Protein AF-A0A187NDY2-F1 (afdb_monomer_lite)

InterPro domains:
  IPR059829 EspK, C-terminal domain [PF27215] (173-317)

Structure (mmCIF, N/CA/C/O backbone):
data_AF-A0A187NDY2-F1
#
_entry.id   AF-A0A187NDY2-F1
#
loop_
_atom_site.group_PDB
_atom_site.id
_atom_site.type_symbol
_atom_site.label_atom_id
_atom_site.label_alt_id
_atom_site.label_comp_id
_atom_site.label_asym_id
_atom_site.label_entity_id
_atom_site.label_seq_id
_atom_site.pdbx_PDB_ins_code
_atom_site.Cartn_x
_atom_site.Cartn_y
_atom_site.Cartn_z
_atom_site.occupancy
_atom_site.B_iso_or_equiv
_atom_site.auth_seq_id
_atom_site.auth_comp_id
_atom_site.auth_asym_id
_atom_site.auth_atom_id
_atom_site.pdbx_PDB_model_num
ATOM 1 N N . MET A 1 1 ? 53.686 -7.780 20.873 1.00 34.78 1 MET A N 1
ATOM 2 C CA . MET A 1 1 ? 53.064 -7.429 22.173 1.00 34.78 1 MET A CA 1
ATOM 3 C C . MET A 1 1 ? 51.691 -6.838 21.898 1.00 34.78 1 MET A C 1
ATOM 5 O O . MET A 1 1 ? 51.495 -6.330 20.802 1.00 34.78 1 MET A O 1
ATOM 9 N N . ALA A 1 2 ? 50.741 -7.012 22.817 1.00 30.92 2 ALA A N 1
ATOM 10 C CA . ALA A 1 2 ? 49.312 -6.816 22.558 1.00 30.92 2 ALA A CA 1
ATOM 11 C C . ALA A 1 2 ? 48.884 -5.336 22.423 1.00 30.92 2 ALA A C 1
ATOM 13 O O . ALA A 1 2 ? 49.498 -4.478 23.060 1.00 30.92 2 ALA A O 1
ATOM 14 N N . PRO A 1 3 ? 47.809 -5.040 21.665 1.00 30.19 3 PRO A N 1
ATOM 15 C CA . PRO A 1 3 ? 47.027 -3.817 21.830 1.00 30.19 3 PRO A CA 1
ATOM 16 C C . PRO A 1 3 ? 46.102 -3.916 23.069 1.00 30.19 3 PRO A C 1
ATOM 18 O O . PRO A 1 3 ? 45.780 -5.026 23.502 1.00 30.19 3 PRO A O 1
ATOM 21 N N . PRO A 1 4 ? 45.688 -2.782 23.665 1.00 33.88 4 PRO A N 1
ATOM 22 C CA . PRO A 1 4 ? 44.970 -2.757 24.939 1.00 33.88 4 PRO A CA 1
ATOM 23 C C . PRO A 1 4 ? 43.460 -3.016 24.819 1.00 33.88 4 PRO A C 1
ATOM 25 O O . PRO A 1 4 ? 42.830 -2.788 23.790 1.00 33.88 4 PRO A O 1
ATOM 28 N N . THR A 1 5 ? 42.882 -3.455 25.934 1.00 35.12 5 THR A N 1
ATOM 29 C CA . THR A 1 5 ? 41.457 -3.741 26.133 1.00 35.12 5 THR A CA 1
ATOM 30 C C . THR A 1 5 ? 40.633 -2.516 26.531 1.00 35.12 5 THR A C 1
ATOM 32 O O . THR A 1 5 ? 41.027 -1.796 27.447 1.00 35.12 5 THR A O 1
ATOM 35 N N . GLY A 1 6 ? 39.402 -2.440 26.012 1.00 26.39 6 GLY A N 1
ATOM 36 C CA . GLY A 1 6 ? 38.238 -2.026 26.805 1.00 26.39 6 GLY A CA 1
ATOM 37 C C . GLY A 1 6 ? 37.587 -0.686 26.454 1.00 26.39 6 GLY A C 1
ATOM 38 O O . GLY A 1 6 ? 38.145 0.369 26.725 1.00 26.39 6 GLY A O 1
ATOM 39 N N . LEU A 1 7 ? 36.338 -0.755 25.981 1.00 28.39 7 LEU A N 1
ATOM 40 C CA . LEU A 1 7 ? 35.161 -0.283 26.730 1.00 28.39 7 LEU A CA 1
ATOM 41 C C . LEU A 1 7 ? 33.889 -0.802 26.036 1.00 28.39 7 LEU A C 1
ATOM 43 O O . LEU A 1 7 ? 33.470 -0.281 25.007 1.00 28.39 7 LEU A O 1
ATOM 47 N N . SER A 1 8 ? 33.291 -1.858 26.590 1.00 26.44 8 SER A N 1
ATOM 48 C CA . SER A 1 8 ? 32.037 -2.427 26.083 1.00 26.44 8 SER A CA 1
ATOM 49 C C . SER A 1 8 ? 30.843 -1.648 26.633 1.00 26.44 8 SER A C 1
ATOM 51 O O . SER A 1 8 ? 30.653 -1.604 27.849 1.00 26.44 8 SER A O 1
ATOM 53 N N . ALA A 1 9 ? 30.017 -1.078 25.756 1.00 27.61 9 ALA A N 1
ATOM 54 C CA . ALA A 1 9 ? 28.688 -0.591 26.123 1.00 27.61 9 ALA A CA 1
ATOM 55 C C . ALA A 1 9 ? 27.675 -1.759 26.107 1.00 27.61 9 ALA A C 1
ATOM 57 O O . ALA A 1 9 ? 27.802 -2.651 25.263 1.00 27.61 9 ALA A O 1
ATOM 58 N N . PRO A 1 10 ? 26.686 -1.797 27.020 1.00 29.98 10 PRO A N 1
ATOM 59 C CA . PRO A 1 10 ? 25.672 -2.849 27.036 1.00 29.98 10 PRO A CA 1
ATOM 60 C C . PRO A 1 10 ? 24.737 -2.723 25.826 1.00 29.98 10 PRO A C 1
ATOM 62 O O . PRO A 1 10 ? 24.210 -1.649 25.544 1.00 29.98 10 PRO A O 1
ATOM 65 N N . GLY A 1 11 ? 24.539 -3.829 25.107 1.00 25.75 11 GLY A N 1
ATOM 66 C CA . GLY A 1 11 ? 23.727 -3.855 23.894 1.00 25.75 11 GLY A CA 1
ATOM 67 C C . GLY A 1 11 ? 22.227 -3.775 24.179 1.00 25.75 11 GLY A C 1
ATOM 68 O O . GLY A 1 11 ? 21.703 -4.532 24.995 1.00 25.75 11 GLY A O 1
ATOM 69 N N . LEU A 1 12 ? 21.528 -2.911 23.440 1.00 28.19 12 LEU A N 1
ATOM 70 C CA . LEU A 1 12 ? 20.081 -3.010 23.265 1.00 28.19 12 LEU A CA 1
ATOM 71 C C . LEU A 1 12 ? 19.799 -4.183 22.326 1.00 28.19 12 LEU A C 1
ATOM 73 O O . LEU A 1 12 ? 19.982 -4.097 21.113 1.00 28.19 12 LEU A O 1
ATOM 77 N N . GLN A 1 13 ? 19.398 -5.304 22.914 1.00 28.09 13 GLN A N 1
ATOM 78 C CA . GLN A 1 13 ? 19.074 -6.523 22.190 1.00 28.09 13 GLN A CA 1
ATOM 79 C C . GLN A 1 13 ? 17.693 -6.352 21.541 1.00 28.09 13 GLN A C 1
ATOM 81 O O . GLN A 1 13 ? 16.662 -6.557 22.179 1.00 28.09 13 GLN A O 1
ATOM 86 N N . GLY A 1 14 ? 17.683 -5.900 20.283 1.00 26.14 14 GLY A N 1
ATOM 87 C CA . GLY A 1 14 ? 16.460 -5.747 19.497 1.00 26.14 14 GLY A CA 1
ATOM 88 C C . GLY A 1 14 ? 15.710 -7.075 19.400 1.00 26.14 14 GLY A C 1
ATOM 89 O O . GLY A 1 14 ? 16.303 -8.105 19.077 1.00 26.14 14 GLY A O 1
ATOM 90 N N . SER A 1 15 ? 14.410 -7.053 19.701 1.00 27.00 15 SER A N 1
ATOM 91 C CA . SER A 1 15 ? 13.557 -8.232 19.531 1.00 27.00 15 SER A CA 1
ATOM 92 C C . SER A 1 15 ? 13.459 -8.570 18.040 1.00 27.00 15 SER A C 1
ATOM 94 O O . SER A 1 15 ? 13.193 -7.664 17.248 1.00 27.00 15 SER A O 1
ATOM 96 N N . PRO A 1 16 ? 13.667 -9.832 17.626 1.00 27.25 16 PRO A N 1
ATOM 97 C CA . PRO A 1 16 ? 13.512 -10.205 16.230 1.00 27.25 16 PRO A CA 1
ATOM 98 C C . PRO A 1 16 ? 12.037 -10.117 15.829 1.00 27.25 16 PRO A C 1
ATOM 100 O O . PRO A 1 16 ? 11.168 -10.688 16.491 1.00 27.25 16 PRO A O 1
ATOM 103 N N . MET A 1 17 ? 11.771 -9.438 14.713 1.00 30.69 17 MET A N 1
ATOM 104 C CA . MET A 1 17 ? 10.504 -9.572 13.992 1.00 30.69 17 MET A CA 1
ATOM 105 C C . MET A 1 17 ? 10.284 -11.056 13.643 1.00 30.69 17 MET A C 1
ATOM 107 O O . MET A 1 17 ? 11.250 -11.730 13.267 1.00 30.69 17 MET A O 1
ATOM 111 N N . PRO A 1 18 ? 9.055 -11.592 13.740 1.00 30.22 18 PRO A N 1
ATOM 112 C CA . PRO A 1 18 ? 8.784 -12.969 13.350 1.00 30.22 18 PRO A CA 1
ATOM 113 C C . PRO A 1 18 ? 8.876 -13.109 11.825 1.00 30.22 18 PRO A C 1
ATOM 115 O O . PRO A 1 18 ? 7.928 -12.790 11.109 1.00 30.22 18 PRO A O 1
ATOM 118 N N . SER A 1 19 ? 10.010 -13.602 11.317 1.00 31.44 19 SER A N 1
ATOM 119 C CA . SER A 1 19 ? 10.099 -14.035 9.922 1.00 31.44 19 SER A CA 1
ATOM 120 C C . SER A 1 19 ? 9.243 -15.287 9.732 1.00 31.44 19 SER A C 1
ATOM 122 O O . SER A 1 19 ? 9.426 -16.298 10.411 1.00 31.44 19 SER A O 1
ATOM 124 N N . LEU A 1 20 ? 8.276 -15.217 8.819 1.00 36.06 20 LEU A N 1
ATOM 125 C CA . LEU A 1 20 ? 7.361 -16.317 8.526 1.00 36.06 20 LEU A CA 1
ATOM 126 C C . LEU A 1 20 ? 7.266 -16.526 7.017 1.00 36.06 20 LEU A C 1
ATOM 128 O O . LEU A 1 20 ? 6.361 -16.034 6.348 1.00 36.06 20 LEU A O 1
ATOM 132 N N . GLY A 1 21 ? 8.225 -17.286 6.492 1.00 28.84 21 GLY A N 1
ATOM 133 C CA . GLY A 1 21 ? 8.056 -17.970 5.217 1.00 28.84 21 GLY A CA 1
ATOM 134 C C . GLY A 1 21 ? 7.313 -19.297 5.401 1.00 28.84 21 GLY A C 1
ATOM 135 O O . GLY A 1 21 ? 7.428 -19.935 6.445 1.00 28.84 21 GLY A O 1
ATOM 136 N N . MET A 1 22 ? 6.653 -19.738 4.327 1.00 33.34 22 MET A N 1
ATOM 137 C CA . MET A 1 22 ? 6.098 -21.086 4.120 1.00 33.34 22 MET A CA 1
ATOM 138 C C . MET A 1 22 ? 4.848 -21.474 4.928 1.00 33.34 22 MET A C 1
ATOM 140 O O . MET A 1 22 ? 4.934 -22.208 5.904 1.00 33.34 22 MET A O 1
ATOM 144 N N . ASP A 1 23 ? 3.675 -21.148 4.373 1.00 31.70 23 ASP A N 1
ATOM 145 C CA . ASP A 1 23 ? 2.504 -22.044 4.426 1.00 31.70 23 ASP A CA 1
ATOM 146 C C . ASP A 1 23 ? 1.590 -21.864 3.188 1.00 31.70 23 ASP A C 1
ATOM 148 O O . ASP A 1 23 ? 0.400 -21.572 3.271 1.00 31.70 23 ASP A O 1
ATOM 152 N N . PHE A 1 24 ? 2.154 -22.041 1.984 1.00 34.00 24 PHE A N 1
ATOM 153 C CA . PHE A 1 24 ? 1.377 -22.080 0.734 1.00 34.00 24 PHE A CA 1
ATOM 154 C C . PHE A 1 24 ? 1.760 -23.297 -0.118 1.00 34.00 24 PHE A C 1
ATOM 156 O O . PHE A 1 24 ? 2.580 -23.230 -1.031 1.00 34.00 24 PHE A O 1
ATOM 163 N N . GLY A 1 25 ? 1.199 -24.461 0.232 1.00 33.88 25 GLY A N 1
ATOM 164 C CA . GLY A 1 25 ? 1.658 -25.736 -0.330 1.00 33.88 25 GLY A CA 1
ATOM 165 C C . GLY A 1 25 ? 0.737 -26.940 -0.137 1.00 33.88 25 GLY A C 1
ATOM 166 O O . GLY A 1 25 ? 1.229 -28.067 -0.089 1.00 33.88 25 GLY A O 1
ATOM 167 N N . ARG A 1 26 ? -0.588 -26.759 -0.013 1.00 30.30 26 ARG A N 1
ATOM 168 C CA . ARG A 1 26 ? -1.509 -27.907 0.096 1.00 30.30 26 ARG A CA 1
ATOM 169 C C . ARG A 1 26 ? -2.906 -27.633 -0.466 1.00 30.30 26 ARG A C 1
ATOM 171 O O . ARG A 1 26 ? -3.823 -27.295 0.271 1.00 30.30 26 ARG A O 1
ATOM 178 N N . GLY A 1 27 ? -3.071 -27.811 -1.780 1.00 27.58 27 GLY A N 1
ATOM 179 C CA . GLY A 1 27 ? -4.329 -27.439 -2.441 1.00 27.58 27 GLY A CA 1
ATOM 180 C C . GLY A 1 27 ? -4.663 -28.071 -3.794 1.00 27.58 27 GLY A C 1
ATOM 181 O O . GLY A 1 27 ? -5.565 -27.557 -4.439 1.00 27.58 27 GLY A O 1
ATOM 182 N N . LEU A 1 28 ? -4.005 -29.149 -4.259 1.00 32.56 28 LEU A N 1
ATOM 183 C CA . LEU A 1 28 ? -4.481 -29.860 -5.464 1.00 32.56 28 LEU A CA 1
ATOM 184 C C . LEU A 1 28 ? -4.009 -31.329 -5.577 1.00 32.56 28 LEU A C 1
ATOM 186 O O . LEU A 1 28 ? -3.061 -31.630 -6.295 1.00 32.56 28 LEU A O 1
ATOM 190 N N . ALA A 1 29 ? -4.684 -32.256 -4.884 1.00 28.81 29 ALA A N 1
ATOM 191 C CA . ALA A 1 29 ? -4.651 -33.701 -5.182 1.00 28.81 29 ALA A CA 1
ATOM 192 C C . ALA A 1 29 ? -5.760 -34.458 -4.420 1.00 28.81 29 ALA A C 1
ATOM 194 O O . ALA A 1 29 ? -5.514 -35.058 -3.375 1.00 28.81 29 ALA A O 1
ATOM 195 N N . ALA A 1 30 ? -6.990 -34.449 -4.941 1.00 29.44 30 ALA A N 1
ATOM 196 C CA . ALA A 1 30 ? -8.051 -35.345 -4.480 1.00 29.44 30 ALA A CA 1
ATOM 197 C C . ALA A 1 30 ? -8.207 -36.497 -5.485 1.00 29.44 30 ALA A C 1
ATOM 199 O O . ALA A 1 30 ? -8.746 -36.303 -6.573 1.00 29.44 30 ALA A O 1
ATOM 200 N N . GLY A 1 31 ? -7.716 -37.692 -5.143 1.00 25.91 31 GLY A N 1
ATOM 201 C CA . GLY A 1 31 ? -7.797 -38.850 -6.034 1.00 25.91 31 GLY A CA 1
ATOM 202 C C . GLY A 1 31 ? -7.247 -40.144 -5.433 1.00 25.91 31 GLY A C 1
ATOM 203 O O . GLY A 1 31 ? -6.050 -40.257 -5.205 1.00 25.91 31 GLY A O 1
ATOM 204 N N . ALA A 1 32 ? -8.139 -41.128 -5.285 1.00 28.17 32 ALA A N 1
ATOM 205 C CA . ALA A 1 32 ? -7.899 -42.536 -4.943 1.00 28.17 32 ALA A CA 1
ATOM 206 C C . ALA A 1 32 ? -7.434 -42.889 -3.508 1.00 28.17 32 ALA A C 1
ATOM 208 O O . ALA A 1 32 ? -6.454 -42.400 -2.957 1.00 28.17 32 ALA A O 1
ATOM 209 N N . SER A 1 33 ? -8.173 -43.836 -2.933 1.00 28.97 33 SER A N 1
ATOM 210 C CA . SER A 1 33 ? -8.015 -44.450 -1.614 1.00 28.97 33 SER A CA 1
ATOM 211 C C . SER A 1 33 ? -7.042 -45.637 -1.593 1.00 28.97 33 SER A C 1
ATOM 213 O O . SER A 1 33 ? -7.144 -46.509 -2.456 1.00 28.97 33 SER A O 1
ATOM 215 N N . ALA A 1 34 ? -6.249 -45.778 -0.525 1.00 28.77 34 ALA A N 1
ATOM 216 C CA . ALA A 1 34 ? -5.759 -47.071 -0.025 1.00 28.77 34 ALA A CA 1
ATOM 217 C C . ALA A 1 34 ? -5.408 -46.979 1.476 1.00 28.77 34 ALA A C 1
ATOM 219 O O . ALA A 1 34 ? -5.087 -45.904 1.976 1.00 28.77 34 ALA A O 1
ATOM 220 N N . ALA A 1 35 ? -5.512 -48.095 2.202 1.00 28.89 35 ALA A N 1
ATOM 221 C CA . ALA A 1 35 ? -5.409 -48.140 3.664 1.00 28.89 35 ALA A CA 1
ATOM 222 C C . ALA A 1 35 ? -3.970 -48.322 4.192 1.00 28.89 35 ALA A C 1
ATOM 224 O O . ALA A 1 35 ? -3.143 -48.966 3.552 1.00 28.89 35 ALA A O 1
ATOM 225 N N . GLY A 1 36 ? -3.712 -47.846 5.416 1.00 27.02 36 GLY A N 1
ATOM 226 C CA . GLY A 1 36 ? -2.487 -48.126 6.175 1.00 27.02 36 GLY A CA 1
ATOM 227 C C . GLY A 1 36 ? -2.467 -47.393 7.521 1.00 27.02 36 GLY A C 1
ATOM 228 O O . GLY A 1 36 ? -2.440 -46.168 7.549 1.00 27.02 36 GLY A O 1
ATOM 229 N N . ALA A 1 37 ? -2.514 -48.128 8.636 1.00 26.22 37 ALA A N 1
ATOM 230 C CA . ALA A 1 37 ? -2.588 -47.560 9.985 1.00 26.22 37 ALA A CA 1
ATOM 231 C C . ALA A 1 37 ? -1.208 -47.443 10.662 1.00 26.22 37 ALA A C 1
ATOM 233 O O . ALA A 1 37 ? -0.391 -48.355 10.562 1.00 26.22 37 ALA A O 1
ATOM 234 N N . VAL A 1 38 ? -0.997 -46.358 11.417 1.00 32.16 38 VAL A N 1
ATOM 235 C CA . VAL A 1 38 ? 0.126 -46.137 12.353 1.00 32.16 38 VAL A CA 1
ATOM 236 C C . VAL A 1 38 ? -0.437 -45.362 13.567 1.00 32.16 38 VAL A C 1
ATOM 238 O O . VAL A 1 38 ? -1.288 -44.496 13.356 1.00 32.16 38 VAL A O 1
ATOM 241 N N . PRO A 1 39 ? -0.075 -45.682 14.829 1.00 34.25 39 PRO A N 1
ATOM 242 C CA . PRO A 1 39 ? -0.765 -45.149 16.013 1.00 34.25 39 PRO A CA 1
ATOM 243 C C . PRO A 1 39 ? -0.382 -43.696 16.366 1.00 34.25 39 PRO A C 1
ATOM 245 O O . PRO A 1 39 ? 0.692 -43.232 15.979 1.00 34.25 39 PRO A O 1
ATOM 248 N N . PRO A 1 40 ? -1.222 -42.978 17.141 1.00 31.92 40 PRO A N 1
ATOM 249 C CA . PRO A 1 40 ? -0.936 -41.612 17.571 1.00 31.92 40 PRO A CA 1
ATOM 250 C C . PRO A 1 40 ? 0.141 -41.564 18.664 1.00 31.92 40 PRO A C 1
ATOM 252 O O . PRO A 1 40 ? 0.108 -42.331 19.627 1.00 31.92 40 PRO A O 1
ATOM 255 N N . VAL A 1 41 ? 1.056 -40.598 18.554 1.00 31.45 41 VAL A N 1
ATOM 256 C CA . VAL A 1 41 ? 1.985 -40.231 19.631 1.00 31.45 41 VAL A CA 1
ATOM 257 C C . VAL A 1 41 ? 1.331 -39.147 20.485 1.00 31.45 41 VAL A C 1
ATOM 259 O O . VAL A 1 41 ? 1.034 -38.058 20.001 1.00 31.45 41 VAL A O 1
ATOM 262 N N . THR A 1 42 ? 1.111 -39.433 21.766 1.00 29.55 42 THR A N 1
ATOM 263 C CA . THR A 1 42 ? 0.597 -38.460 22.737 1.00 29.55 42 THR A CA 1
ATOM 264 C C . THR A 1 42 ? 1.663 -37.416 23.076 1.00 29.55 42 THR A C 1
ATOM 266 O O . THR A 1 42 ? 2.680 -37.762 23.679 1.00 29.55 42 THR A O 1
ATOM 269 N N . GLN A 1 43 ? 1.425 -36.141 22.761 1.00 31.28 43 GLN A N 1
ATOM 270 C CA . GLN A 1 43 ? 2.197 -35.044 23.352 1.00 31.28 43 GLN A CA 1
ATOM 271 C C . GLN A 1 43 ? 1.700 -34.757 24.776 1.00 31.28 43 GLN A C 1
ATOM 273 O O . GLN A 1 43 ? 0.500 -34.637 25.019 1.00 31.28 43 GLN A O 1
ATOM 278 N N . ALA A 1 44 ? 2.638 -34.669 25.719 1.00 29.59 44 ALA A N 1
ATOM 279 C CA . ALA A 1 44 ? 2.359 -34.324 27.109 1.00 29.59 44 ALA A CA 1
ATOM 280 C C . ALA A 1 44 ? 2.183 -32.799 27.280 1.00 29.59 44 ALA A C 1
ATOM 282 O O . ALA A 1 44 ? 2.828 -32.031 26.562 1.00 29.59 44 ALA A O 1
ATOM 283 N N . PRO A 1 45 ? 1.354 -32.337 28.235 1.00 29.78 45 PRO A N 1
ATOM 284 C CA . PRO A 1 45 ? 1.151 -30.912 28.472 1.00 29.78 45 PRO A CA 1
ATOM 285 C C . PRO A 1 45 ? 2.394 -30.279 29.115 1.00 29.78 45 PRO A C 1
ATOM 287 O O . PRO A 1 45 ? 2.806 -30.678 30.205 1.00 29.78 45 PRO A O 1
ATOM 290 N N . MET A 1 46 ? 2.968 -29.256 28.476 1.00 30.53 46 MET A N 1
ATOM 291 C CA . MET A 1 46 ? 3.977 -28.411 29.120 1.00 30.53 46 MET A CA 1
ATOM 292 C C . MET A 1 46 ? 3.292 -27.329 29.958 1.00 30.53 46 MET A C 1
ATOM 294 O O . MET A 1 46 ? 2.570 -26.483 29.434 1.00 30.53 46 MET A O 1
ATOM 298 N N . ALA A 1 47 ? 3.526 -27.364 31.269 1.00 31.98 47 ALA A N 1
ATOM 299 C CA . ALA A 1 47 ? 3.102 -26.316 32.190 1.00 31.98 47 ALA A CA 1
ATOM 300 C C . ALA A 1 47 ? 3.966 -25.045 32.020 1.00 31.98 47 ALA A C 1
ATOM 302 O O . ALA A 1 47 ? 5.148 -25.157 31.682 1.00 31.98 47 ALA A O 1
ATOM 303 N N . PRO A 1 48 ? 3.422 -23.840 32.277 1.00 28.95 48 PRO A N 1
ATOM 304 C CA . PRO A 1 48 ? 4.191 -22.603 32.207 1.00 28.95 48 PRO A CA 1
ATOM 305 C C . PRO A 1 48 ? 5.222 -22.531 33.342 1.00 28.95 48 PRO A C 1
ATOM 307 O O . PRO A 1 48 ? 4.886 -22.678 34.518 1.00 28.95 48 PRO A O 1
ATOM 310 N N . LEU A 1 49 ? 6.482 -22.261 32.992 1.00 26.33 49 LEU A N 1
ATOM 311 C CA . LEU A 1 49 ? 7.560 -22.075 33.960 1.00 26.33 49 LEU A CA 1
ATOM 312 C C . LEU A 1 49 ? 7.515 -20.648 34.534 1.00 26.33 49 LEU A C 1
ATOM 314 O O . LEU A 1 49 ? 8.163 -19.737 34.023 1.00 26.33 49 LEU A O 1
ATOM 318 N N . ALA A 1 50 ? 6.741 -20.453 35.600 1.00 27.84 50 ALA A N 1
ATOM 319 C CA . ALA A 1 50 ? 6.785 -19.224 36.386 1.00 27.84 50 ALA A CA 1
ATOM 320 C C . ALA A 1 50 ? 8.066 -19.178 37.242 1.00 27.84 50 ALA A C 1
ATOM 322 O O . ALA A 1 50 ? 8.319 -20.089 38.032 1.00 27.84 50 ALA A O 1
ATOM 323 N N . ALA A 1 51 ? 8.855 -18.109 37.109 1.00 28.59 51 ALA A N 1
ATOM 324 C CA . ALA A 1 51 ? 9.951 -17.797 38.028 1.00 28.59 51 ALA A CA 1
ATOM 325 C C . ALA A 1 51 ? 9.419 -16.995 39.241 1.00 28.59 51 ALA A C 1
ATOM 327 O O . ALA A 1 51 ? 8.446 -16.250 39.091 1.00 28.59 51 ALA A O 1
ATOM 328 N N . PRO A 1 52 ? 9.992 -17.165 40.448 1.00 30.16 52 PRO A N 1
ATOM 329 C CA . PRO A 1 52 ? 9.339 -16.754 41.688 1.00 30.16 52 PRO A CA 1
ATOM 330 C C . PRO A 1 52 ? 9.473 -15.261 42.009 1.00 30.16 52 PRO A C 1
ATOM 332 O O . PRO A 1 52 ? 10.466 -14.610 41.693 1.00 30.16 52 PRO A O 1
ATOM 335 N N . ILE A 1 53 ? 8.470 -14.756 42.727 1.00 29.64 53 ILE A N 1
ATOM 336 C CA . ILE A 1 53 ? 8.484 -13.451 43.390 1.00 29.64 53 ILE A CA 1
ATOM 337 C C . ILE A 1 53 ? 9.235 -13.600 44.721 1.00 29.64 53 ILE A C 1
ATOM 339 O O . ILE A 1 53 ? 8.795 -14.366 45.577 1.00 29.64 53 ILE A O 1
ATOM 343 N N . GLU A 1 54 ? 10.300 -12.825 44.936 1.00 28.20 54 GLU A N 1
ATOM 344 C CA . GLU A 1 54 ? 10.826 -12.549 46.281 1.00 28.20 54 GLU A CA 1
ATOM 345 C C . GLU A 1 54 ? 10.432 -11.136 46.726 1.00 28.20 54 GLU A C 1
ATOM 347 O O . GLU A 1 54 ? 10.515 -10.170 45.967 1.00 28.20 54 GLU A O 1
ATOM 352 N N . THR A 1 55 ? 9.979 -11.018 47.974 1.00 28.86 55 THR A N 1
ATOM 353 C CA . THR A 1 55 ? 9.493 -9.767 48.570 1.00 28.86 55 THR A CA 1
ATOM 354 C C . THR A 1 55 ? 10.348 -9.304 49.746 1.00 28.86 55 THR A C 1
ATOM 356 O O . THR A 1 55 ? 10.658 -10.109 50.621 1.00 28.86 55 THR A O 1
ATOM 359 N N . ALA A 1 56 ? 10.487 -7.974 49.846 1.00 26.72 56 ALA A N 1
ATOM 360 C CA . ALA A 1 56 ? 10.831 -7.182 51.039 1.00 26.72 56 ALA A CA 1
ATOM 361 C C . ALA A 1 56 ? 12.335 -7.072 51.418 1.00 26.72 56 ALA A C 1
ATOM 363 O O . ALA A 1 56 ? 13.120 -7.942 51.051 1.00 26.72 56 ALA A O 1
ATOM 364 N N . PRO A 1 57 ? 12.752 -6.023 52.176 1.00 31.25 57 PRO A N 1
ATOM 365 C CA . PRO A 1 57 ? 11.933 -4.978 52.807 1.00 31.25 57 PRO A CA 1
ATOM 366 C C . PRO A 1 57 ? 12.293 -3.515 52.466 1.00 31.25 57 PRO A C 1
ATOM 368 O O . PRO A 1 57 ? 13.361 -3.180 51.963 1.00 31.25 57 PRO A O 1
ATOM 371 N N . THR A 1 58 ? 11.366 -2.629 52.829 1.00 31.56 58 THR A N 1
ATOM 372 C CA . THR A 1 58 ? 11.472 -1.163 52.814 1.00 31.56 58 THR A CA 1
ATOM 373 C C . THR A 1 58 ? 12.506 -0.633 53.818 1.00 31.56 58 THR A C 1
ATOM 375 O O . THR A 1 58 ? 12.585 -1.130 54.940 1.00 31.56 58 THR A O 1
ATOM 378 N N . SER A 1 59 ? 13.194 0.466 53.491 1.00 29.91 59 SER A N 1
ATOM 379 C CA . SER A 1 59 ? 13.766 1.388 54.490 1.00 29.91 59 SER A CA 1
ATOM 380 C C . SER A 1 59 ? 13.794 2.823 53.949 1.00 29.91 59 SER A C 1
ATOM 382 O O . SER A 1 59 ? 13.788 3.021 52.734 1.00 29.91 59 SER A O 1
ATOM 384 N N . ALA A 1 60 ? 13.751 3.825 54.831 1.00 27.59 60 ALA A N 1
ATOM 385 C CA . ALA A 1 60 ? 13.360 5.195 54.489 1.00 27.59 60 ALA A CA 1
ATOM 386 C C . ALA A 1 60 ? 14.372 6.273 54.919 1.00 27.59 60 ALA A C 1
ATOM 388 O O . ALA A 1 60 ? 14.851 6.231 56.047 1.00 27.59 60 ALA A O 1
ATOM 389 N N . ALA A 1 61 ? 14.515 7.300 54.061 1.00 29.16 61 ALA A N 1
ATOM 390 C CA . ALA A 1 61 ? 14.966 8.678 54.357 1.00 29.16 61 ALA A CA 1
ATOM 391 C C . ALA A 1 61 ? 16.428 8.836 54.890 1.00 29.16 61 ALA A C 1
ATOM 393 O O . ALA A 1 61 ? 17.011 7.855 55.341 1.00 29.16 61 ALA A O 1
ATOM 394 N N . PRO A 1 62 ? 17.087 10.022 54.797 1.00 30.03 62 PRO A N 1
ATOM 395 C CA . PRO A 1 62 ? 16.556 11.345 55.157 1.00 30.03 62 PRO A CA 1
ATOM 396 C C . PRO A 1 62 ? 16.790 12.474 54.124 1.00 30.03 62 PRO A C 1
ATOM 398 O O . PRO A 1 62 ? 17.446 12.295 53.103 1.00 30.03 62 PRO A O 1
ATOM 401 N N . ALA A 1 63 ? 16.270 13.669 54.434 1.00 33.59 63 ALA A N 1
ATOM 402 C CA . ALA A 1 63 ? 16.480 14.911 53.686 1.00 33.59 63 ALA A CA 1
ATOM 403 C C . ALA A 1 63 ? 17.187 15.987 54.541 1.00 33.59 63 ALA A C 1
ATOM 405 O O . ALA A 1 63 ? 16.833 16.154 55.706 1.00 33.59 63 ALA A O 1
ATOM 406 N N . ALA A 1 64 ? 18.145 16.714 53.943 1.00 31.58 64 ALA A N 1
ATOM 407 C CA . ALA A 1 64 ? 18.763 17.996 54.357 1.00 31.58 64 ALA A CA 1
ATOM 408 C C . ALA A 1 64 ? 19.918 18.335 53.368 1.00 31.58 64 ALA A C 1
ATOM 410 O O . ALA A 1 64 ? 20.413 17.419 52.721 1.00 31.58 64 ALA A O 1
ATOM 411 N N . ALA A 1 65 ? 20.487 19.544 53.222 1.00 26.98 65 ALA A N 1
ATOM 412 C CA . ALA A 1 65 ? 19.975 20.922 53.290 1.00 26.98 65 ALA A CA 1
ATOM 413 C C . ALA A 1 65 ? 21.047 21.920 52.735 1.00 26.98 65 ALA A C 1
ATOM 415 O O . ALA A 1 65 ? 22.160 21.954 53.239 1.00 26.98 65 ALA A O 1
ATOM 416 N N . ALA A 1 66 ? 20.682 22.746 51.740 1.00 27.30 66 ALA A N 1
ATOM 417 C CA . ALA A 1 66 ? 21.032 24.178 51.552 1.00 27.30 66 ALA A CA 1
ATOM 418 C C . ALA A 1 66 ? 22.503 24.756 51.558 1.00 27.30 66 ALA A C 1
ATOM 420 O O . ALA A 1 66 ? 23.068 24.978 52.622 1.00 27.30 66 ALA A O 1
ATOM 421 N N . VAL A 1 67 ? 22.944 25.260 50.370 1.00 28.91 67 VAL A N 1
ATOM 422 C CA . VAL A 1 67 ? 23.773 26.487 50.031 1.00 28.91 67 VAL A CA 1
ATOM 423 C C . VAL A 1 67 ? 25.218 26.707 50.590 1.00 28.91 67 VAL A C 1
ATOM 425 O O . VAL A 1 67 ? 25.595 26.029 51.538 1.00 28.91 67 VAL A O 1
ATOM 428 N N . PRO A 1 68 ? 26.041 27.697 50.105 1.00 49.09 68 PRO A N 1
ATOM 429 C CA . PRO A 1 68 ? 26.035 28.511 48.852 1.00 49.09 68 PRO A CA 1
ATOM 430 C C . PRO A 1 68 ? 27.415 28.735 48.143 1.00 49.09 68 PRO A C 1
ATOM 432 O O . PRO A 1 68 ? 28.473 28.577 48.744 1.00 49.09 68 PRO A O 1
ATOM 435 N N . THR A 1 69 ? 27.417 29.286 46.913 1.00 30.50 69 THR A N 1
ATOM 436 C CA . THR A 1 69 ? 28.272 30.440 46.481 1.00 30.50 69 THR A CA 1
ATOM 437 C C . THR A 1 69 ? 27.841 30.988 45.102 1.00 30.50 69 THR A C 1
ATOM 439 O O . THR A 1 69 ? 27.432 30.223 44.236 1.00 30.50 69 THR A O 1
ATOM 442 N N . GLY A 1 70 ? 27.894 32.316 44.908 1.00 28.72 70 GLY A N 1
ATOM 443 C CA . GLY A 1 70 ? 27.675 33.012 43.616 1.00 28.72 70 GLY A CA 1
ATOM 444 C C . GLY A 1 70 ? 28.999 33.473 42.958 1.00 28.72 70 GLY A C 1
ATOM 445 O O . GLY A 1 70 ? 30.031 32.960 43.391 1.00 28.72 70 GLY A O 1
ATOM 446 N N . PRO A 1 71 ? 29.033 34.447 42.002 1.00 46.25 71 PRO A N 1
ATOM 447 C CA . PRO A 1 71 ? 28.077 35.566 41.865 1.00 46.25 71 PRO A CA 1
ATOM 448 C C . PRO A 1 71 ? 27.641 36.034 40.438 1.00 46.25 71 PRO A C 1
ATOM 450 O O . PRO A 1 71 ? 28.339 35.872 39.448 1.00 46.25 71 PRO A O 1
ATOM 453 N N . GLN A 1 72 ? 26.500 36.744 40.425 1.00 32.78 72 GLN A N 1
ATOM 454 C CA . GLN A 1 72 ? 26.130 37.963 39.658 1.00 32.78 72 GLN A CA 1
ATOM 455 C C . GLN A 1 72 ? 26.232 38.082 38.115 1.00 32.78 72 GLN A C 1
ATOM 457 O O . GLN A 1 72 ? 27.307 38.239 37.548 1.00 32.78 72 GLN A O 1
ATOM 462 N N . ALA A 1 73 ? 25.070 38.388 37.514 1.00 31.47 73 ALA A N 1
ATOM 463 C CA . ALA A 1 73 ? 24.849 39.634 36.756 1.00 31.47 73 ALA A CA 1
ATOM 464 C C . ALA A 1 73 ? 23.405 40.165 36.995 1.00 31.47 73 ALA A C 1
ATOM 466 O O . ALA A 1 73 ? 22.498 39.375 37.250 1.00 31.47 73 ALA A O 1
ATOM 467 N N . ALA A 1 74 ? 23.201 41.490 36.981 1.00 30.06 74 ALA A N 1
ATOM 468 C CA . ALA A 1 74 ? 21.929 42.192 37.274 1.00 30.06 74 ALA A CA 1
ATOM 469 C C . ALA A 1 74 ? 21.050 42.352 36.000 1.00 30.06 74 ALA A C 1
ATOM 471 O O . ALA A 1 74 ? 21.605 42.424 34.910 1.00 30.06 74 ALA A O 1
ATOM 472 N N . ALA A 1 75 ? 19.707 42.240 36.017 1.00 31.94 75 ALA A N 1
ATOM 473 C CA . ALA A 1 75 ? 18.663 43.174 36.516 1.00 31.94 75 ALA A CA 1
ATOM 474 C C . ALA A 1 75 ? 18.649 44.545 35.778 1.00 31.94 75 ALA A C 1
ATOM 476 O O . ALA A 1 75 ? 19.716 45.111 35.578 1.00 31.94 75 ALA A O 1
ATOM 477 N N . ALA A 1 76 ? 17.530 45.173 35.366 1.00 32.72 76 ALA A N 1
ATOM 478 C CA . ALA A 1 76 ? 16.070 44.917 35.471 1.00 32.72 76 ALA A CA 1
ATOM 479 C C . ALA A 1 76 ? 15.334 45.629 34.266 1.00 32.72 76 ALA A C 1
ATOM 481 O O . ALA A 1 76 ? 16.024 45.959 33.309 1.00 32.72 76 ALA A O 1
ATOM 482 N N . ALA A 1 77 ? 14.017 45.919 34.152 1.00 30.53 77 ALA A N 1
ATOM 483 C CA . ALA A 1 77 ? 12.871 45.896 35.080 1.00 30.53 77 ALA A CA 1
ATOM 484 C C . ALA A 1 77 ? 11.466 45.889 34.387 1.00 30.53 77 ALA A C 1
ATOM 486 O O . ALA A 1 77 ? 11.238 46.618 33.432 1.00 30.53 77 ALA A O 1
ATOM 487 N N . SER A 1 78 ? 10.516 45.147 34.977 1.00 31.91 78 SER A N 1
ATOM 488 C CA . SER A 1 78 ? 9.152 45.567 35.402 1.00 31.91 78 SER A CA 1
ATOM 489 C C . SER A 1 78 ? 8.057 46.171 34.467 1.00 31.91 78 SER A C 1
ATOM 491 O O . SER A 1 78 ? 8.045 47.377 34.259 1.00 31.91 78 SER A O 1
ATOM 493 N N . GLN A 1 79 ? 6.985 45.364 34.248 1.00 30.73 79 GLN A N 1
ATOM 494 C CA . GLN A 1 79 ? 5.528 45.653 34.510 1.00 30.73 79 GLN A CA 1
ATOM 495 C C . GLN A 1 79 ? 4.738 46.624 33.571 1.00 30.73 79 GLN A C 1
ATOM 497 O O . GLN A 1 79 ? 5.364 47.486 32.964 1.00 30.73 79 GLN A O 1
ATOM 502 N N . PRO A 1 80 ? 3.369 46.654 33.540 1.00 39.06 80 PRO A N 1
ATOM 503 C CA . PRO A 1 80 ? 2.291 45.634 33.705 1.00 39.06 80 PRO A CA 1
ATOM 504 C C . PRO A 1 80 ? 1.190 45.709 32.560 1.00 39.06 80 PRO A C 1
ATOM 506 O O . PRO A 1 80 ? 1.434 46.392 31.567 1.00 39.06 80 PRO A O 1
ATOM 509 N N . PRO A 1 81 ? 0.005 45.026 32.604 1.00 53.62 81 PRO A N 1
ATOM 510 C CA . PRO A 1 81 ? -0.893 44.830 31.432 1.00 53.62 81 PRO A CA 1
ATOM 511 C C . PRO A 1 81 ? -2.196 45.680 31.388 1.00 53.62 81 PRO A C 1
ATOM 513 O O . PRO A 1 81 ? -2.644 46.167 32.423 1.00 53.62 81 PRO A O 1
ATOM 516 N N . VAL A 1 82 ? -2.869 45.772 30.217 1.00 33.25 82 VAL A N 1
ATOM 517 C CA . VAL A 1 82 ? -4.234 46.356 30.035 1.00 33.25 82 VAL A CA 1
ATOM 518 C C . VAL A 1 82 ? -5.058 45.621 28.938 1.00 33.25 82 VAL A C 1
ATOM 520 O O . VAL A 1 82 ? -4.499 44.914 28.105 1.00 33.25 82 VAL A O 1
ATOM 523 N N . GLN A 1 83 ? -6.393 45.757 28.988 1.00 31.86 83 GLN A N 1
ATOM 524 C CA . GLN A 1 83 ? -7.451 45.017 28.264 1.00 31.86 83 GLN A CA 1
ATOM 525 C C . GLN A 1 83 ? -7.749 45.456 26.804 1.00 31.86 83 GLN A C 1
ATOM 527 O O . GLN A 1 83 ? -7.279 46.484 26.326 1.00 31.86 83 GLN A O 1
ATOM 532 N N . ALA A 1 84 ? -8.604 44.670 26.130 1.00 34.53 84 ALA A N 1
ATOM 533 C CA . ALA A 1 84 ? -9.147 44.880 24.778 1.00 34.53 84 ALA A CA 1
ATOM 534 C C . ALA A 1 84 ? -10.228 45.984 24.665 1.00 34.53 84 ALA A C 1
ATOM 536 O O . ALA A 1 84 ? -10.808 46.401 25.669 1.00 34.53 84 ALA A O 1
ATOM 537 N N . PRO A 1 85 ? -10.592 46.362 23.424 1.00 39.12 85 PRO A N 1
ATOM 538 C CA . PRO A 1 85 ? -12.009 46.453 23.047 1.00 39.12 85 PRO A CA 1
ATOM 539 C C . PRO A 1 85 ? -12.334 45.776 21.693 1.00 39.12 85 PRO A C 1
ATOM 541 O O . PRO A 1 85 ? -11.452 45.302 20.982 1.00 39.12 85 PRO A O 1
ATOM 544 N N . ALA A 1 86 ? -13.626 45.710 21.350 1.00 32.00 86 ALA A N 1
ATOM 545 C CA . ALA A 1 86 ? -14.169 44.943 20.222 1.00 32.00 86 ALA A CA 1
ATOM 546 C C . ALA A 1 86 ? -14.606 45.796 19.009 1.00 32.00 86 ALA A C 1
ATOM 548 O O . ALA A 1 86 ? -14.961 46.962 19.168 1.00 32.00 86 ALA A O 1
ATOM 549 N N . GLY A 1 87 ? -14.731 45.148 17.838 1.00 26.61 87 GLY A N 1
ATOM 550 C CA . GLY A 1 87 ? -15.702 45.515 16.790 1.00 26.61 87 GLY A CA 1
ATOM 551 C C . GLY A 1 87 ? -15.155 45.841 15.388 1.00 26.61 87 GLY A C 1
ATOM 552 O O . GLY A 1 87 ? -14.269 46.675 15.247 1.00 26.61 87 GLY A O 1
ATOM 553 N N . GLY A 1 88 ? -15.783 45.265 14.348 1.00 26.03 88 GLY A N 1
ATOM 554 C CA . GLY A 1 88 ? -15.794 45.819 12.979 1.00 26.03 88 GLY A CA 1
ATOM 555 C C . GLY A 1 88 ? -15.201 44.955 11.849 1.00 26.03 88 GLY A C 1
ATOM 556 O O . GLY A 1 88 ? -13.993 44.909 11.665 1.00 26.03 88 GLY A O 1
ATOM 557 N N . MET A 1 89 ? -16.069 44.368 11.016 1.00 32.22 89 MET A N 1
ATOM 558 C CA . MET A 1 89 ? -15.785 44.012 9.605 1.00 32.22 89 MET A CA 1
ATOM 559 C C . MET A 1 89 ? -15.996 45.284 8.738 1.00 32.22 89 MET A C 1
ATOM 561 O O . MET A 1 89 ? -16.822 46.106 9.151 1.00 32.22 89 MET A O 1
ATOM 565 N N . PRO A 1 90 ? -15.327 45.494 7.573 1.00 39.50 90 PRO A N 1
ATOM 566 C CA . PRO A 1 90 ? -15.587 44.696 6.362 1.00 39.50 90 PRO A CA 1
ATOM 567 C C . PRO A 1 90 ? -14.411 44.490 5.365 1.00 39.50 90 PRO A C 1
ATOM 569 O O . PRO A 1 90 ? -13.271 44.872 5.589 1.00 39.50 90 PRO A O 1
ATOM 572 N N . ALA A 1 91 ? -14.775 43.840 4.253 1.00 35.22 91 ALA A N 1
ATOM 573 C CA . ALA A 1 91 ? -14.032 43.323 3.098 1.00 35.22 91 ALA A CA 1
ATOM 574 C C . ALA A 1 91 ? -12.938 44.170 2.393 1.00 35.22 91 ALA A C 1
ATOM 576 O O . ALA A 1 91 ? -12.979 45.397 2.358 1.00 35.22 91 ALA A O 1
ATOM 577 N N . GLY A 1 92 ? -12.079 43.438 1.660 1.00 29.73 92 GLY A N 1
ATOM 578 C CA . GLY A 1 92 ? -11.071 43.911 0.691 1.00 29.73 92 GLY A CA 1
ATOM 579 C C . GLY A 1 92 ? -9.644 43.549 1.134 1.00 29.73 92 GLY A C 1
ATOM 580 O O . GLY A 1 92 ? -9.322 43.717 2.300 1.00 29.73 92 GLY A O 1
ATOM 581 N N . GLY A 1 93 ? -8.726 43.042 0.305 1.00 27.72 93 GLY A N 1
ATOM 582 C CA . GLY A 1 93 ? -8.725 42.730 -1.132 1.00 27.72 93 GLY A CA 1
ATOM 583 C C . GLY A 1 93 ? -7.267 42.696 -1.648 1.00 27.72 93 GLY A C 1
ATOM 584 O O . GLY A 1 93 ? -6.397 43.238 -0.979 1.00 27.72 93 GLY A O 1
ATOM 585 N N . MET A 1 94 ? -7.023 42.138 -2.847 1.00 30.59 94 MET A N 1
ATOM 586 C CA . MET A 1 94 ? -5.707 42.010 -3.535 1.00 30.59 94 MET A CA 1
ATOM 587 C C . MET A 1 94 ? -4.743 40.925 -3.000 1.00 30.59 94 MET A C 1
ATOM 589 O O . MET A 1 94 ? -4.595 40.766 -1.798 1.00 30.59 94 MET A O 1
ATOM 593 N N . THR A 1 95 ? -4.005 40.159 -3.818 1.00 34.69 95 THR A N 1
ATOM 594 C CA . THR A 1 95 ? -4.102 39.829 -5.266 1.00 34.69 95 THR A CA 1
ATOM 595 C C . THR A 1 95 ? -3.317 38.532 -5.510 1.00 34.69 95 THR A C 1
ATOM 597 O O . THR A 1 95 ? -2.174 38.440 -5.070 1.00 34.69 95 THR A O 1
ATOM 600 N N . SER A 1 96 ? -3.867 37.579 -6.271 1.00 33.12 96 SER A N 1
ATOM 601 C CA . SER A 1 96 ? -3.087 36.453 -6.814 1.00 33.12 96 SER A CA 1
ATOM 602 C C . SER A 1 96 ? -2.395 36.866 -8.119 1.00 33.12 96 SER A C 1
ATOM 604 O O . SER A 1 96 ? -3.011 37.521 -8.961 1.00 33.12 96 SER A O 1
ATOM 606 N N . TYR A 1 97 ? -1.125 36.495 -8.292 1.00 30.95 97 TYR A N 1
ATOM 607 C CA . TYR A 1 97 ? -0.347 36.771 -9.503 1.00 30.95 97 TYR A CA 1
ATOM 608 C C . TYR A 1 97 ? -0.441 35.594 -10.488 1.00 30.95 97 TYR A C 1
ATOM 610 O O . TYR A 1 97 ? -0.172 34.457 -10.112 1.00 30.95 97 TYR A O 1
ATOM 618 N N . GLY A 1 98 ? -0.725 35.874 -11.767 1.00 30.78 98 GLY A N 1
ATOM 619 C CA . GLY A 1 98 ? -0.375 34.955 -12.864 1.00 30.78 98 GLY A CA 1
ATOM 620 C C . GLY A 1 98 ? -1.484 34.104 -13.496 1.00 30.78 98 GLY A C 1
ATOM 621 O O . GLY A 1 98 ? -1.225 32.959 -13.847 1.00 30.78 98 GLY A O 1
ATOM 622 N N . SER A 1 99 ? -2.690 34.639 -13.722 1.00 30.70 99 SER A N 1
ATOM 623 C CA . SER A 1 99 ? -3.621 34.050 -14.708 1.00 30.70 99 SER A CA 1
ATOM 624 C C . SER A 1 99 ? -3.450 34.703 -16.082 1.00 30.70 99 SER A C 1
ATOM 626 O O . SER A 1 99 ? -3.578 35.921 -16.200 1.00 30.70 99 SER A O 1
ATOM 628 N N . VAL A 1 100 ? -3.218 33.899 -17.124 1.00 37.28 100 VAL A N 1
ATOM 629 C CA . VAL A 1 100 ? -3.273 34.328 -18.533 1.00 37.28 100 VAL A CA 1
ATOM 630 C C . VAL A 1 100 ? -4.465 33.637 -19.195 1.00 37.28 100 VAL A C 1
ATOM 632 O O . VAL A 1 100 ? -4.546 32.412 -19.202 1.00 37.28 100 VAL A O 1
ATOM 635 N N . LEU A 1 101 ? -5.406 34.427 -19.716 1.00 34.78 101 LEU A N 1
ATOM 636 C CA . LEU A 1 101 ? -6.608 33.935 -20.401 1.00 34.78 101 LEU A CA 1
ATOM 637 C C . LEU A 1 101 ? -6.333 33.605 -21.885 1.00 34.78 101 LEU A C 1
ATOM 639 O O . LEU A 1 101 ? -5.424 34.188 -22.480 1.00 34.78 101 LEU A O 1
ATOM 643 N N . PRO A 1 102 ? -7.113 32.693 -22.500 1.00 36.62 102 PRO A N 1
ATOM 644 C CA . PRO A 1 102 ? -6.902 32.242 -23.875 1.00 36.62 102 PRO A CA 1
ATOM 645 C C . PRO A 1 102 ? -7.577 33.155 -24.919 1.00 36.62 102 PRO A C 1
ATOM 647 O O . PRO A 1 102 ? -8.579 33.807 -24.614 1.00 36.62 102 PRO A O 1
ATOM 650 N N . PRO A 1 103 ? -7.115 33.151 -26.184 1.00 35.50 103 PRO A N 1
ATOM 651 C CA . PRO A 1 103 ? -7.860 33.731 -27.298 1.00 35.50 103 PRO A CA 1
ATOM 652 C C . PRO A 1 103 ? -8.976 32.786 -27.788 1.00 35.50 103 PRO A C 1
ATOM 654 O O . PRO A 1 103 ? -8.762 31.589 -27.970 1.00 35.50 103 PRO A O 1
ATOM 657 N N . GLN A 1 104 ? -10.165 33.337 -28.052 1.00 33.34 104 GLN A N 1
ATOM 658 C CA . GLN A 1 104 ? -11.268 32.650 -28.741 1.00 33.34 104 GLN A CA 1
ATOM 659 C C . GLN A 1 104 ? -11.243 32.932 -30.254 1.00 33.34 104 GLN A C 1
ATOM 661 O O . GLN A 1 104 ? -10.916 34.042 -30.668 1.00 33.34 104 GLN A O 1
ATOM 666 N N . GLY A 1 105 ? -11.686 31.968 -31.071 1.00 31.22 105 GLY A N 1
ATOM 667 C CA . GLY A 1 105 ? -11.988 32.184 -32.495 1.00 31.22 105 GLY A CA 1
ATOM 668 C C . GLY A 1 105 ? -12.018 30.893 -33.321 1.00 31.22 105 GLY A C 1
ATOM 669 O O . GLY A 1 105 ? -10.970 30.357 -33.658 1.00 31.22 105 GLY A O 1
ATOM 670 N N . ALA A 1 106 ? -13.215 30.395 -33.652 1.00 35.44 106 ALA A N 1
ATOM 671 C CA . ALA A 1 106 ? -13.413 29.216 -34.510 1.00 35.44 106 ALA A CA 1
ATOM 672 C C . ALA A 1 106 ? -13.359 29.570 -36.017 1.00 35.44 106 ALA A C 1
ATOM 674 O O . ALA A 1 106 ? -13.418 30.749 -36.377 1.00 35.44 106 ALA A O 1
ATOM 675 N N . PRO A 1 107 ? -13.305 28.564 -36.912 1.00 34.53 107 PRO A N 1
ATOM 676 C CA . PRO A 1 107 ? -14.574 28.113 -37.503 1.00 34.53 107 PRO A CA 1
ATOM 677 C C . PRO A 1 107 ? -14.731 26.580 -37.601 1.00 34.53 107 PRO A C 1
ATOM 679 O O . PRO A 1 107 ? -13.772 25.823 -37.493 1.00 34.53 107 PRO A O 1
ATOM 682 N N . ALA A 1 108 ? -15.971 26.129 -37.814 1.00 35.94 108 ALA A N 1
ATOM 683 C CA . ALA A 1 108 ? -16.358 24.716 -37.909 1.00 35.94 108 ALA A CA 1
ATOM 684 C C . ALA A 1 108 ? -16.482 24.218 -39.363 1.00 35.94 108 ALA A C 1
ATOM 686 O O 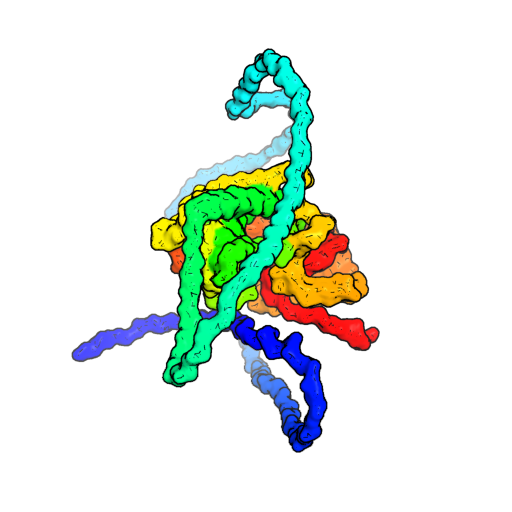. ALA A 1 108 ? -16.726 25.035 -40.247 1.00 35.94 108 ALA A O 1
ATOM 687 N N . LEU A 1 109 ? -16.376 22.891 -39.569 1.00 33.84 109 LEU A N 1
ATOM 688 C CA . LEU A 1 109 ? -16.938 22.028 -40.645 1.00 33.84 109 LEU A CA 1
ATOM 689 C C . LEU A 1 109 ? -16.194 20.663 -40.647 1.00 33.84 109 LEU A C 1
ATOM 691 O O . LEU A 1 109 ? -15.036 20.625 -40.239 1.00 33.84 109 LEU A O 1
ATOM 695 N N . PRO A 1 110 ? -16.745 19.575 -41.225 1.00 36.44 110 PRO A N 1
ATOM 696 C CA . PRO A 1 110 ? -18.090 19.014 -41.083 1.00 36.44 110 PRO A CA 1
ATOM 697 C C . PRO A 1 110 ? -18.060 17.606 -40.432 1.00 36.44 110 PRO A C 1
ATOM 699 O O . PRO A 1 110 ? -17.010 16.984 -40.288 1.00 36.44 110 PRO A O 1
ATOM 702 N N . ALA A 1 111 ? -19.228 17.058 -40.082 1.00 41.72 111 ALA A N 1
ATOM 703 C CA . ALA A 1 111 ? -19.334 15.685 -39.579 1.00 41.72 111 ALA A CA 1
ATOM 704 C C . ALA A 1 111 ? -19.130 14.639 -40.695 1.00 41.72 111 ALA A C 1
ATOM 706 O O . ALA A 1 111 ? -19.808 14.685 -41.721 1.00 41.72 111 ALA A O 1
ATOM 707 N N . GLY A 1 112 ? -18.251 13.661 -40.459 1.00 28.06 112 GLY A N 1
ATOM 708 C CA . GLY A 1 112 ? -18.070 12.478 -41.303 1.00 28.06 112 GLY A CA 1
ATOM 709 C C . GLY A 1 112 ? -18.097 11.209 -40.455 1.00 28.06 112 GLY A C 1
ATOM 710 O O . GLY A 1 112 ? -17.200 10.990 -39.646 1.00 28.06 112 GLY A O 1
ATOM 711 N N . GLY A 1 113 ? -19.132 10.383 -40.621 1.00 34.66 113 GLY A N 1
ATOM 712 C CA . GLY A 1 113 ? -19.216 9.073 -39.973 1.00 34.66 113 GLY A CA 1
ATOM 713 C C . GLY A 1 113 ? -18.421 8.016 -40.743 1.00 34.66 113 GLY A C 1
ATOM 714 O O . GLY A 1 113 ? -18.538 7.927 -41.963 1.00 34.66 113 GLY A O 1
ATOM 715 N N . ALA A 1 114 ? -17.647 7.198 -40.029 1.00 34.47 114 ALA A N 1
ATOM 716 C CA . ALA A 1 114 ? -16.934 6.035 -40.558 1.00 34.47 114 ALA A CA 1
ATOM 717 C C . ALA A 1 114 ? -16.934 4.899 -39.503 1.00 34.47 114 ALA A C 1
ATOM 719 O O . ALA A 1 114 ? -17.138 5.182 -38.321 1.00 34.47 114 ALA A O 1
ATOM 720 N N . PRO A 1 115 ? -16.820 3.620 -39.912 1.00 35.25 115 PRO A N 1
ATOM 721 C CA . PRO A 1 115 ? -17.434 2.511 -39.177 1.00 35.25 115 PRO A CA 1
ATOM 722 C C . PRO A 1 115 ? -16.558 1.872 -38.089 1.00 35.25 115 PRO A C 1
ATOM 724 O O . PRO A 1 115 ? -15.343 2.045 -38.041 1.00 35.25 115 PRO A O 1
ATOM 727 N N . ALA A 1 116 ? -17.208 1.065 -37.244 1.00 38.75 116 ALA A N 1
ATOM 728 C CA . ALA A 1 116 ? -16.567 0.245 -36.221 1.00 38.75 116 ALA A CA 1
ATOM 729 C C . ALA A 1 116 ? -15.595 -0.802 -36.819 1.00 38.75 116 ALA A C 1
ATOM 731 O O . ALA A 1 116 ? -15.892 -1.374 -37.873 1.00 38.75 116 ALA A O 1
ATOM 732 N N . PRO A 1 117 ? -14.470 -1.109 -36.144 1.00 38.12 117 PRO A N 1
ATOM 733 C CA . PRO A 1 117 ? -13.563 -2.170 -36.567 1.00 38.12 117 PRO A CA 1
ATOM 734 C C . PRO A 1 117 ? -14.179 -3.557 -36.331 1.00 38.12 117 PRO A C 1
ATOM 736 O O . PRO A 1 117 ? -14.700 -3.855 -35.256 1.00 38.12 117 PRO A O 1
ATOM 739 N N . ALA A 1 118 ? -14.095 -4.419 -37.345 1.00 35.72 118 ALA A N 1
ATOM 740 C CA . ALA A 1 118 ? -14.528 -5.811 -37.267 1.00 35.72 118 ALA A CA 1
ATOM 741 C C . ALA A 1 118 ? -13.506 -6.691 -36.523 1.00 35.72 118 ALA A C 1
ATOM 743 O O . ALA A 1 118 ? -12.304 -6.419 -36.532 1.00 35.72 118 ALA A O 1
ATOM 744 N N . ALA A 1 119 ? -13.984 -7.782 -35.918 1.00 37.28 119 ALA A N 1
ATOM 745 C CA . ALA A 1 119 ? -13.133 -8.770 -35.259 1.00 37.28 119 ALA A CA 1
ATOM 746 C C . ALA A 1 119 ? -12.215 -9.507 -36.263 1.00 37.28 119 ALA A C 1
ATOM 748 O O . ALA A 1 119 ? -12.662 -9.842 -37.366 1.00 37.28 119 ALA A O 1
ATOM 749 N N . PRO A 1 120 ? -10.954 -9.817 -35.901 1.00 35.53 120 PRO A N 1
ATOM 750 C CA . PRO A 1 120 ? -10.062 -10.587 -36.760 1.00 35.53 120 PRO A CA 1
ATOM 751 C C . PRO A 1 120 ? -10.502 -12.057 -36.833 1.00 35.53 120 PRO A C 1
ATOM 753 O O . PRO A 1 120 ? -10.641 -12.739 -35.820 1.00 35.53 120 PRO A O 1
ATOM 756 N N . SER A 1 121 ? -10.705 -12.547 -38.056 1.00 31.42 121 SER A N 1
ATOM 757 C CA . SER A 1 121 ? -11.023 -13.953 -38.331 1.00 31.42 121 SER A CA 1
ATOM 758 C C . SER A 1 121 ? -9.769 -14.831 -38.291 1.00 31.42 121 SER A C 1
ATOM 760 O O . SER A 1 121 ? -8.711 -14.433 -38.778 1.00 31.42 121 SER A O 1
ATOM 762 N N . VAL A 1 122 ? -9.902 -16.045 -37.754 1.00 35.09 122 VAL A N 1
ATOM 763 C CA . VAL A 1 122 ? -8.833 -17.057 -37.702 1.00 35.09 122 VAL A CA 1
ATOM 764 C C . VAL A 1 122 ? -8.589 -17.647 -39.104 1.00 35.09 122 VAL A C 1
ATOM 766 O O . VAL A 1 122 ? -9.548 -18.123 -39.716 1.00 35.09 122 VAL A O 1
ATOM 769 N N . PRO A 1 123 ? -7.347 -17.671 -39.629 1.00 30.67 123 PRO A N 1
ATOM 770 C CA . PRO A 1 123 ? -7.019 -18.419 -40.843 1.00 30.67 123 PRO A CA 1
ATOM 771 C C . PRO A 1 123 ? -6.967 -19.928 -40.567 1.00 30.67 123 PRO A C 1
ATOM 773 O O . PRO A 1 123 ? -6.399 -20.361 -39.566 1.00 30.67 123 PRO A O 1
ATOM 776 N N . ALA A 1 124 ? -7.541 -20.725 -41.468 1.00 30.02 124 ALA A N 1
ATOM 777 C CA . ALA A 1 124 ? -7.569 -22.182 -41.359 1.00 30.02 124 ALA A CA 1
ATOM 778 C C . ALA A 1 124 ? -6.194 -22.835 -41.603 1.00 30.02 124 ALA A C 1
ATOM 780 O O . ALA A 1 124 ? -5.360 -22.314 -42.345 1.00 30.02 124 ALA A O 1
ATOM 781 N N . GLU A 1 125 ? -5.997 -24.016 -41.014 1.00 33.41 125 GLU A N 1
ATOM 782 C CA . GLU A 1 125 ? -4.801 -24.840 -41.196 1.00 33.41 125 GLU A CA 1
ATOM 783 C C . GLU A 1 125 ? -4.662 -25.360 -42.637 1.00 33.41 125 GLU A C 1
ATOM 785 O O . GLU A 1 125 ? -5.606 -25.902 -43.218 1.00 33.41 125 GLU A O 1
ATOM 790 N N . THR A 1 126 ? -3.446 -25.304 -43.180 1.00 32.28 126 THR A N 1
ATOM 791 C CA . THR A 1 126 ? -3.023 -26.121 -44.323 1.00 32.28 126 THR A CA 1
ATOM 792 C C . THR A 1 126 ? -1.995 -27.145 -43.849 1.00 32.28 126 THR A C 1
ATOM 794 O O . THR A 1 126 ? -0.866 -26.812 -43.497 1.00 32.28 126 THR A O 1
ATOM 797 N N . GLY A 1 127 ? -2.398 -28.416 -43.805 1.00 29.62 127 GLY A N 1
ATOM 798 C CA . GLY A 1 127 ? -1.525 -29.504 -43.364 1.00 29.62 127 GLY A CA 1
ATOM 799 C C . GLY A 1 127 ? -0.446 -29.875 -44.388 1.00 29.62 127 GLY A C 1
ATOM 800 O O . GLY A 1 127 ? -0.620 -29.694 -45.593 1.00 29.62 127 GLY A O 1
ATOM 801 N N . GLY A 1 128 ? 0.647 -30.476 -43.911 1.00 28.17 128 GLY A N 1
ATOM 802 C CA . GLY A 1 128 ? 1.656 -31.080 -44.781 1.00 28.17 128 GLY A CA 1
ATOM 803 C C . GLY A 1 128 ? 2.861 -31.667 -44.043 1.00 28.17 128 GLY A C 1
ATOM 804 O O . GLY A 1 128 ? 3.613 -30.938 -43.409 1.00 28.17 128 GLY A O 1
ATOM 805 N N . GLY A 1 129 ? 3.093 -32.974 -44.219 1.00 28.22 129 GLY A N 1
ATOM 806 C CA . GLY A 1 129 ? 4.422 -33.583 -44.064 1.00 28.22 129 GLY A CA 1
ATOM 807 C C . GLY A 1 129 ? 4.700 -34.339 -42.760 1.00 28.22 129 GLY A C 1
ATOM 808 O O . GLY A 1 129 ? 5.358 -33.822 -41.865 1.00 28.22 129 GLY A O 1
ATOM 809 N N . ALA A 1 130 ? 4.322 -35.619 -42.712 1.00 33.97 130 ALA A N 1
ATOM 810 C CA . ALA A 1 130 ? 4.883 -36.581 -41.763 1.00 33.97 130 ALA A CA 1
ATOM 811 C C . ALA A 1 130 ? 5.870 -37.521 -42.477 1.00 33.97 130 ALA A C 1
ATOM 813 O O . ALA A 1 130 ? 5.462 -38.253 -43.376 1.00 33.97 130 ALA A O 1
ATOM 814 N N . SER A 1 131 ? 7.138 -37.547 -42.050 1.00 32.69 131 SER A N 1
ATOM 815 C CA . SER A 1 131 ? 8.075 -38.663 -42.282 1.00 32.69 131 SER A CA 1
ATOM 816 C C . SER A 1 131 ? 9.398 -38.447 -41.537 1.00 32.69 131 SER A C 1
ATOM 818 O O . SER A 1 131 ? 10.006 -37.393 -41.703 1.00 32.69 131 SER A O 1
ATOM 820 N N . GLY A 1 132 ? 9.891 -39.456 -40.808 1.00 29.17 132 GLY A N 1
ATOM 821 C CA . GLY A 1 132 ? 11.275 -39.467 -40.303 1.00 29.17 132 GLY A CA 1
ATOM 822 C C . GLY A 1 132 ? 11.443 -40.031 -38.893 1.00 29.17 132 GLY A C 1
ATOM 823 O O . GLY A 1 132 ? 11.625 -39.278 -37.944 1.00 29.17 132 GLY A O 1
ATOM 824 N N . ALA A 1 133 ? 11.417 -41.358 -38.749 1.00 33.81 133 ALA A N 1
ATOM 825 C CA . ALA A 1 133 ? 11.824 -42.006 -37.503 1.00 33.81 133 ALA A CA 1
ATOM 826 C C . ALA A 1 133 ? 13.359 -42.039 -37.387 1.00 33.81 133 ALA A C 1
ATOM 828 O O . ALA A 1 133 ? 14.045 -42.415 -38.336 1.00 33.81 133 ALA A O 1
ATOM 829 N N . GLY A 1 134 ? 13.888 -41.707 -36.208 1.00 29.38 134 GLY A N 1
ATOM 830 C CA . GLY A 1 134 ? 15.314 -41.791 -35.896 1.00 29.38 134 GLY A CA 1
ATOM 831 C C . GLY A 1 134 ? 15.522 -41.957 -34.396 1.00 29.38 134 GLY A C 1
ATOM 832 O O . GLY A 1 134 ? 15.514 -40.980 -33.654 1.00 29.38 134 GLY A O 1
ATOM 833 N N . ALA A 1 135 ? 15.675 -43.200 -33.938 1.00 40.16 135 ALA A N 1
ATOM 834 C CA . ALA A 1 135 ? 15.952 -43.486 -32.536 1.00 40.16 135 ALA A CA 1
ATOM 835 C C . ALA A 1 135 ? 17.418 -43.161 -32.214 1.00 40.16 135 ALA A C 1
ATOM 837 O O . ALA A 1 135 ? 18.329 -43.827 -32.702 1.00 40.16 135 ALA A O 1
ATOM 838 N N . GLY A 1 136 ? 17.638 -42.154 -31.371 1.00 32.56 136 GLY A N 1
ATOM 839 C CA . GLY A 1 136 ? 18.946 -41.813 -30.823 1.00 32.56 136 GLY A CA 1
ATOM 840 C C . GLY A 1 136 ? 18.797 -41.421 -29.360 1.00 32.56 136 GLY A C 1
ATOM 841 O O . GLY A 1 136 ? 18.082 -40.472 -29.047 1.00 32.56 136 GLY A O 1
ATOM 842 N N . ALA A 1 137 ? 19.456 -42.155 -28.463 1.00 45.91 137 ALA A N 1
ATOM 843 C CA . ALA A 1 137 ? 19.519 -41.796 -27.052 1.00 45.91 137 ALA A CA 1
ATOM 844 C C . ALA A 1 137 ? 20.380 -40.531 -26.897 1.00 45.91 137 ALA A C 1
ATOM 846 O O . ALA A 1 137 ? 21.607 -40.600 -26.869 1.00 45.91 137 ALA A O 1
ATOM 847 N N . GLY A 1 138 ? 19.721 -39.375 -26.847 1.00 33.81 138 GLY A N 1
ATOM 848 C CA . GLY A 1 138 ? 20.329 -38.070 -26.621 1.00 33.81 138 GLY A CA 1
ATOM 849 C C . GLY A 1 138 ? 19.812 -37.474 -25.320 1.00 33.81 138 GLY A C 1
ATOM 850 O O . GLY A 1 138 ? 18.618 -37.542 -25.035 1.00 33.81 138 GLY A O 1
ATOM 851 N N . LEU A 1 139 ? 20.723 -36.902 -24.531 1.00 41.81 139 LEU A N 1
ATOM 852 C CA . LEU A 1 139 ? 20.401 -36.150 -23.320 1.00 41.81 139 LEU A CA 1
ATOM 853 C C . LEU A 1 139 ? 19.322 -35.107 -23.639 1.00 41.81 139 LEU A C 1
ATOM 855 O O . LEU A 1 139 ? 19.489 -34.328 -24.579 1.00 41.81 139 LEU A O 1
ATOM 859 N N . MET A 1 140 ? 18.235 -35.091 -22.860 1.00 35.16 140 MET A N 1
ATOM 860 C CA . MET A 1 140 ? 17.209 -34.054 -22.978 1.00 35.16 140 MET A CA 1
ATOM 861 C C . MET A 1 140 ? 17.889 -32.683 -22.872 1.00 35.16 140 MET A C 1
ATOM 863 O O . MET A 1 140 ? 18.543 -32.432 -21.853 1.00 35.16 140 MET A O 1
ATOM 867 N N . PRO A 1 141 ? 17.753 -31.784 -23.863 1.00 40.78 141 PRO A N 1
ATOM 868 C CA . PRO A 1 141 ? 18.158 -30.409 -23.653 1.00 40.78 141 PRO A CA 1
ATOM 869 C C . PRO A 1 141 ? 17.271 -29.855 -22.540 1.00 40.78 141 PRO A C 1
ATOM 871 O O . PRO A 1 141 ? 16.050 -29.775 -22.694 1.00 40.78 141 PRO A O 1
ATOM 874 N N . VAL A 1 142 ? 17.882 -29.477 -21.414 1.00 46.81 142 VAL A N 1
ATOM 875 C CA . VAL A 1 142 ? 17.226 -28.590 -20.449 1.00 46.81 142 VAL A CA 1
ATOM 876 C C . VAL A 1 142 ? 16.742 -27.398 -21.260 1.00 46.81 142 VAL A C 1
ATOM 878 O O . VAL A 1 142 ? 17.541 -26.782 -21.968 1.00 46.81 142 VAL A O 1
ATOM 881 N N . ALA A 1 143 ? 15.436 -27.131 -21.229 1.00 47.53 143 ALA A N 1
ATOM 882 C CA . ALA A 1 143 ? 14.848 -26.063 -22.018 1.00 47.53 143 ALA A CA 1
ATOM 883 C C . ALA A 1 143 ? 15.494 -24.741 -21.594 1.00 47.53 143 ALA A C 1
ATOM 885 O O . ALA A 1 143 ? 15.185 -24.204 -20.531 1.00 47.53 143 ALA A O 1
ATOM 886 N N . GLY A 1 144 ? 16.431 -24.250 -22.410 1.00 43.00 144 GLY A N 1
ATOM 887 C CA . GLY A 1 144 ? 17.075 -22.970 -22.173 1.00 43.00 144 GLY A CA 1
ATOM 888 C C . GLY A 1 144 ? 15.995 -21.904 -22.059 1.00 43.00 144 GLY A C 1
ATOM 889 O O . GLY A 1 144 ? 15.087 -21.861 -22.898 1.00 43.00 144 GLY A O 1
ATOM 890 N N . ARG A 1 145 ? 16.080 -21.076 -21.011 1.00 50.78 145 ARG A N 1
ATOM 891 C CA . ARG A 1 145 ? 15.226 -19.898 -20.844 1.00 50.78 145 ARG A CA 1
ATOM 892 C C . ARG A 1 145 ? 15.284 -19.127 -22.161 1.00 50.78 145 ARG A C 1
ATOM 894 O O . ARG A 1 145 ? 16.351 -18.677 -22.562 1.00 50.78 145 ARG A O 1
ATOM 901 N N . ARG A 1 146 ? 14.164 -19.064 -22.885 1.00 56.81 146 ARG A N 1
ATOM 902 C CA . ARG A 1 146 ? 14.086 -18.244 -24.094 1.00 56.81 146 ARG A CA 1
ATOM 903 C C . ARG A 1 146 ? 14.105 -16.802 -23.625 1.00 56.81 146 ARG A C 1
ATOM 905 O O . ARG A 1 146 ? 13.138 -16.367 -23.004 1.00 56.81 146 ARG A O 1
ATOM 912 N N . ASP A 1 147 ? 15.196 -16.098 -23.893 1.00 65.38 147 ASP A N 1
ATOM 913 C CA . ASP A 1 147 ? 15.291 -14.680 -23.572 1.00 65.38 147 ASP A CA 1
ATOM 914 C C . ASP A 1 147 ? 14.193 -13.923 -24.325 1.00 65.38 147 ASP A C 1
ATOM 916 O O . ASP A 1 147 ? 14.083 -13.985 -25.556 1.00 65.38 147 ASP A O 1
ATOM 920 N N . VAL A 1 148 ? 13.329 -13.250 -23.567 1.00 77.56 148 VAL A N 1
ATOM 921 C CA . VAL A 1 148 ? 12.179 -12.529 -24.110 1.00 77.56 148 VAL A CA 1
ATOM 922 C C . VAL A 1 148 ? 12.675 -11.194 -24.649 1.00 77.56 148 VAL A C 1
ATOM 924 O O . VAL A 1 148 ? 12.871 -10.232 -23.911 1.00 77.56 148 VAL A O 1
ATOM 927 N N . VAL A 1 149 ? 12.903 -11.130 -25.960 1.00 82.12 149 VAL A N 1
ATOM 928 C CA . VAL A 1 149 ? 13.361 -9.901 -26.617 1.00 82.12 149 VAL A CA 1
ATOM 929 C C . VAL A 1 149 ? 12.198 -8.917 -26.750 1.00 82.12 149 VAL A C 1
ATOM 931 O O . VAL A 1 149 ? 11.346 -9.055 -27.629 1.00 82.12 149 VAL A O 1
ATOM 934 N N . VAL A 1 150 ? 12.190 -7.894 -25.895 1.00 85.25 150 VAL A N 1
ATOM 935 C CA . VAL A 1 150 ? 11.274 -6.750 -25.990 1.00 85.25 150 VAL A CA 1
ATOM 936 C C . VAL A 1 150 ? 11.605 -5.935 -27.243 1.00 85.25 150 VAL A C 1
ATOM 938 O O . VAL A 1 150 ? 12.738 -5.480 -27.418 1.00 85.25 150 VAL A O 1
ATOM 941 N N . ARG A 1 151 ? 10.625 -5.713 -28.127 1.00 88.69 151 ARG A N 1
ATOM 942 C CA . ARG A 1 151 ? 10.802 -4.827 -29.288 1.00 88.69 151 ARG A CA 1
ATOM 943 C C . ARG A 1 151 ? 10.530 -3.383 -28.882 1.00 88.69 151 ARG A C 1
ATOM 945 O O . ARG A 1 151 ? 9.646 -3.113 -28.079 1.00 88.69 151 ARG A O 1
ATOM 952 N N . LYS A 1 152 ? 11.219 -2.437 -29.523 1.00 89.38 152 LYS A N 1
ATOM 953 C CA . LYS A 1 152 ? 11.080 -0.998 -29.244 1.00 89.38 152 LYS A CA 1
ATOM 954 C C . LYS A 1 152 ? 9.634 -0.477 -29.342 1.00 89.38 152 LYS A C 1
ATOM 956 O O . LYS A 1 152 ? 9.211 0.305 -28.502 1.00 89.38 152 LYS A O 1
ATOM 961 N N . ASN A 1 153 ? 8.857 -0.941 -30.324 1.00 90.50 153 ASN A N 1
ATOM 962 C CA . ASN A 1 153 ? 7.447 -0.548 -30.454 1.00 90.50 153 ASN A CA 1
ATOM 963 C C . ASN A 1 153 ? 6.577 -1.106 -29.315 1.00 90.50 153 ASN A C 1
ATOM 965 O O . ASN A 1 153 ? 5.665 -0.420 -28.859 1.00 90.50 153 ASN A O 1
ATOM 969 N N . ASP A 1 154 ? 6.879 -2.320 -28.847 1.00 91.12 154 ASP A N 1
ATOM 970 C CA . ASP A 1 154 ? 6.173 -2.945 -27.728 1.00 91.12 154 ASP A CA 1
ATOM 971 C C . ASP A 1 154 ? 6.483 -2.174 -26.434 1.00 91.12 154 ASP A C 1
ATOM 973 O O . ASP A 1 154 ? 5.564 -1.828 -25.702 1.00 91.12 154 ASP A O 1
ATOM 977 N N . ALA A 1 155 ? 7.750 -1.793 -26.214 1.00 93.19 155 ALA A N 1
ATOM 978 C CA . ALA A 1 155 ? 8.171 -0.966 -25.079 1.00 93.19 155 ALA A CA 1
ATOM 979 C C . ALA A 1 155 ? 7.483 0.415 -25.044 1.00 93.19 155 ALA A C 1
ATOM 981 O O . ALA A 1 155 ? 7.024 0.833 -23.984 1.00 93.19 155 ALA A O 1
ATOM 982 N N . TYR A 1 156 ? 7.329 1.102 -26.185 1.00 95.19 156 TYR A N 1
ATOM 983 C CA . TYR A 1 156 ? 6.564 2.359 -26.233 1.00 95.19 156 TYR A CA 1
ATOM 984 C C . TYR A 1 156 ? 5.079 2.165 -25.906 1.00 95.19 156 TYR A C 1
ATOM 986 O O . TYR A 1 156 ? 4.504 2.955 -25.159 1.00 95.19 156 TYR A O 1
ATOM 994 N N . SER A 1 157 ? 4.449 1.114 -26.440 1.00 96.69 157 SER A N 1
ATOM 995 C CA . SER A 1 157 ? 3.047 0.801 -26.132 1.00 96.69 157 SER A CA 1
ATOM 996 C C . SER A 1 157 ? 2.857 0.429 -24.657 1.00 96.69 157 SER A C 1
ATOM 998 O O . SER A 1 157 ? 1.856 0.799 -24.037 1.00 96.69 157 SER A O 1
ATOM 1000 N N . ASP A 1 158 ? 3.828 -0.282 -24.087 1.00 97.50 158 ASP A N 1
ATOM 1001 C CA . ASP A 1 158 ? 3.869 -0.646 -22.676 1.00 97.50 158 ASP A CA 1
ATOM 1002 C C . ASP A 1 158 ? 4.058 0.606 -21.796 1.00 97.50 158 ASP A C 1
ATOM 1004 O O . ASP A 1 158 ? 3.368 0.740 -20.786 1.00 97.50 158 ASP A O 1
ATOM 1008 N N . LEU A 1 159 ? 4.895 1.571 -22.206 1.00 98.25 159 LEU A N 1
ATOM 1009 C CA . LEU A 1 159 ? 5.087 2.842 -21.496 1.00 98.25 159 LEU A CA 1
ATOM 1010 C C . LEU A 1 159 ? 3.806 3.684 -21.450 1.00 98.25 159 LEU A C 1
ATOM 1012 O O . LEU A 1 159 ? 3.433 4.168 -20.382 1.00 98.25 159 LEU A O 1
ATOM 1016 N N . GLU A 1 160 ? 3.106 3.852 -22.575 1.00 98.44 160 GLU A N 1
ATOM 1017 C CA . GLU A 1 160 ? 1.834 4.591 -22.594 1.00 98.44 160 GLU A CA 1
ATOM 1018 C C . GLU A 1 160 ? 0.757 3.894 -21.748 1.00 98.44 160 GLU A C 1
ATOM 1020 O O . GLU A 1 160 ? 0.003 4.556 -21.031 1.00 98.44 160 GLU A O 1
ATOM 1025 N N . THR A 1 161 ? 0.749 2.557 -21.734 1.00 97.69 161 THR A N 1
ATOM 1026 C CA . THR A 1 161 ? -0.118 1.770 -20.842 1.00 97.69 161 THR A CA 1
ATOM 1027 C C . THR A 1 161 ? 0.232 2.007 -19.369 1.00 97.69 161 THR A C 1
ATOM 1029 O O . THR A 1 161 ? -0.660 2.266 -18.561 1.00 97.69 161 THR A O 1
ATOM 1032 N N . ALA A 1 162 ? 1.519 1.980 -19.012 1.00 98.44 162 ALA A N 1
ATOM 1033 C CA . ALA A 1 162 ? 1.996 2.228 -17.653 1.00 98.44 162 ALA A CA 1
ATOM 1034 C C . ALA A 1 162 ? 1.682 3.656 -17.179 1.00 98.44 162 ALA A C 1
ATOM 1036 O O . ALA A 1 162 ? 1.190 3.834 -16.067 1.00 98.44 162 ALA A O 1
ATOM 1037 N N . LYS A 1 163 ? 1.883 4.670 -18.032 1.00 98.56 163 LYS A N 1
ATOM 1038 C CA . LYS A 1 163 ? 1.505 6.067 -17.751 1.00 98.56 163 LYS A CA 1
ATOM 1039 C C . LYS A 1 163 ? 0.007 6.195 -17.479 1.00 98.56 163 LYS A C 1
ATOM 1041 O O . LYS A 1 163 ? -0.371 6.851 -16.514 1.00 98.56 163 LYS A O 1
ATOM 1046 N N . GLY A 1 164 ? -0.832 5.546 -18.291 1.00 97.81 164 GLY A N 1
ATOM 1047 C CA . GLY A 1 164 ? -2.279 5.507 -18.078 1.00 97.81 164 GLY A CA 1
ATOM 1048 C C . GLY A 1 164 ? -2.653 4.892 -16.727 1.00 97.81 164 GLY A C 1
ATOM 1049 O O . GLY A 1 164 ? -3.432 5.484 -15.987 1.00 97.81 164 GLY A O 1
ATOM 1050 N N . LEU A 1 165 ? -2.051 3.752 -16.374 1.00 97.69 165 LEU A N 1
ATOM 1051 C CA . LEU A 1 165 ? -2.274 3.073 -15.092 1.00 97.69 165 LEU A CA 1
ATOM 1052 C C . LEU A 1 165 ? -1.820 3.911 -13.886 1.00 97.69 165 LEU A C 1
ATOM 1054 O O . LEU A 1 165 ? -2.564 4.030 -12.918 1.00 97.69 165 LEU A O 1
ATOM 1058 N N . VAL A 1 166 ? -0.635 4.523 -13.943 1.00 98.19 166 VAL A N 1
ATOM 1059 C CA . VAL A 1 166 ? -0.128 5.391 -12.865 1.00 98.19 166 VAL A CA 1
ATOM 1060 C C . VAL A 1 166 ? -1.001 6.633 -12.699 1.00 98.19 166 VAL A C 1
ATOM 1062 O O . VAL A 1 166 ? -1.340 6.982 -11.573 1.00 98.19 166 VAL A O 1
ATOM 1065 N N . ALA A 1 167 ? -1.410 7.277 -13.797 1.00 97.62 167 ALA A N 1
ATOM 1066 C CA . ALA A 1 167 ? -2.313 8.424 -13.742 1.00 97.62 167 ALA A CA 1
ATOM 1067 C C . ALA A 1 167 ? -3.666 8.049 -13.113 1.00 97.62 167 ALA A C 1
ATOM 1069 O O . ALA A 1 167 ? -4.179 8.785 -12.274 1.00 97.62 167 ALA A O 1
ATOM 1070 N N . GLU A 1 168 ? -4.222 6.893 -13.479 1.00 96.00 168 GLU A N 1
ATOM 1071 C CA . GLU A 1 168 ? -5.464 6.344 -12.927 1.00 96.00 168 GLU A CA 1
ATOM 1072 C C . GLU A 1 168 ? -5.353 6.119 -11.402 1.00 96.00 168 GLU A C 1
ATOM 1074 O O . GLU A 1 168 ? -6.156 6.661 -10.640 1.00 96.00 168 GLU A O 1
ATOM 1079 N N . LEU A 1 169 ? -4.309 5.414 -10.945 1.00 96.69 169 LEU A N 1
ATOM 1080 C CA . LEU A 1 169 ? -4.079 5.091 -9.529 1.00 96.69 169 LEU A CA 1
ATOM 1081 C C . LEU A 1 169 ? -3.760 6.326 -8.673 1.00 96.69 169 LEU A C 1
ATOM 1083 O O . LEU A 1 169 ? -4.411 6.549 -7.654 1.00 96.69 169 LEU A O 1
ATOM 1087 N N . ALA A 1 170 ? -2.825 7.174 -9.114 1.00 96.62 170 ALA A N 1
ATOM 1088 C CA . ALA A 1 170 ? -2.498 8.429 -8.433 1.00 96.62 170 ALA A CA 1
ATOM 1089 C C . ALA A 1 170 ? -3.683 9.411 -8.433 1.00 96.62 170 ALA A C 1
ATOM 1091 O O . ALA A 1 170 ? -3.811 10.236 -7.531 1.00 96.62 170 ALA A O 1
ATOM 1092 N N . GLY A 1 171 ? -4.561 9.317 -9.436 1.00 95.69 171 GLY A N 1
ATOM 1093 C CA . GLY A 1 171 ? -5.830 10.032 -9.505 1.00 95.69 171 GLY A CA 1
ATOM 1094 C C . GLY A 1 171 ? -6.800 9.633 -8.399 1.00 95.69 171 GLY A C 1
ATOM 1095 O O . GLY A 1 171 ? -7.277 10.498 -7.669 1.00 95.69 171 GLY A O 1
ATOM 1096 N N . ALA A 1 172 ? -7.041 8.330 -8.238 1.00 94.31 172 ALA A N 1
ATOM 1097 C CA . ALA A 1 172 ? -7.925 7.805 -7.199 1.00 94.31 172 ALA A CA 1
ATOM 1098 C C . ALA A 1 172 ? -7.359 8.056 -5.790 1.00 94.31 172 ALA A C 1
ATOM 1100 O O . ALA A 1 172 ? -8.077 8.522 -4.909 1.00 94.31 172 ALA A O 1
ATOM 1101 N N . ALA A 1 173 ? -6.049 7.859 -5.600 1.00 93.94 173 ALA A N 1
ATOM 1102 C CA . ALA A 1 173 ? -5.379 8.119 -4.327 1.00 93.94 173 ALA A CA 1
ATOM 1103 C C . ALA A 1 173 ? -5.397 9.602 -3.913 1.00 93.94 173 ALA A C 1
ATOM 1105 O O . ALA A 1 173 ? -5.261 9.899 -2.729 1.00 93.94 173 ALA A O 1
ATOM 1106 N N . LYS A 1 174 ? -5.579 10.552 -4.847 1.00 89.31 174 LYS A N 1
ATOM 1107 C CA . LYS A 1 174 ? -5.375 11.985 -4.573 1.00 89.31 174 LYS A CA 1
ATOM 1108 C C . LYS A 1 174 ? -6.291 12.559 -3.488 1.00 89.31 174 LYS A C 1
ATOM 1110 O O . LYS A 1 174 ? -5.923 13.554 -2.866 1.00 89.31 174 LYS A O 1
ATOM 1115 N N . VAL A 1 175 ? -7.464 11.957 -3.288 1.00 78.88 175 VAL A N 1
ATOM 1116 C CA . VAL A 1 175 ? -8.454 12.375 -2.282 1.00 78.88 175 VAL A CA 1
ATOM 1117 C C . VAL A 1 175 ? -8.069 11.900 -0.878 1.00 78.88 175 VAL A C 1
ATOM 1119 O O . VAL A 1 175 ? -8.255 12.639 0.083 1.00 78.88 175 VAL A O 1
ATOM 1122 N N . THR A 1 176 ? -7.531 10.685 -0.761 1.00 83.25 176 THR A N 1
ATOM 1123 C CA . THR A 1 176 ? -7.268 10.007 0.519 1.00 83.25 176 THR A CA 1
ATOM 1124 C C . THR A 1 176 ? -5.823 10.133 0.988 1.00 83.25 176 THR A C 1
ATOM 1126 O O . THR A 1 176 ? -5.577 10.215 2.186 1.00 83.25 176 THR A O 1
ATOM 1129 N N . ASP A 1 177 ? -4.869 10.135 0.056 1.00 87.81 177 ASP A N 1
ATOM 1130 C CA . ASP A 1 177 ? -3.437 10.242 0.327 1.00 87.81 177 ASP A CA 1
ATOM 1131 C C . ASP A 1 177 ? -2.727 11.004 -0.814 1.00 87.81 177 ASP A C 1
ATOM 1133 O O . ASP A 1 177 ? -2.229 10.417 -1.782 1.00 87.81 177 ASP A O 1
ATOM 1137 N N . PRO A 1 178 ? -2.700 12.348 -0.755 1.00 84.50 178 PRO A N 1
ATOM 1138 C CA . PRO A 1 178 ? -2.124 13.174 -1.808 1.00 84.50 178 PRO A CA 1
ATOM 1139 C C . PRO A 1 178 ? -0.588 13.160 -1.862 1.00 84.50 178 PRO A C 1
ATOM 1141 O O . PRO A 1 178 ? -0.061 13.832 -2.758 1.00 84.50 178 PRO A O 1
ATOM 1144 N N . GLY A 1 179 ? 0.085 12.479 -0.920 1.00 86.69 179 GLY A N 1
ATOM 1145 C CA . GLY A 1 179 ? 1.543 12.341 -0.796 1.00 86.69 179 GLY A CA 1
ATOM 1146 C C . GLY A 1 179 ? 2.070 10.926 -1.085 1.00 86.69 179 GLY A C 1
ATOM 1147 O O . GLY A 1 179 ? 3.262 10.667 -0.890 1.00 86.69 179 GLY A O 1
ATOM 1148 N N . LEU A 1 180 ? 1.195 10.024 -1.534 1.00 94.81 180 LEU A N 1
ATOM 1149 C CA . LEU A 1 180 ? 1.525 8.679 -1.991 1.00 94.81 180 LEU A CA 1
ATOM 1150 C C . LEU A 1 180 ? 1.877 8.686 -3.483 1.00 94.81 180 LEU A C 1
ATOM 1152 O O . LEU A 1 180 ? 1.046 9.029 -4.328 1.00 94.81 180 LEU A O 1
ATOM 1156 N N . ASP A 1 181 ? 3.094 8.258 -3.813 1.00 96.88 181 ASP A N 1
ATOM 1157 C CA . ASP A 1 181 ? 3.511 8.057 -5.198 1.00 96.88 181 ASP A CA 1
ATOM 1158 C C . ASP A 1 181 ? 3.313 6.613 -5.644 1.00 96.88 181 ASP A C 1
ATOM 1160 O O . ASP A 1 181 ? 3.484 5.666 -4.877 1.00 96.88 181 ASP A O 1
ATOM 1164 N N . TRP A 1 182 ? 3.000 6.466 -6.929 1.00 98.12 182 TRP A N 1
ATOM 1165 C CA . TRP A 1 182 ? 2.678 5.207 -7.585 1.00 98.12 182 TRP A CA 1
ATOM 1166 C C . TRP A 1 182 ? 3.639 4.940 -8.730 1.00 98.12 182 TRP A C 1
ATOM 1168 O O . TRP A 1 182 ? 3.959 5.846 -9.501 1.00 98.12 182 TRP A O 1
ATOM 1178 N N . ALA A 1 183 ? 4.014 3.677 -8.912 1.00 98.56 183 ALA A N 1
ATOM 1179 C CA . ALA A 1 183 ? 4.670 3.206 -10.121 1.00 98.56 183 ALA A CA 1
ATOM 1180 C C . ALA A 1 183 ? 4.008 1.950 -10.679 1.00 98.56 183 ALA A C 1
ATOM 1182 O O . ALA A 1 183 ? 3.458 1.131 -9.941 1.00 98.56 183 ALA A O 1
ATOM 1183 N N . VAL A 1 184 ? 4.117 1.790 -11.998 1.00 98.69 184 VAL A N 1
ATOM 1184 C CA . VAL A 1 184 ? 3.781 0.552 -12.700 1.00 98.69 184 VAL A CA 1
ATOM 1185 C C . VAL A 1 184 ? 4.931 0.176 -13.622 1.00 98.69 184 VAL A C 1
ATOM 1187 O O . VAL A 1 184 ? 5.261 0.925 -14.545 1.00 98.69 184 VAL A O 1
ATOM 1190 N N . ALA A 1 185 ? 5.524 -0.993 -13.388 1.00 98.44 185 ALA A N 1
ATOM 1191 C CA . ALA A 1 185 ? 6.473 -1.622 -14.298 1.00 98.44 185 ALA A CA 1
ATOM 1192 C C . ALA A 1 185 ? 5.751 -2.666 -15.158 1.00 98.44 185 ALA A C 1
ATOM 1194 O O . ALA A 1 185 ? 5.005 -3.504 -14.649 1.00 98.44 185 ALA A O 1
ATOM 1195 N N . VAL A 1 186 ? 5.982 -2.629 -16.469 1.00 98.19 186 VAL A N 1
ATOM 1196 C CA . VAL A 1 186 ? 5.495 -3.652 -17.395 1.00 98.19 186 VAL A CA 1
ATOM 1197 C C . VAL A 1 186 ? 6.579 -4.710 -17.540 1.00 98.19 186 VAL A C 1
ATOM 1199 O O . VAL A 1 186 ? 7.611 -4.492 -18.174 1.00 98.19 186 VAL A O 1
ATOM 1202 N N . GLY A 1 187 ? 6.352 -5.854 -16.906 1.00 96.62 187 GLY A N 1
ATOM 1203 C CA . GLY A 1 187 ? 7.130 -7.066 -17.108 1.00 96.62 187 GLY A CA 1
ATOM 1204 C C . GLY A 1 187 ? 6.623 -7.835 -18.326 1.00 96.62 187 GLY A C 1
ATOM 1205 O O . GLY A 1 187 ? 5.436 -7.804 -18.635 1.00 96.62 187 GLY A O 1
ATOM 1206 N N . ARG A 1 188 ? 7.505 -8.547 -19.026 1.00 94.75 188 ARG A N 1
ATOM 1207 C CA . ARG A 1 188 ? 7.140 -9.593 -19.986 1.00 94.75 188 ARG A CA 1
ATOM 1208 C C . ARG A 1 188 ? 7.557 -10.941 -19.412 1.00 94.75 188 ARG A C 1
ATOM 1210 O O . ARG A 1 188 ? 8.753 -11.207 -19.281 1.00 94.75 188 ARG A O 1
ATOM 1217 N N . ASN A 1 189 ? 6.578 -11.771 -19.067 1.00 92.62 189 ASN A N 1
ATOM 1218 C CA . ASN A 1 189 ? 6.831 -13.084 -18.476 1.00 92.62 189 ASN A CA 1
ATOM 1219 C C . ASN A 1 189 ? 7.405 -14.079 -19.498 1.00 92.62 189 ASN A C 1
ATOM 1221 O O . ASN A 1 189 ? 7.552 -13.769 -20.680 1.00 92.62 189 ASN A O 1
ATOM 1225 N N . THR A 1 190 ? 7.703 -15.308 -19.070 1.00 89.31 190 THR A N 1
ATOM 1226 C CA . THR A 1 190 ? 8.306 -16.358 -19.920 1.00 89.31 190 THR A CA 1
ATOM 1227 C C . THR A 1 190 ? 7.484 -16.740 -21.162 1.00 89.31 190 THR A C 1
ATOM 1229 O O . THR A 1 190 ? 8.033 -17.337 -22.088 1.00 89.31 190 THR A O 1
ATOM 1232 N N . SER A 1 191 ? 6.197 -16.379 -21.220 1.00 88.44 191 SER A N 1
ATOM 1233 C CA . SER A 1 191 ? 5.332 -16.540 -22.401 1.00 88.44 191 SER A CA 1
ATOM 1234 C C . SER A 1 191 ? 5.271 -15.300 -23.312 1.00 88.44 191 SER A C 1
ATOM 1236 O O . SER A 1 191 ? 4.635 -15.342 -24.362 1.00 88.44 191 SER A O 1
ATOM 1238 N N . GLY A 1 192 ? 5.930 -14.197 -22.936 1.00 87.56 192 GLY A N 1
ATOM 1239 C CA . GLY A 1 192 ? 5.898 -12.902 -23.630 1.00 87.56 192 GLY A CA 1
ATOM 1240 C C . GLY A 1 192 ? 4.679 -12.028 -23.301 1.00 87.56 192 GLY A C 1
ATOM 1241 O O . GLY A 1 192 ? 4.565 -10.909 -23.815 1.00 87.56 192 GLY A O 1
ATOM 1242 N N . MET A 1 193 ? 3.779 -12.514 -22.443 1.00 90.94 193 MET A N 1
ATOM 1243 C CA . MET A 1 193 ? 2.595 -11.778 -21.995 1.00 90.94 193 MET A CA 1
ATOM 1244 C C . MET A 1 193 ? 2.976 -10.665 -21.004 1.00 90.94 193 MET A C 1
ATOM 1246 O O . MET A 1 193 ? 3.902 -10.861 -20.211 1.00 90.94 193 MET A O 1
ATOM 1250 N N . PRO A 1 194 ? 2.290 -9.506 -21.040 1.00 94.81 194 PRO A N 1
ATOM 1251 C CA . PRO A 1 194 ? 2.553 -8.409 -20.121 1.00 94.81 194 PRO A CA 1
ATOM 1252 C C . PRO A 1 194 ? 2.022 -8.694 -18.710 1.00 94.81 194 PRO A C 1
ATOM 1254 O O . PRO A 1 194 ? 0.871 -9.098 -18.536 1.00 94.81 194 PRO A O 1
ATOM 1257 N N . THR A 1 195 ? 2.854 -8.403 -17.715 1.00 96.62 195 THR A N 1
ATOM 1258 C CA . THR A 1 195 ? 2.529 -8.345 -16.287 1.00 96.62 195 THR A CA 1
ATOM 1259 C C . THR A 1 195 ? 2.660 -6.892 -15.830 1.00 96.62 195 THR A C 1
ATOM 1261 O O . THR A 1 195 ? 3.623 -6.218 -16.189 1.00 96.62 195 THR A O 1
ATOM 1264 N N . TYR A 1 196 ? 1.718 -6.394 -15.031 1.00 97.31 196 TYR A N 1
ATOM 1265 C CA 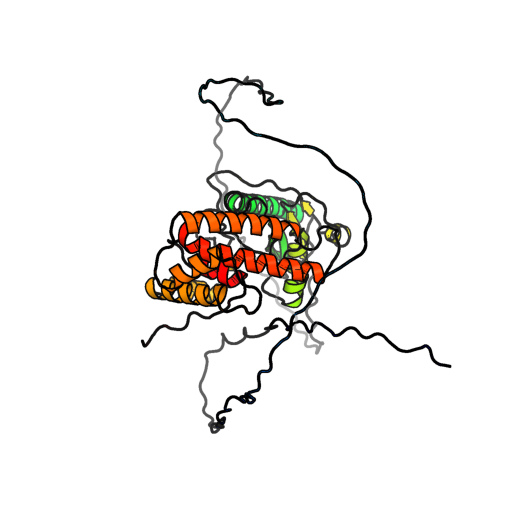. TYR A 1 196 ? 1.674 -4.989 -14.610 1.00 97.31 196 TYR A CA 1
ATOM 1266 C C . TYR A 1 196 ? 1.968 -4.874 -13.109 1.00 97.31 196 TYR A C 1
ATOM 1268 O O . TYR A 1 196 ? 1.046 -4.886 -12.296 1.00 97.31 196 TYR A O 1
ATOM 1276 N N . TRP A 1 197 ? 3.251 -4.794 -12.760 1.00 97.94 197 TRP A N 1
ATOM 1277 C CA . TRP A 1 197 ? 3.742 -4.753 -11.381 1.00 97.94 197 TRP A CA 1
ATOM 1278 C C . TRP A 1 197 ? 3.543 -3.370 -10.768 1.00 97.94 197 TRP A C 1
ATOM 1280 O O . TRP A 1 197 ? 4.088 -2.391 -11.277 1.00 97.94 197 TRP A O 1
ATOM 1290 N N . VAL A 1 198 ? 2.776 -3.290 -9.682 1.00 98.06 198 VAL A N 1
ATOM 1291 C CA . VAL A 1 198 ? 2.415 -2.037 -8.999 1.00 98.06 198 VAL A CA 1
ATOM 1292 C C . VAL A 1 198 ? 3.283 -1.832 -7.774 1.00 98.06 198 VAL A C 1
ATOM 1294 O O . VAL A 1 198 ? 3.433 -2.752 -6.980 1.00 98.06 198 VAL A O 1
ATOM 1297 N N . ALA A 1 199 ? 3.782 -0.621 -7.563 1.00 98.00 199 ALA A N 1
ATOM 1298 C CA . ALA A 1 199 ? 4.404 -0.233 -6.303 1.00 98.00 199 ALA A CA 1
ATOM 1299 C C . ALA A 1 199 ? 3.881 1.122 -5.830 1.00 98.00 199 ALA A C 1
ATOM 1301 O O . ALA A 1 199 ? 3.524 1.977 -6.644 1.00 98.00 199 ALA A O 1
ATOM 1302 N N . THR A 1 200 ? 3.919 1.329 -4.518 1.00 97.44 200 THR A N 1
ATOM 1303 C CA . THR A 1 200 ? 3.819 2.651 -3.897 1.00 97.44 200 THR A CA 1
ATOM 1304 C C . THR A 1 200 ? 5.045 2.915 -3.038 1.00 97.44 200 THR A C 1
ATOM 1306 O O . THR A 1 200 ? 5.762 1.980 -2.674 1.00 97.44 200 THR A O 1
ATOM 1309 N N . ASN A 1 201 ? 5.315 4.186 -2.735 1.00 95.25 201 ASN A N 1
ATOM 1310 C CA . ASN A 1 201 ? 6.417 4.567 -1.848 1.00 95.25 201 ASN A CA 1
ATOM 1311 C C . ASN A 1 201 ? 6.090 4.426 -0.355 1.00 95.25 201 ASN A C 1
ATOM 1313 O O . ASN A 1 201 ? 6.837 4.944 0.470 1.00 95.25 201 ASN A O 1
ATOM 1317 N N . ASP A 1 202 ? 5.021 3.697 -0.008 1.00 95.25 202 ASP A N 1
ATOM 1318 C CA . ASP A 1 202 ? 4.697 3.359 1.373 1.00 95.25 202 ASP A CA 1
ATOM 1319 C C . ASP A 1 202 ? 4.600 1.853 1.635 1.00 95.25 202 ASP A C 1
ATOM 1321 O O . ASP A 1 202 ? 3.971 1.084 0.899 1.00 95.25 202 ASP A O 1
ATOM 1325 N N . GLY A 1 203 ? 5.223 1.442 2.741 1.00 94.25 203 GLY A N 1
ATOM 1326 C CA . GLY A 1 203 ? 5.256 0.073 3.244 1.00 94.25 203 GLY A CA 1
ATOM 1327 C C . GLY A 1 203 ? 5.590 -0.990 2.190 1.00 94.25 203 GLY A C 1
ATOM 1328 O O . GLY A 1 203 ? 6.470 -0.830 1.338 1.00 94.25 203 GLY A O 1
ATOM 1329 N N . ALA A 1 204 ? 4.856 -2.102 2.227 1.00 92.38 204 ALA A N 1
ATOM 1330 C CA . ALA A 1 204 ? 5.024 -3.222 1.303 1.00 92.38 204 ALA A CA 1
ATOM 1331 C C . ALA A 1 204 ? 4.392 -2.993 -0.094 1.00 92.38 204 ALA A C 1
ATOM 1333 O O . ALA A 1 204 ? 4.300 -3.938 -0.866 1.00 92.38 204 ALA A O 1
ATOM 1334 N N . THR A 1 205 ? 4.052 -1.752 -0.474 1.00 95.12 205 THR A N 1
ATOM 1335 C CA . THR A 1 205 ? 3.008 -1.384 -1.463 1.00 95.12 205 THR A CA 1
ATOM 1336 C C . THR A 1 205 ? 1.643 -1.246 -0.784 1.00 95.12 205 THR A C 1
ATOM 1338 O O . THR A 1 205 ? 0.722 -2.038 -0.976 1.00 95.12 205 THR A O 1
ATOM 1341 N N . TYR A 1 206 ? 1.534 -0.227 0.068 1.00 96.50 206 TYR A N 1
ATOM 1342 C CA . TYR A 1 206 ? 0.280 0.209 0.676 1.00 96.50 206 TYR A CA 1
ATOM 1343 C C . TYR A 1 206 ? -0.703 0.741 -0.379 1.00 96.50 206 TYR A C 1
ATOM 1345 O O . TYR A 1 206 ? -0.314 1.456 -1.305 1.00 96.50 206 TYR A O 1
ATOM 1353 N N . ILE A 1 207 ? -1.983 0.404 -0.202 1.00 96.88 207 ILE A N 1
ATOM 1354 C CA . ILE A 1 207 ? -3.116 0.830 -1.024 1.00 96.88 207 ILE A CA 1
ATOM 1355 C C . ILE A 1 207 ? -4.072 1.614 -0.107 1.00 96.88 207 ILE A C 1
ATOM 1357 O O . ILE A 1 207 ? -4.624 1.037 0.840 1.00 96.88 207 ILE A O 1
ATOM 1361 N N . PRO A 1 208 ? -4.286 2.917 -0.349 1.00 94.75 208 PRO A N 1
ATOM 1362 C CA . PRO A 1 208 ? -5.157 3.725 0.487 1.00 94.75 208 PRO A CA 1
ATOM 1363 C C . PRO A 1 208 ? -6.631 3.342 0.285 1.00 94.75 208 PRO A C 1
ATOM 1365 O O . PRO A 1 208 ? -6.968 2.640 -0.678 1.00 94.75 208 PRO A O 1
ATOM 1368 N N . PRO A 1 209 ? -7.532 3.770 1.187 1.00 92.00 209 PRO A N 1
ATOM 1369 C CA . PRO A 1 209 ? -8.964 3.575 1.001 1.00 92.00 209 PRO A CA 1
ATOM 1370 C C . PRO A 1 209 ? -9.435 4.119 -0.353 1.00 92.00 209 PRO A C 1
ATOM 1372 O O . PRO A 1 209 ? -8.815 5.011 -0.925 1.00 92.00 209 PRO A O 1
ATOM 1375 N N . GLN A 1 210 ? -10.548 3.592 -0.864 1.00 89.81 210 GLN A N 1
ATOM 1376 C CA . GLN A 1 210 ? -11.163 4.013 -2.136 1.00 89.81 210 GLN A CA 1
ATOM 1377 C C . GLN A 1 210 ? -10.313 3.783 -3.406 1.00 89.81 210 GLN A C 1
ATOM 1379 O O . GLN A 1 210 ? -10.804 4.053 -4.499 1.00 89.81 210 GLN A O 1
ATOM 1384 N N . VAL A 1 211 ? -9.094 3.234 -3.309 1.00 94.75 211 VAL A N 1
ATOM 1385 C CA . VAL A 1 211 ? -8.298 2.813 -4.473 1.00 94.75 211 VAL A CA 1
ATOM 1386 C C . VAL A 1 211 ? -8.455 1.316 -4.718 1.00 94.75 211 VAL A C 1
ATOM 1388 O O . VAL A 1 211 ? -8.151 0.485 -3.863 1.00 94.75 211 VAL A O 1
ATOM 1391 N N . PHE A 1 212 ? -8.882 0.971 -5.930 1.00 95.06 212 PHE A N 1
ATOM 1392 C CA . PHE A 1 212 ? -9.120 -0.399 -6.363 1.00 95.06 212 PHE A CA 1
ATOM 1393 C C . PHE A 1 212 ? -8.168 -0.777 -7.511 1.00 95.06 212 PHE A C 1
ATOM 1395 O O . PHE A 1 212 ? -8.226 -0.231 -8.622 1.00 95.06 212 PHE A O 1
ATOM 1402 N N . LEU A 1 213 ? -7.279 -1.744 -7.267 1.00 95.19 213 LEU A N 1
ATOM 1403 C CA . LEU A 1 213 ? -6.370 -2.258 -8.299 1.00 95.19 213 LEU A CA 1
ATOM 1404 C C . LEU A 1 213 ? -7.116 -3.181 -9.268 1.00 95.19 213 LEU A C 1
ATOM 1406 O O . LEU A 1 213 ? -8.160 -3.746 -8.939 1.00 95.19 213 LEU A O 1
ATOM 1410 N N . ARG A 1 214 ? -6.581 -3.379 -10.478 1.00 94.56 214 ARG A N 1
ATOM 1411 C CA . ARG A 1 214 ? -7.092 -4.425 -11.379 1.00 94.56 214 ARG A CA 1
ATOM 1412 C C . ARG A 1 214 ? -6.694 -5.790 -10.817 1.00 94.56 214 ARG A C 1
ATOM 1414 O O . ARG A 1 214 ? -5.544 -5.979 -10.439 1.00 94.56 214 ARG A O 1
ATOM 1421 N N . LYS A 1 215 ? -7.602 -6.769 -10.854 1.00 91.12 215 LYS A N 1
ATOM 1422 C CA . LYS A 1 215 ? -7.381 -8.148 -10.361 1.00 91.12 215 LYS A CA 1
ATOM 1423 C C . LYS A 1 215 ? -6.175 -8.876 -10.985 1.00 91.12 215 LYS A C 1
ATOM 1425 O O . LYS A 1 215 ? -5.752 -9.903 -10.474 1.00 91.12 215 LYS A O 1
ATOM 1430 N N . THR A 1 216 ? -5.641 -8.370 -12.097 1.00 88.50 216 THR A N 1
ATOM 1431 C CA . THR A 1 216 ? -4.493 -8.920 -12.838 1.00 88.50 216 THR A CA 1
ATOM 1432 C C . THR A 1 216 ? -3.173 -8.181 -12.577 1.00 88.50 216 THR A C 1
ATOM 1434 O O . THR A 1 216 ? -2.196 -8.434 -13.278 1.00 88.50 216 THR A O 1
ATOM 1437 N N . MET A 1 217 ? -3.147 -7.213 -11.657 1.00 93.75 217 MET A N 1
ATOM 1438 C CA . MET A 1 217 ? -1.965 -6.412 -11.325 1.00 93.75 217 MET A CA 1
ATOM 1439 C C . MET A 1 217 ? -1.343 -6.936 -10.022 1.00 93.75 217 MET A C 1
ATOM 1441 O O . MET A 1 217 ? -1.929 -6.698 -8.965 1.00 93.75 217 MET A O 1
ATOM 1445 N N . PRO A 1 218 ? -0.204 -7.655 -10.060 1.00 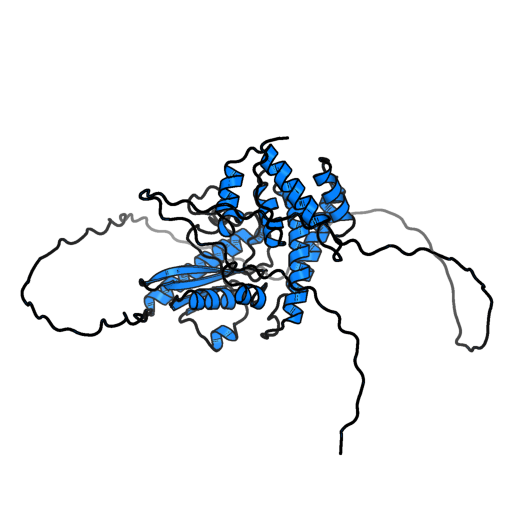94.56 218 PRO A N 1
ATOM 1446 C CA . PRO A 1 218 ? 0.517 -8.000 -8.841 1.00 94.56 218 PRO A CA 1
ATOM 1447 C C . PRO A 1 218 ? 1.113 -6.744 -8.196 1.00 94.56 218 PRO A C 1
ATOM 1449 O O . PRO A 1 218 ? 1.546 -5.812 -8.882 1.00 94.56 218 PRO A O 1
ATOM 1452 N N . ILE A 1 219 ? 1.152 -6.734 -6.867 1.00 95.62 219 ILE A N 1
ATOM 1453 C CA . ILE A 1 219 ? 1.850 -5.711 -6.090 1.00 95.62 219 ILE A CA 1
ATOM 1454 C C . ILE A 1 219 ? 3.325 -6.089 -5.913 1.00 95.62 219 ILE A C 1
ATOM 1456 O O . ILE A 1 219 ? 3.692 -7.259 -5.878 1.00 95.62 219 ILE A O 1
ATOM 1460 N N . ALA A 1 220 ? 4.189 -5.088 -5.788 1.00 94.44 220 ALA A N 1
ATOM 1461 C CA . ALA A 1 220 ? 5.608 -5.241 -5.507 1.00 94.44 220 ALA A CA 1
ATOM 1462 C C . ALA A 1 220 ? 5.827 -5.409 -3.993 1.00 94.44 220 ALA A C 1
ATOM 1464 O O . ALA A 1 220 ? 6.429 -4.551 -3.334 1.00 94.44 220 ALA A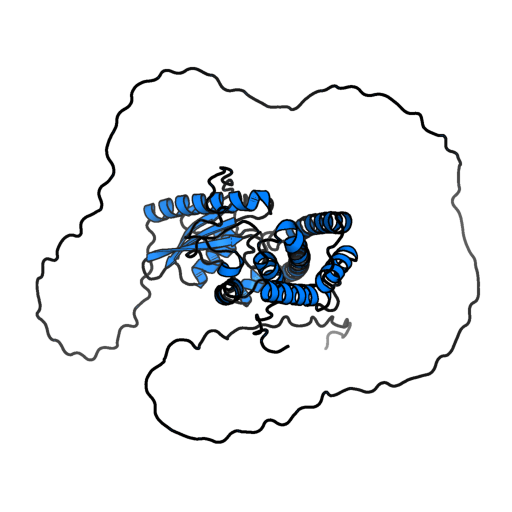 O 1
ATOM 1465 N N . GLY A 1 221 ? 5.273 -6.489 -3.442 1.00 88.69 221 GLY A N 1
ATOM 1466 C CA . GLY A 1 221 ? 5.502 -6.922 -2.069 1.00 88.69 221 GLY A CA 1
ATOM 1467 C C . GLY A 1 221 ? 4.499 -7.956 -1.558 1.00 88.69 221 GLY A C 1
ATOM 1468 O O . GLY A 1 221 ? 3.505 -8.257 -2.214 1.00 88.69 221 GLY A O 1
ATOM 1469 N N . GLY A 1 222 ? 4.772 -8.513 -0.382 1.00 83.44 222 GLY A N 1
ATOM 1470 C CA . GLY A 1 222 ? 4.034 -9.634 0.205 1.00 83.44 222 GLY A CA 1
ATOM 1471 C C . GLY A 1 222 ? 4.405 -10.993 -0.398 1.00 83.44 222 GLY A C 1
ATOM 1472 O O . GLY A 1 222 ? 3.575 -11.906 -0.399 1.00 83.44 222 GLY A O 1
ATOM 1473 N N . HIS A 1 223 ? 5.606 -11.125 -0.970 1.00 82.12 223 HIS A N 1
ATOM 1474 C CA . HIS A 1 223 ? 6.027 -12.329 -1.706 1.00 82.12 223 HIS A CA 1
ATOM 1475 C C . HIS A 1 223 ? 7.428 -12.843 -1.341 1.00 82.12 223 HIS A C 1
ATOM 1477 O O . HIS A 1 223 ? 7.662 -14.046 -1.449 1.00 82.12 223 HIS A O 1
ATOM 1483 N N . ASP A 1 224 ? 8.333 -11.970 -0.895 1.00 89.19 224 ASP A N 1
ATOM 1484 C CA . ASP A 1 224 ? 9.641 -12.341 -0.351 1.00 89.19 224 ASP A CA 1
ATOM 1485 C C . ASP A 1 224 ? 9.969 -11.433 0.840 1.00 89.19 224 ASP A C 1
ATOM 1487 O O . ASP A 1 224 ? 9.881 -10.209 0.743 1.00 89.19 224 ASP A O 1
ATOM 1491 N N . ALA A 1 225 ? 10.314 -12.036 1.978 1.00 88.00 225 ALA A N 1
ATOM 1492 C CA . ALA A 1 225 ? 10.448 -11.315 3.241 1.00 88.00 225 ALA A CA 1
ATOM 1493 C C . ALA A 1 225 ? 11.694 -10.416 3.297 1.00 88.00 225 ALA A C 1
ATOM 1495 O O . ALA A 1 225 ? 11.644 -9.358 3.928 1.00 88.00 225 ALA A O 1
ATOM 1496 N N . ASP A 1 226 ? 12.786 -10.804 2.632 1.00 90.06 226 ASP A N 1
ATOM 1497 C CA . ASP A 1 226 ? 14.026 -10.026 2.608 1.00 90.06 226 ASP A CA 1
ATOM 1498 C C . ASP A 1 226 ? 13.882 -8.840 1.640 1.00 90.06 226 ASP A C 1
ATOM 1500 O O . ASP A 1 226 ? 14.287 -7.718 1.961 1.00 90.06 226 ASP A O 1
ATOM 1504 N N . PHE A 1 227 ? 13.226 -9.048 0.493 1.00 90.94 227 PHE A N 1
ATOM 1505 C CA . PHE A 1 227 ? 12.814 -7.988 -0.427 1.00 90.94 227 PHE A CA 1
ATOM 1506 C C . PHE A 1 227 ? 11.869 -6.987 0.245 1.00 90.94 227 PHE A C 1
ATOM 1508 O O . PHE A 1 227 ? 12.093 -5.774 0.176 1.00 90.94 227 PHE A O 1
ATOM 1515 N N . ASP A 1 228 ? 10.818 -7.485 0.901 1.00 90.62 228 ASP A N 1
ATOM 1516 C CA . ASP A 1 228 ? 9.813 -6.656 1.561 1.00 90.62 228 ASP A CA 1
ATOM 1517 C C . ASP A 1 228 ? 10.423 -5.819 2.681 1.00 90.62 228 ASP A C 1
ATOM 1519 O O . ASP A 1 228 ? 10.146 -4.622 2.748 1.00 90.62 228 ASP A O 1
ATOM 1523 N N . ALA A 1 229 ? 11.289 -6.411 3.510 1.00 89.19 229 ALA A N 1
ATOM 1524 C CA . ALA A 1 229 ? 11.995 -5.700 4.571 1.00 89.19 229 ALA A CA 1
ATOM 1525 C C . ALA A 1 229 ? 12.978 -4.655 4.023 1.00 89.19 229 ALA A C 1
ATOM 1527 O O . ALA A 1 229 ? 13.073 -3.559 4.571 1.00 89.19 229 ALA A O 1
ATOM 1528 N N . ARG A 1 230 ? 13.697 -4.957 2.933 1.00 89.50 230 ARG A N 1
ATOM 1529 C CA . ARG A 1 230 ? 14.694 -4.050 2.340 1.00 89.50 230 ARG A CA 1
ATOM 1530 C C . ARG A 1 230 ? 14.072 -2.846 1.633 1.00 89.50 230 ARG A C 1
ATOM 1532 O O . ARG A 1 230 ? 14.635 -1.756 1.684 1.00 89.50 230 ARG A O 1
ATOM 1539 N N . TRP A 1 231 ? 12.924 -3.033 0.982 1.00 92.06 231 TRP A N 1
ATOM 1540 C CA . TRP A 1 231 ? 12.264 -2.002 0.169 1.00 92.06 231 TRP A CA 1
ATOM 1541 C C . TRP A 1 231 ? 10.970 -1.457 0.789 1.00 92.06 231 TRP A C 1
ATOM 1543 O O . TRP A 1 231 ? 10.149 -0.860 0.085 1.00 92.06 231 TRP A O 1
ATOM 1553 N N . PHE A 1 232 ? 10.773 -1.655 2.094 1.00 94.19 232 PHE A N 1
ATOM 1554 C CA . PHE A 1 232 ? 9.623 -1.140 2.833 1.00 94.19 232 PHE A CA 1
ATOM 1555 C C . PHE A 1 232 ? 9.625 0.397 2.837 1.00 94.19 232 PHE A C 1
ATOM 1557 O O . PHE A 1 232 ? 10.526 1.014 3.397 1.00 94.19 232 PHE A O 1
ATOM 1564 N N . GLY A 1 233 ? 8.637 1.023 2.190 1.00 94.88 233 GLY A N 1
ATOM 1565 C CA . GLY A 1 233 ? 8.556 2.487 2.079 1.00 94.88 233 GLY A CA 1
ATOM 1566 C C . GLY A 1 233 ? 9.642 3.151 1.227 1.00 94.88 233 GLY A C 1
ATOM 1567 O O . GLY A 1 233 ? 9.895 4.342 1.393 1.00 94.88 233 GLY A O 1
ATOM 1568 N N . TRP A 1 234 ? 10.317 2.402 0.343 1.00 95.31 234 TRP A N 1
ATOM 1569 C CA . TRP A 1 234 ? 11.365 2.961 -0.517 1.00 95.31 234 TRP A CA 1
ATOM 1570 C C . TRP A 1 234 ? 10.824 4.126 -1.359 1.00 95.31 234 TRP A C 1
ATOM 1572 O O . TRP A 1 234 ? 9.856 3.964 -2.106 1.00 95.31 234 TRP A O 1
ATOM 1582 N N . VAL A 1 235 ? 11.463 5.296 -1.249 1.00 94.25 235 VAL A N 1
ATOM 1583 C CA . VAL A 1 235 ? 10.887 6.578 -1.688 1.00 94.25 235 VAL A CA 1
ATOM 1584 C C . VAL A 1 235 ? 10.528 6.630 -3.179 1.00 94.25 235 VAL A C 1
ATOM 1586 O O . VAL A 1 235 ? 9.564 7.302 -3.552 1.00 94.25 235 VAL A O 1
ATOM 1589 N N . ASN A 1 236 ? 11.268 5.910 -4.030 1.00 95.31 236 ASN A N 1
ATOM 1590 C CA . ASN A 1 236 ? 11.008 5.832 -5.464 1.00 95.31 236 ASN A CA 1
ATOM 1591 C C . ASN A 1 236 ? 10.320 4.501 -5.828 1.00 95.31 236 ASN A C 1
ATOM 1593 O O . ASN A 1 236 ? 10.990 3.469 -5.952 1.00 95.31 236 ASN A O 1
ATOM 1597 N N . PRO A 1 237 ? 8.997 4.490 -6.073 1.00 97.12 237 PRO A N 1
ATOM 1598 C CA . PRO A 1 237 ? 8.267 3.246 -6.292 1.00 97.12 237 PRO A CA 1
ATOM 1599 C C . PRO A 1 237 ? 8.651 2.561 -7.614 1.00 97.12 237 PRO A C 1
ATOM 1601 O O . PRO A 1 237 ? 8.463 1.352 -7.752 1.00 97.12 237 PRO A O 1
ATOM 1604 N N . ALA A 1 238 ? 9.238 3.289 -8.575 1.00 97.50 238 ALA A N 1
ATOM 1605 C CA . ALA A 1 238 ? 9.691 2.710 -9.841 1.00 97.50 238 ALA A CA 1
ATOM 1606 C C . ALA A 1 238 ? 10.755 1.629 -9.621 1.00 97.50 238 ALA A C 1
ATOM 1608 O O . ALA A 1 238 ? 10.706 0.576 -10.256 1.00 97.50 238 ALA A O 1
ATOM 1609 N N . ASP A 1 239 ? 11.675 1.862 -8.683 1.00 95.31 239 ASP A N 1
ATOM 1610 C CA . ASP A 1 239 ? 12.745 0.920 -8.367 1.00 95.31 239 ASP A CA 1
ATOM 1611 C C . ASP A 1 239 ? 12.160 -0.379 -7.819 1.00 95.31 239 ASP A C 1
ATOM 1613 O O . ASP A 1 239 ? 12.534 -1.468 -8.253 1.00 95.31 239 ASP A O 1
ATOM 1617 N N . LYS A 1 240 ? 11.194 -0.260 -6.900 1.00 95.31 240 LYS A N 1
ATOM 1618 C CA . LYS A 1 240 ? 10.527 -1.398 -6.268 1.00 95.31 240 LYS A CA 1
ATOM 1619 C C . LYS A 1 240 ? 9.748 -2.227 -7.291 1.00 95.31 240 LYS A C 1
ATOM 1621 O O . LYS A 1 240 ? 9.939 -3.439 -7.356 1.00 95.31 240 LYS A O 1
ATOM 1626 N N . ALA A 1 241 ? 8.947 -1.578 -8.142 1.00 97.50 241 ALA A N 1
ATOM 1627 C CA . ALA A 1 241 ? 8.186 -2.248 -9.199 1.00 97.50 241 ALA A CA 1
ATOM 1628 C C . ALA A 1 241 ? 9.096 -2.984 -10.202 1.00 97.50 241 ALA A C 1
ATOM 1630 O O . ALA A 1 241 ? 8.816 -4.122 -10.579 1.00 97.50 241 ALA A O 1
ATOM 1631 N N . VAL A 1 242 ? 10.207 -2.362 -10.614 1.00 97.44 242 VAL A N 1
ATOM 1632 C CA . VAL A 1 242 ? 11.157 -2.954 -11.571 1.00 97.44 242 VAL A CA 1
ATOM 1633 C C . VAL A 1 242 ? 11.967 -4.093 -10.950 1.00 97.44 242 VAL A C 1
ATOM 1635 O O . VAL A 1 242 ? 12.193 -5.100 -11.624 1.00 97.44 242 VAL A O 1
ATOM 1638 N N . ARG A 1 243 ? 12.401 -3.968 -9.688 1.00 95.38 243 ARG A N 1
ATOM 1639 C CA . ARG A 1 243 ? 13.109 -5.047 -8.980 1.00 95.38 243 ARG A CA 1
ATOM 1640 C C . ARG A 1 243 ? 12.199 -6.261 -8.789 1.00 95.38 243 ARG A C 1
ATOM 1642 O O . ARG A 1 243 ? 12.596 -7.344 -9.206 1.00 95.38 243 ARG A O 1
ATOM 1649 N N . ALA A 1 244 ? 10.971 -6.064 -8.297 1.00 95.38 244 ALA A N 1
ATOM 1650 C CA . ALA A 1 244 ? 9.988 -7.139 -8.145 1.00 95.38 244 ALA A CA 1
ATOM 1651 C C . ALA A 1 244 ? 9.738 -7.865 -9.479 1.00 95.38 244 ALA A C 1
ATOM 1653 O O . ALA A 1 244 ? 9.920 -9.075 -9.564 1.00 95.38 244 ALA A O 1
ATOM 1654 N N . ALA A 1 245 ? 9.440 -7.132 -10.559 1.00 96.06 245 ALA A N 1
ATOM 1655 C CA . ALA A 1 245 ? 9.239 -7.733 -11.879 1.00 96.06 245 ALA A CA 1
ATOM 1656 C C . ALA A 1 245 ? 10.423 -8.622 -12.319 1.00 96.06 245 ALA A C 1
ATOM 1658 O O . ALA A 1 245 ? 10.227 -9.751 -12.771 1.00 96.06 245 ALA A O 1
ATOM 1659 N N . ARG A 1 246 ? 11.661 -8.136 -12.149 1.00 95.06 246 ARG A N 1
ATOM 1660 C CA . ARG A 1 246 ? 12.888 -8.873 -12.504 1.00 95.06 246 ARG A CA 1
ATOM 1661 C C . ARG A 1 246 ? 13.105 -10.114 -11.635 1.00 95.06 246 ARG A C 1
ATOM 1663 O O . ARG A 1 246 ? 13.540 -11.142 -12.154 1.00 95.06 246 ARG A O 1
ATOM 1670 N N . GLU A 1 247 ? 12.797 -10.026 -10.346 1.00 92.94 247 GLU A N 1
ATOM 1671 C CA . GLU A 1 247 ? 12.927 -11.115 -9.372 1.00 92.94 247 GLU A CA 1
ATOM 1672 C C . GLU A 1 247 ? 11.934 -12.252 -9.639 1.00 92.94 247 GLU A C 1
ATOM 1674 O O . GLU A 1 247 ? 12.332 -13.416 -9.701 1.00 92.94 247 GLU A O 1
ATOM 1679 N N . PHE A 1 248 ? 10.688 -11.916 -9.986 1.00 90.38 248 PHE A N 1
ATOM 1680 C CA . PHE A 1 248 ? 9.693 -12.873 -10.490 1.00 90.38 248 PHE A CA 1
ATOM 1681 C C . PHE A 1 248 ? 9.966 -13.365 -11.923 1.00 90.38 248 PHE A C 1
ATOM 1683 O O . PHE A 1 248 ? 9.215 -14.169 -12.477 1.00 90.38 248 PHE A O 1
ATOM 1690 N N . GLY A 1 249 ? 11.094 -12.956 -12.509 1.00 92.62 249 GLY A N 1
ATOM 1691 C CA . GLY A 1 249 ? 11.626 -13.493 -13.754 1.00 92.62 249 GLY A CA 1
ATOM 1692 C C . GLY A 1 249 ? 11.108 -12.823 -15.027 1.00 92.62 249 GLY A C 1
ATOM 1693 O O . GLY A 1 249 ? 11.447 -13.299 -16.120 1.00 92.62 249 GLY A O 1
ATOM 1694 N N . ASP A 1 250 ? 10.355 -11.730 -14.912 1.00 95.62 250 ASP A N 1
ATOM 1695 C CA . ASP A 1 250 ? 9.889 -10.953 -16.055 1.00 95.62 250 ASP A CA 1
ATOM 1696 C C . ASP A 1 250 ? 11.023 -10.117 -16.666 1.00 95.62 250 ASP A C 1
ATOM 1698 O O . ASP A 1 250 ? 11.877 -9.544 -15.985 1.00 95.62 250 ASP A O 1
ATOM 1702 N N . THR A 1 251 ? 10.995 -9.980 -17.991 1.00 95.81 251 THR A N 1
ATOM 1703 C CA . THR A 1 251 ? 11.831 -9.008 -18.703 1.00 95.81 251 THR A CA 1
ATOM 1704 C C . THR A 1 251 ? 11.090 -7.678 -18.767 1.00 95.81 251 THR A C 1
ATOM 1706 O O . THR A 1 251 ? 10.101 -7.559 -19.486 1.00 95.81 251 THR A O 1
ATOM 1709 N N . VAL A 1 252 ? 11.534 -6.681 -18.001 1.00 97.19 252 VAL A N 1
ATOM 1710 C CA . VAL A 1 252 ? 10.880 -5.361 -17.952 1.00 97.19 252 VAL A CA 1
ATOM 1711 C C . VAL A 1 252 ? 11.027 -4.632 -19.288 1.00 97.19 252 VAL A C 1
ATOM 1713 O O . VAL A 1 252 ? 12.144 -4.416 -19.758 1.00 97.19 252 VAL A O 1
ATOM 1716 N N . SER A 1 253 ? 9.901 -4.236 -19.881 1.00 97.06 253 SER A N 1
ATOM 1717 C CA . SER A 1 253 ? 9.828 -3.476 -21.132 1.00 97.06 253 SER A CA 1
ATOM 1718 C C . SER A 1 253 ? 9.698 -1.971 -20.909 1.00 97.06 253 SER A C 1
ATOM 1720 O O . SER A 1 253 ? 10.304 -1.196 -21.646 1.00 97.06 253 SER A O 1
ATOM 1722 N N . ALA A 1 254 ? 8.950 -1.555 -19.886 1.00 98.00 254 ALA A N 1
ATOM 1723 C CA . ALA A 1 254 ? 8.743 -0.151 -19.545 1.00 98.00 254 ALA A CA 1
ATOM 1724 C C . ALA A 1 254 ? 8.448 0.043 -18.050 1.00 98.00 254 ALA A C 1
ATOM 1726 O O . ALA A 1 254 ? 7.984 -0.879 -17.380 1.00 98.00 254 ALA A O 1
ATOM 1727 N N . VAL A 1 255 ? 8.653 1.255 -17.531 1.00 98.44 255 VAL A N 1
ATOM 1728 C CA . VAL A 1 255 ? 8.157 1.670 -16.209 1.00 98.44 255 VAL A CA 1
ATOM 1729 C C . VAL A 1 255 ? 7.688 3.124 -16.222 1.00 98.44 255 VAL A C 1
ATOM 1731 O O . VAL A 1 255 ? 8.320 3.993 -16.821 1.00 98.44 255 VAL A O 1
ATOM 1734 N N . ALA A 1 256 ? 6.581 3.396 -15.538 1.00 98.50 256 ALA A N 1
ATOM 1735 C CA . ALA A 1 256 ? 6.085 4.743 -15.285 1.00 98.50 256 ALA A CA 1
ATOM 1736 C C . ALA A 1 256 ? 5.963 4.991 -13.775 1.00 98.50 256 ALA A C 1
ATOM 1738 O O . ALA A 1 256 ? 5.672 4.058 -13.027 1.00 98.50 256 ALA A O 1
ATOM 1739 N N . THR A 1 257 ? 6.149 6.236 -13.329 1.00 98.50 257 THR A N 1
ATOM 1740 C CA . THR A 1 257 ? 5.976 6.649 -11.927 1.00 98.50 257 THR A CA 1
ATOM 1741 C C . THR A 1 257 ? 5.464 8.085 -11.798 1.00 98.50 257 THR A C 1
ATOM 1743 O O . THR A 1 257 ? 5.787 8.943 -12.625 1.00 98.50 257 THR A O 1
ATOM 1746 N N . SER A 1 258 ? 4.659 8.362 -10.768 1.00 97.62 258 SER A N 1
ATOM 1747 C CA . SER A 1 258 ? 4.268 9.729 -10.396 1.00 97.62 258 SER A CA 1
ATOM 1748 C C . SER A 1 258 ? 5.412 10.491 -9.721 1.00 97.62 258 SER A C 1
ATOM 1750 O O . SER A 1 258 ? 5.463 11.720 -9.826 1.00 97.62 258 SER A O 1
ATOM 1752 N N . TRP A 1 259 ? 6.369 9.765 -9.127 1.00 95.69 259 TRP A N 1
ATOM 1753 C CA . TRP A 1 259 ? 7.558 10.335 -8.500 1.00 95.69 259 TRP A CA 1
ATOM 1754 C C . TRP A 1 259 ? 8.334 11.184 -9.509 1.00 95.69 259 TRP A C 1
ATOM 1756 O O . TRP A 1 259 ? 8.598 10.763 -10.639 1.00 95.69 259 TRP A O 1
ATOM 1766 N N . ALA A 1 260 ? 8.663 12.414 -9.120 1.00 92.88 260 ALA A N 1
ATOM 1767 C CA . ALA A 1 260 ? 9.185 13.415 -10.045 1.00 92.88 260 ALA A CA 1
ATOM 1768 C C . ALA A 1 260 ? 10.699 13.312 -10.290 1.00 92.88 260 ALA A C 1
ATOM 1770 O O . ALA A 1 260 ? 11.178 13.810 -11.311 1.00 92.88 260 ALA A O 1
ATOM 1771 N N . LEU A 1 261 ? 11.456 12.707 -9.368 1.00 90.31 261 LEU A N 1
ATOM 1772 C CA . LEU A 1 261 ? 12.916 12.658 -9.454 1.00 90.31 261 LEU A CA 1
ATOM 1773 C C . LEU A 1 261 ? 13.398 11.417 -10.231 1.00 90.31 261 LEU A C 1
ATOM 1775 O O . LEU A 1 261 ? 12.712 10.390 -10.244 1.00 90.31 261 LEU A O 1
ATOM 1779 N N . PRO A 1 262 ? 14.577 11.486 -10.881 1.00 85.25 262 PRO A N 1
ATOM 1780 C CA . PRO A 1 262 ? 15.221 10.319 -11.475 1.00 85.25 262 PRO A CA 1
ATOM 1781 C C . PRO A 1 262 ? 15.498 9.206 -10.456 1.00 85.25 262 PRO A C 1
ATOM 1783 O O . PRO A 1 262 ? 15.506 9.426 -9.246 1.00 85.25 262 PRO A O 1
ATOM 1786 N N . SER A 1 263 ? 15.766 8.008 -10.969 1.00 89.88 263 SER A N 1
ATOM 1787 C CA . SER A 1 263 ? 16.239 6.866 -10.188 1.00 89.88 263 SER A CA 1
ATOM 1788 C C . SER A 1 263 ? 17.705 6.591 -10.504 1.00 89.88 263 SER A C 1
ATOM 1790 O O . SER A 1 263 ? 18.061 6.440 -11.674 1.00 89.88 263 SER A O 1
ATOM 1792 N N . GLU A 1 264 ? 18.536 6.476 -9.469 1.00 88.62 264 GLU A N 1
ATOM 1793 C CA . GLU A 1 264 ? 19.919 6.005 -9.599 1.00 88.62 264 GLU A CA 1
ATOM 1794 C C . GLU A 1 264 ? 19.943 4.520 -9.994 1.00 88.62 264 GLU A C 1
ATOM 1796 O O . GLU A 1 264 ? 20.636 4.131 -10.934 1.00 88.62 264 GLU A O 1
ATOM 1801 N N . TYR A 1 265 ? 19.069 3.704 -9.393 1.00 90.75 265 TYR A N 1
ATOM 1802 C CA . TYR A 1 265 ? 18.922 2.289 -9.738 1.00 90.75 265 TYR A CA 1
ATOM 1803 C C . TYR A 1 265 ? 18.550 2.065 -11.212 1.00 90.75 265 TYR A C 1
ATOM 1805 O O . TYR A 1 265 ? 19.072 1.147 -11.840 1.00 90.75 265 TYR A O 1
ATOM 1813 N N . LEU A 1 266 ? 17.679 2.894 -11.799 1.00 93.12 266 LEU A N 1
ATOM 1814 C CA . LEU A 1 266 ? 17.336 2.806 -13.225 1.00 93.12 266 LEU A CA 1
ATOM 1815 C C . LEU A 1 266 ? 18.377 3.471 -14.140 1.00 93.12 266 LEU A C 1
ATOM 1817 O O . LEU A 1 266 ? 18.335 3.237 -15.345 1.00 93.12 266 LEU A O 1
ATOM 1821 N N . ALA A 1 267 ? 19.316 4.257 -13.608 1.00 91.81 267 ALA A N 1
ATOM 1822 C CA . ALA A 1 267 ? 20.483 4.702 -14.368 1.00 91.81 267 ALA A CA 1
ATOM 1823 C C . ALA A 1 267 ? 21.516 3.567 -14.510 1.00 91.81 267 ALA A C 1
ATOM 1825 O O . ALA A 1 267 ? 22.061 3.367 -15.595 1.00 91.81 267 ALA A O 1
ATOM 1826 N N . GLU A 1 268 ? 21.738 2.787 -13.447 1.00 92.00 268 GLU A N 1
ATOM 1827 C CA . GLU A 1 268 ? 22.653 1.633 -13.448 1.00 92.00 268 GLU A CA 1
ATOM 1828 C C . GLU A 1 268 ? 22.036 0.373 -14.081 1.00 92.00 268 GLU A C 1
ATOM 1830 O O . GLU A 1 268 ? 22.707 -0.376 -14.796 1.00 92.00 268 GLU A O 1
ATOM 1835 N N . HIS A 1 269 ? 20.739 0.148 -13.859 1.00 92.50 269 HIS A N 1
ATOM 1836 C CA . HIS A 1 269 ? 19.992 -1.025 -14.315 1.00 92.50 269 HIS A CA 1
ATOM 1837 C C . HIS A 1 269 ? 18.765 -0.623 -15.157 1.00 92.50 269 HIS A C 1
ATOM 1839 O O . HIS A 1 269 ? 17.621 -0.886 -14.752 1.00 92.50 269 HIS A O 1
ATOM 1845 N N . PRO A 1 270 ? 18.962 -0.005 -16.336 1.00 91.56 270 PRO A N 1
ATOM 1846 C CA . PRO A 1 270 ? 17.893 0.621 -17.110 1.00 91.56 270 PRO A CA 1
ATOM 1847 C C . PRO A 1 270 ? 16.770 -0.335 -17.516 1.00 91.56 270 PRO A C 1
ATOM 1849 O O . PRO A 1 270 ? 16.994 -1.491 -17.882 1.00 91.56 270 PRO A O 1
ATOM 1852 N N . ALA A 1 271 ? 15.540 0.174 -17.467 1.00 93.19 271 ALA A N 1
ATOM 1853 C CA . ALA A 1 271 ? 14.432 -0.352 -18.257 1.00 93.19 271 ALA A CA 1
ATOM 1854 C C . ALA A 1 271 ? 14.477 0.285 -19.665 1.00 93.19 271 ALA A C 1
ATOM 1856 O O . ALA A 1 271 ? 14.970 1.409 -19.785 1.00 93.19 271 ALA A O 1
ATOM 1857 N N . PRO A 1 272 ? 13.983 -0.384 -20.726 1.00 94.31 272 PRO A N 1
ATOM 1858 C CA . PRO A 1 272 ? 14.053 0.148 -22.090 1.00 94.31 272 PRO A CA 1
ATOM 1859 C C . PRO A 1 272 ? 13.357 1.502 -22.272 1.00 94.31 272 PRO A C 1
ATOM 1861 O O . PRO A 1 272 ? 13.859 2.343 -23.010 1.00 94.31 272 PRO A O 1
ATOM 1864 N N . GLU A 1 273 ? 12.227 1.713 -21.594 1.00 96.69 273 GLU A N 1
ATOM 1865 C CA . GLU A 1 273 ? 11.461 2.961 -21.614 1.00 96.69 273 GLU A CA 1
ATOM 1866 C C . GLU A 1 273 ? 11.056 3.355 -20.179 1.00 96.69 273 GLU A C 1
ATOM 1868 O O . GLU A 1 273 ? 10.610 2.513 -19.392 1.00 96.69 273 GLU A O 1
ATOM 1873 N N . VAL A 1 274 ? 11.225 4.632 -19.817 1.00 96.94 274 VAL A N 1
ATOM 1874 C CA . VAL A 1 274 ? 11.012 5.153 -18.452 1.00 96.94 274 VAL A CA 1
ATOM 1875 C C . VAL A 1 274 ? 10.262 6.486 -18.502 1.00 96.94 274 VAL A C 1
ATOM 1877 O O . VAL A 1 274 ? 10.652 7.386 -19.244 1.00 96.94 274 VAL A O 1
ATOM 1880 N N . ALA A 1 275 ? 9.225 6.645 -17.677 1.00 97.31 275 ALA A N 1
ATOM 1881 C CA . ALA A 1 275 ? 8.518 7.913 -17.478 1.00 97.31 275 ALA A CA 1
ATOM 1882 C C . ALA A 1 275 ? 8.431 8.279 -15.988 1.00 97.31 275 ALA A C 1
ATOM 1884 O O . ALA A 1 275 ? 7.948 7.489 -15.180 1.00 97.31 275 ALA A O 1
ATOM 1885 N N . THR A 1 276 ? 8.847 9.495 -15.636 1.00 97.19 276 THR A N 1
ATOM 1886 C CA . THR A 1 276 ? 8.742 10.067 -14.283 1.00 97.19 276 THR A CA 1
ATOM 1887 C C . THR A 1 276 ? 7.748 11.230 -14.251 1.00 97.19 276 THR A C 1
ATOM 1889 O O . THR A 1 276 ? 7.377 11.779 -15.292 1.00 97.19 276 THR A O 1
ATOM 1892 N N . GLY A 1 277 ? 7.298 11.621 -13.056 1.00 96.81 277 GLY A N 1
ATOM 1893 C CA . GLY A 1 277 ? 6.429 12.785 -12.865 1.00 96.81 277 GLY A CA 1
ATOM 1894 C C . GLY A 1 277 ? 5.034 12.665 -13.491 1.00 96.81 277 GLY A C 1
ATOM 1895 O O . GLY A 1 277 ? 4.419 13.699 -13.790 1.00 96.81 277 GLY A O 1
ATOM 1896 N N . VAL A 1 278 ? 4.542 11.439 -13.721 1.00 97.81 278 VAL A N 1
ATOM 1897 C CA . VAL A 1 278 ? 3.219 11.178 -14.313 1.00 97.81 278 VAL A CA 1
ATOM 1898 C C . VAL A 1 278 ? 2.132 11.862 -13.485 1.00 97.81 278 VAL A C 1
ATOM 1900 O O . VAL A 1 278 ? 2.057 11.708 -12.267 1.00 97.81 278 VAL A O 1
ATOM 1903 N N . LYS A 1 279 ? 1.290 12.655 -14.153 1.00 96.50 279 LYS A N 1
ATOM 1904 C CA . LYS A 1 279 ? 0.244 13.442 -13.493 1.00 96.50 279 LYS A CA 1
ATOM 1905 C C . LYS A 1 279 ? -0.989 12.582 -13.183 1.00 96.50 279 LYS A C 1
ATOM 1907 O O . LYS A 1 279 ? -1.337 11.734 -14.003 1.00 96.50 279 LYS A O 1
ATOM 1912 N N . PRO A 1 280 ? -1.658 12.811 -12.038 1.00 96.06 280 PRO A N 1
ATOM 1913 C CA . PRO A 1 280 ? -2.880 12.098 -11.682 1.00 96.06 280 PRO A CA 1
ATOM 1914 C C . PRO A 1 280 ? -4.024 12.423 -12.652 1.00 96.06 280 PRO A C 1
ATOM 1916 O O . PRO A 1 280 ? -4.165 13.564 -13.098 1.00 96.06 280 PRO A O 1
ATOM 1919 N N . ARG A 1 281 ? -4.862 11.420 -12.928 1.00 94.31 281 ARG A N 1
ATOM 1920 C CA . ARG A 1 281 ? -6.122 11.530 -13.668 1.00 94.31 281 ARG A CA 1
ATOM 1921 C C . ARG A 1 281 ? -7.226 11.966 -12.701 1.00 94.31 281 ARG A C 1
ATOM 1923 O O . ARG A 1 281 ? -7.599 11.203 -11.813 1.00 94.31 281 ARG A O 1
ATOM 1930 N N . LEU A 1 282 ? -7.717 13.194 -12.844 1.00 89.38 282 LEU A N 1
ATOM 1931 C CA . LEU A 1 282 ? -8.649 13.819 -11.890 1.00 89.38 282 LEU A CA 1
ATOM 1932 C C . LEU A 1 282 ? -10.110 13.794 -12.369 1.00 89.38 282 LEU A C 1
ATOM 1934 O O . LEU A 1 282 ? -10.984 14.374 -11.727 1.00 89.38 282 LEU A O 1
ATOM 1938 N N . GLU A 1 283 ? -10.380 13.164 -13.511 1.00 88.44 283 GLU A N 1
ATOM 1939 C CA . GLU A 1 283 ? -11.728 13.056 -14.062 1.00 88.44 283 GLU A CA 1
ATOM 1940 C C . GLU A 1 283 ? -12.644 12.154 -13.203 1.00 88.44 283 GLU A C 1
ATOM 1942 O O . GLU A 1 283 ? -12.180 11.140 -12.676 1.00 88.44 283 GLU A O 1
ATOM 1947 N N . PRO A 1 284 ? -13.952 12.470 -13.075 1.00 81.69 284 PRO A N 1
ATOM 1948 C CA . PRO A 1 284 ? -14.872 11.710 -12.217 1.00 81.69 284 PRO A CA 1
ATOM 1949 C C . PRO A 1 284 ? -15.107 10.248 -12.631 1.00 81.69 284 PRO A C 1
ATOM 1951 O O . PRO A 1 284 ? -15.561 9.456 -11.814 1.00 81.69 284 PRO A O 1
ATOM 1954 N N . ASP A 1 285 ? -14.814 9.876 -13.880 1.00 86.44 285 ASP A N 1
ATOM 1955 C CA . ASP A 1 285 ? -14.924 8.514 -14.423 1.00 86.44 285 ASP A CA 1
ATOM 1956 C C . ASP A 1 285 ? -13.658 7.668 -14.167 1.00 86.44 285 ASP A C 1
ATOM 1958 O O . ASP A 1 285 ? -13.279 6.799 -14.960 1.00 86.44 285 ASP A O 1
ATOM 1962 N N . ASN A 1 286 ? -12.941 7.943 -13.076 1.00 90.56 286 ASN A N 1
ATOM 1963 C CA . ASN A 1 286 ? -11.726 7.219 -12.741 1.00 90.56 286 ASN A CA 1
ATOM 1964 C C . ASN A 1 286 ? -12.043 5.796 -12.239 1.00 90.56 286 ASN A C 1
ATOM 1966 O O . ASN A 1 286 ? -12.410 5.584 -11.087 1.00 90.56 286 ASN A O 1
ATOM 1970 N N . MET A 1 287 ? -11.812 4.802 -13.101 1.00 89.38 287 MET A N 1
ATOM 1971 C CA . MET A 1 287 ? -12.031 3.378 -12.816 1.00 89.38 287 MET A CA 1
ATOM 1972 C C . MET A 1 287 ? -11.206 2.802 -11.646 1.00 89.38 287 MET A C 1
ATOM 1974 O O . MET A 1 287 ? -11.505 1.692 -11.211 1.00 89.38 287 MET A O 1
ATOM 1978 N N . ALA A 1 288 ? -10.162 3.486 -11.161 1.00 90.88 288 ALA A N 1
ATOM 1979 C CA . ALA A 1 288 ? -9.458 3.095 -9.933 1.00 90.88 288 ALA A CA 1
ATOM 1980 C C . ALA A 1 288 ? -10.179 3.553 -8.655 1.00 90.88 288 ALA A C 1
ATOM 1982 O O . ALA A 1 288 ? -9.849 3.047 -7.589 1.00 90.88 288 ALA A O 1
ATOM 1983 N N . ALA A 1 289 ? -11.149 4.467 -8.756 1.00 89.81 289 ALA A N 1
ATOM 1984 C CA . ALA A 1 289 ? -12.002 4.923 -7.656 1.00 89.81 289 ALA A CA 1
ATOM 1985 C C . ALA A 1 289 ? -13.405 4.275 -7.664 1.00 89.81 289 ALA A C 1
ATOM 1987 O O . ALA A 1 289 ? -14.210 4.534 -6.772 1.00 89.81 289 ALA A O 1
ATOM 1988 N N . ASP A 1 290 ? -13.718 3.444 -8.667 1.00 87.31 290 ASP A N 1
ATOM 1989 C CA . ASP A 1 290 ? -15.030 2.808 -8.834 1.00 87.31 290 ASP A CA 1
ATOM 1990 C C . ASP A 1 290 ? -15.079 1.399 -8.194 1.00 87.31 290 ASP A C 1
ATOM 1992 O O . ASP A 1 290 ? -14.516 0.454 -8.762 1.00 87.31 290 ASP A O 1
ATOM 1996 N N . PRO A 1 291 ? -15.789 1.206 -7.061 1.00 82.44 291 PRO A N 1
ATOM 1997 C CA . PRO A 1 291 ? -15.958 -0.108 -6.437 1.00 82.44 291 PRO A CA 1
ATOM 1998 C C . PRO A 1 291 ? -16.838 -1.071 -7.252 1.00 82.44 291 PRO A C 1
ATOM 2000 O O . PRO A 1 291 ? -16.788 -2.279 -7.028 1.00 82.44 291 PRO A O 1
ATOM 2003 N N . SER A 1 292 ? -17.662 -0.570 -8.181 1.00 84.12 292 SER A N 1
ATOM 2004 C CA . SER A 1 292 ? -18.592 -1.388 -8.977 1.00 84.12 292 SER A CA 1
ATOM 2005 C C . SER A 1 292 ? -17.937 -2.044 -10.200 1.00 84.12 292 SER A C 1
ATOM 2007 O O . SER A 1 292 ? -18.490 -2.967 -10.806 1.00 84.12 292 SER A O 1
ATOM 2009 N N . ALA A 1 293 ? -16.726 -1.611 -10.550 1.00 83.38 293 ALA A N 1
ATOM 2010 C CA . ALA A 1 293 ? -15.983 -2.092 -11.699 1.00 83.38 293 ALA A CA 1
ATOM 2011 C C . ALA A 1 293 ? -15.533 -3.555 -11.521 1.00 83.38 293 ALA A C 1
ATOM 2013 O O . ALA A 1 293 ? -14.534 -3.846 -10.871 1.00 83.38 293 ALA A O 1
ATOM 2014 N N . ALA A 1 294 ? -16.215 -4.503 -12.172 1.00 79.75 294 ALA A N 1
ATOM 2015 C CA . ALA A 1 294 ? -16.017 -5.949 -11.975 1.00 79.75 294 ALA A CA 1
ATOM 2016 C C . ALA A 1 294 ? -14.561 -6.467 -12.118 1.00 79.75 294 ALA A C 1
ATOM 2018 O O . ALA A 1 294 ? -14.192 -7.471 -11.499 1.00 79.75 294 ALA A O 1
ATOM 2019 N N . ALA A 1 295 ? -13.719 -5.788 -12.906 1.00 89.12 295 ALA A N 1
ATOM 2020 C CA . ALA A 1 295 ? -12.296 -6.106 -13.083 1.00 89.12 295 ALA A CA 1
ATOM 2021 C C . ALA A 1 295 ? -11.390 -5.638 -11.921 1.00 89.12 295 ALA A C 1
ATOM 2023 O O . ALA A 1 295 ? -10.187 -5.917 -11.928 1.00 89.12 295 ALA A O 1
ATOM 2024 N N . ARG A 1 296 ? -11.945 -4.921 -10.940 1.00 93.31 296 ARG A N 1
ATOM 2025 C CA . ARG A 1 296 ? -11.241 -4.340 -9.797 1.00 93.31 296 ARG A CA 1
ATOM 2026 C C . ARG A 1 296 ? -11.328 -5.206 -8.550 1.00 93.31 296 ARG A C 1
ATOM 2028 O O . ARG A 1 296 ? -12.237 -6.026 -8.420 1.00 93.31 296 ARG A O 1
ATOM 2035 N N . ALA A 1 297 ? -10.357 -5.036 -7.666 1.00 94.25 297 ALA A N 1
ATOM 2036 C CA . ALA A 1 297 ? -10.243 -5.718 -6.389 1.00 94.25 297 ALA A CA 1
ATOM 2037 C C . ALA A 1 297 ? -10.231 -4.697 -5.248 1.00 94.25 297 ALA A C 1
ATOM 2039 O O . ALA A 1 297 ? -9.609 -3.640 -5.360 1.00 94.25 297 ALA A O 1
ATOM 2040 N N . HIS A 1 298 ? -10.901 -5.036 -4.146 1.00 94.69 298 HIS A N 1
ATOM 2041 C CA . HIS A 1 298 ? -10.752 -4.321 -2.877 1.00 94.69 298 HIS A CA 1
ATOM 2042 C C . HIS A 1 298 ? -9.317 -4.469 -2.357 1.00 94.69 298 HIS A C 1
ATOM 2044 O O . HIS A 1 298 ? -8.682 -5.499 -2.587 1.00 94.69 298 HIS A O 1
ATOM 2050 N N . ARG A 1 299 ? -8.811 -3.472 -1.626 1.00 95.06 299 ARG A N 1
ATOM 2051 C CA . ARG A 1 299 ? -7.438 -3.474 -1.096 1.00 95.06 299 ARG A CA 1
ATOM 2052 C C . ARG A 1 299 ? -7.105 -4.684 -0.210 1.00 95.06 299 ARG A C 1
ATOM 2054 O O . ARG A 1 299 ? -5.979 -5.175 -0.244 1.00 95.06 299 ARG A O 1
ATOM 2061 N N . LEU A 1 300 ? -8.083 -5.240 0.511 1.00 95.56 300 LEU A N 1
ATOM 2062 C CA . LEU A 1 300 ? -7.916 -6.510 1.223 1.00 95.56 300 LEU A CA 1
ATOM 2063 C C . LEU A 1 300 ? -7.812 -7.694 0.256 1.00 95.56 300 LEU A C 1
ATOM 2065 O O . LEU A 1 300 ? -6.907 -8.505 0.398 1.00 95.56 300 LEU A O 1
ATOM 2069 N N . GLN A 1 301 ? -8.655 -7.751 -0.780 1.00 95.31 301 GLN A N 1
ATOM 2070 C CA . GLN A 1 301 ? -8.606 -8.808 -1.798 1.00 95.31 301 GLN A CA 1
ATOM 2071 C C . GLN A 1 301 ? -7.253 -8.870 -2.528 1.00 95.31 301 GLN A C 1
ATOM 2073 O O . GLN A 1 301 ? -6.845 -9.948 -2.954 1.00 95.31 301 GLN A O 1
ATOM 2078 N N . THR A 1 302 ? -6.554 -7.740 -2.680 1.00 94.19 302 THR A N 1
ATOM 2079 C CA . THR A 1 302 ? -5.231 -7.693 -3.328 1.00 94.19 302 THR A CA 1
ATOM 2080 C C . THR A 1 302 ? -4.084 -8.230 -2.472 1.00 94.19 302 THR A C 1
ATOM 2082 O O . THR A 1 302 ? -3.065 -8.607 -3.041 1.00 94.19 302 THR A O 1
ATOM 2085 N N . VAL A 1 303 ? -4.229 -8.272 -1.141 1.00 92.56 303 VAL A N 1
ATOM 2086 C CA . VAL A 1 303 ? -3.188 -8.782 -0.219 1.00 92.56 303 VAL A CA 1
ATOM 2087 C C . VAL A 1 303 ? -3.549 -10.130 0.407 1.00 92.56 303 VAL A C 1
ATOM 2089 O O . VAL A 1 303 ? -2.662 -10.920 0.709 1.00 92.56 303 VAL A O 1
ATOM 2092 N N . ASP A 1 304 ? -4.842 -10.409 0.575 1.00 93.81 304 ASP A N 1
ATOM 2093 C CA . ASP A 1 304 ? -5.371 -11.656 1.118 1.00 93.81 304 ASP A CA 1
ATOM 2094 C C . ASP A 1 304 ? -6.766 -11.944 0.529 1.00 93.81 304 ASP A C 1
ATOM 2096 O O . ASP A 1 304 ? -7.817 -11.592 1.075 1.00 93.81 304 ASP A O 1
ATOM 2100 N N . ALA A 1 305 ? -6.773 -12.575 -0.646 1.00 93.94 305 ALA A N 1
ATOM 2101 C CA . ALA A 1 305 ? -8.001 -12.923 -1.357 1.00 93.94 305 ALA A CA 1
ATOM 2102 C C . ALA A 1 305 ? -8.855 -13.975 -0.624 1.00 93.94 305 ALA A C 1
ATOM 2104 O O . ALA A 1 305 ? -10.062 -14.030 -0.864 1.00 93.94 305 ALA A O 1
ATOM 2105 N N . ALA A 1 306 ? -8.248 -14.794 0.245 1.00 93.94 306 ALA A N 1
ATOM 2106 C CA . ALA A 1 306 ? -8.950 -15.807 1.028 1.00 93.94 306 ALA A CA 1
ATOM 2107 C C . ALA A 1 306 ? -9.691 -15.154 2.200 1.00 93.94 306 ALA A C 1
ATOM 2109 O O . ALA A 1 306 ? -10.913 -15.260 2.272 1.00 93.94 306 ALA A O 1
ATOM 2110 N N . LEU A 1 307 ? -8.988 -14.367 3.023 1.00 95.06 307 LEU A N 1
ATOM 2111 C CA . LEU A 1 307 ? -9.594 -13.601 4.115 1.00 95.06 307 LEU A CA 1
ATOM 2112 C C . LEU A 1 307 ? -10.686 -12.651 3.604 1.00 95.06 307 LEU A C 1
ATOM 2114 O O . LEU A 1 307 ? -11.741 -12.534 4.223 1.00 95.06 307 LEU A O 1
ATOM 2118 N N . TYR A 1 308 ? -10.474 -12.007 2.451 1.00 95.44 308 TYR A N 1
ATOM 2119 C CA . TYR A 1 308 ? -11.511 -11.201 1.805 1.00 95.44 308 TYR A CA 1
ATOM 2120 C C . TYR A 1 308 ? -12.763 -12.022 1.455 1.00 95.44 308 TYR A C 1
ATOM 2122 O O . TYR A 1 308 ? -13.876 -11.574 1.721 1.00 95.44 308 TYR A O 1
ATOM 2130 N N . ALA A 1 309 ? -12.603 -13.213 0.868 1.00 95.38 309 ALA A N 1
ATOM 2131 C CA . ALA A 1 309 ? -13.732 -14.072 0.513 1.00 95.38 309 ALA A CA 1
ATOM 2132 C C . ALA A 1 309 ? -14.489 -14.573 1.754 1.00 95.38 309 ALA A C 1
ATOM 2134 O O . ALA A 1 309 ? -15.720 -14.534 1.763 1.00 95.38 309 ALA A O 1
ATOM 2135 N N . ASP A 1 310 ? -13.766 -14.966 2.805 1.00 95.00 310 ASP A N 1
ATOM 2136 C CA . ASP A 1 310 ? -14.344 -15.417 4.074 1.00 95.00 310 ASP A CA 1
ATOM 2137 C C . ASP A 1 310 ? -15.149 -14.296 4.758 1.00 95.00 310 ASP A C 1
ATOM 2139 O O . ASP A 1 310 ? -16.262 -14.528 5.226 1.00 95.00 310 ASP A O 1
ATOM 2143 N N . LEU A 1 311 ? -14.634 -13.060 4.760 1.00 95.06 311 LEU A N 1
ATOM 2144 C CA . LEU A 1 311 ? -15.319 -11.899 5.344 1.00 95.06 311 LEU A CA 1
ATOM 2145 C C . LEU A 1 311 ? -16.536 -11.440 4.534 1.00 95.06 311 LEU A C 1
ATOM 2147 O O . LEU A 1 311 ? -17.528 -11.025 5.123 1.00 95.06 311 LEU A O 1
ATOM 2151 N N . VAL A 1 312 ? -16.488 -11.522 3.200 1.00 94.69 312 VAL A N 1
ATOM 2152 C CA . VAL A 1 312 ? -17.643 -11.220 2.330 1.00 94.69 312 VAL A CA 1
ATOM 2153 C C . VAL A 1 312 ? -18.751 -12.274 2.466 1.00 94.69 312 VAL A C 1
ATOM 2155 O O . VAL A 1 312 ? -19.916 -11.973 2.214 1.00 94.69 312 VAL A O 1
ATOM 2158 N N . ALA A 1 313 ? -18.406 -13.500 2.871 1.00 94.81 313 ALA A N 1
ATOM 2159 C CA . ALA A 1 313 ? -19.358 -14.578 3.134 1.00 94.81 313 ALA A CA 1
ATOM 2160 C C . ALA A 1 313 ? -19.898 -14.607 4.580 1.00 94.81 313 ALA A C 1
ATOM 2162 O O . ALA A 1 313 ? -20.835 -15.359 4.851 1.00 94.81 313 ALA A O 1
ATOM 2163 N N . ALA A 1 314 ? -19.315 -13.833 5.501 1.00 94.44 314 ALA A N 1
ATOM 2164 C CA . ALA A 1 314 ? -19.680 -13.813 6.916 1.00 94.44 314 ALA A CA 1
ATOM 2165 C C . ALA A 1 314 ? -20.820 -12.825 7.232 1.00 94.44 314 ALA A C 1
ATOM 2167 O O . ALA A 1 314 ? -21.005 -11.814 6.556 1.00 94.44 314 ALA A O 1
ATOM 2168 N N . ASP A 1 315 ? -21.560 -13.096 8.312 1.00 93.81 315 ASP A N 1
ATOM 2169 C CA . ASP A 1 315 ? -22.578 -12.180 8.833 1.00 93.81 315 ASP A CA 1
ATOM 2170 C C . ASP A 1 315 ? -21.953 -10.865 9.337 1.00 93.81 315 ASP A C 1
ATOM 2172 O O . ASP A 1 315 ? -20.864 -10.854 9.915 1.00 93.81 315 ASP A O 1
ATOM 2176 N N . GLU A 1 316 ? -22.671 -9.745 9.194 1.00 91.94 316 GLU A N 1
ATOM 2177 C CA . GLU A 1 316 ? -22.159 -8.417 9.574 1.00 91.94 316 GLU A CA 1
ATOM 2178 C C . GLU A 1 316 ? -21.731 -8.348 11.052 1.00 91.94 316 GLU A C 1
ATOM 2180 O O . GLU A 1 316 ? -20.714 -7.736 11.373 1.00 91.94 316 GLU A O 1
ATOM 2185 N N . SER A 1 317 ? -22.457 -9.012 11.957 1.00 92.69 317 SER A N 1
ATOM 2186 C CA . SER A 1 317 ? -22.090 -9.108 13.377 1.00 92.69 317 SER A CA 1
ATOM 2187 C C . SER A 1 317 ? -20.743 -9.803 13.584 1.00 92.69 317 SER A C 1
ATOM 2189 O O . SER A 1 317 ? -19.913 -9.302 14.337 1.00 92.69 317 SER A O 1
ATOM 2191 N N . VAL A 1 318 ? -20.484 -10.897 12.862 1.00 94.25 318 VAL A N 1
ATOM 2192 C CA . VAL A 1 318 ? -19.211 -11.632 12.908 1.00 94.25 318 VAL A CA 1
ATOM 2193 C C . VAL A 1 318 ? -18.063 -10.753 12.410 1.00 94.25 318 VAL A C 1
ATOM 2195 O O . VAL A 1 318 ? -17.012 -10.693 13.049 1.00 94.25 318 VAL A O 1
ATOM 2198 N N . VAL A 1 319 ? -18.271 -10.014 11.315 1.00 94.50 319 VAL A N 1
ATOM 2199 C CA . VAL A 1 319 ? -17.277 -9.060 10.793 1.00 94.50 319 VAL A CA 1
ATOM 2200 C C . VAL A 1 319 ? -17.030 -7.919 11.788 1.00 94.50 319 VAL A C 1
ATOM 2202 O O . VAL A 1 319 ? -15.880 -7.541 12.008 1.00 94.50 319 VAL A O 1
ATOM 2205 N N . ARG A 1 320 ? -18.074 -7.393 12.446 1.00 94.12 320 ARG A N 1
ATOM 2206 C CA . ARG A 1 320 ? -17.945 -6.356 13.488 1.00 94.12 320 ARG A CA 1
ATOM 2207 C C . ARG A 1 320 ? -17.149 -6.853 14.692 1.00 94.12 320 ARG A C 1
ATOM 2209 O O . ARG A 1 320 ? -16.219 -6.162 15.105 1.00 94.12 320 ARG A O 1
ATOM 2216 N N . ASP A 1 321 ? -17.460 -8.034 15.215 1.00 94.31 321 ASP A N 1
ATOM 2217 C CA . ASP A 1 321 ? -16.765 -8.627 16.364 1.00 94.31 321 ASP A CA 1
ATOM 2218 C C . ASP A 1 321 ? -15.298 -8.934 16.042 1.00 94.31 321 ASP A C 1
ATOM 2220 O O . ASP A 1 321 ? -14.401 -8.608 16.826 1.00 94.31 321 ASP A O 1
ATOM 2224 N N . TYR A 1 322 ? -15.033 -9.474 14.849 1.00 95.50 322 TYR A N 1
ATOM 2225 C CA . TYR A 1 322 ? -13.680 -9.670 14.336 1.00 95.50 322 TYR A CA 1
ATOM 2226 C C . TYR A 1 322 ? -12.911 -8.342 14.243 1.00 95.50 322 TYR A C 1
ATOM 2228 O O . TYR A 1 322 ? -11.797 -8.239 14.759 1.00 95.50 322 TYR A O 1
ATOM 2236 N N . CYS A 1 323 ? -13.518 -7.287 13.691 1.00 95.44 323 CYS A N 1
ATOM 2237 C CA . CYS A 1 323 ? -12.910 -5.957 13.658 1.00 95.44 323 CYS A CA 1
ATOM 2238 C C . CYS A 1 323 ? -12.645 -5.391 15.063 1.00 95.44 323 CYS A C 1
ATOM 2240 O O . CYS A 1 323 ? -11.588 -4.798 15.275 1.00 95.44 323 CYS A O 1
ATOM 2242 N N . ARG A 1 324 ? -13.538 -5.587 16.047 1.00 94.50 324 ARG A N 1
ATOM 2243 C CA . ARG A 1 324 ? -13.282 -5.169 17.441 1.00 94.50 324 ARG A CA 1
ATOM 2244 C C . ARG A 1 324 ? -12.098 -5.922 18.055 1.00 94.50 324 ARG A C 1
ATOM 2246 O O . ARG A 1 324 ? -11.299 -5.306 18.756 1.00 94.50 324 ARG A O 1
ATOM 2253 N N . GLU A 1 325 ? -11.942 -7.214 17.771 1.00 94.88 325 GLU A N 1
ATOM 2254 C CA . GLU A 1 325 ? -10.777 -7.998 18.207 1.00 94.88 325 GLU A CA 1
ATOM 2255 C C . GLU A 1 325 ? -9.475 -7.514 17.545 1.00 94.88 325 GLU A C 1
ATOM 2257 O O . GLU A 1 325 ? -8.457 -7.395 18.229 1.00 94.88 325 GLU A O 1
ATOM 2262 N N . LEU A 1 326 ? -9.503 -7.142 16.258 1.00 95.06 326 LEU A N 1
ATOM 2263 C CA . LEU A 1 326 ? -8.361 -6.497 15.596 1.00 95.06 326 LEU A CA 1
ATOM 2264 C C . LEU A 1 326 ? -8.003 -5.161 16.265 1.00 95.06 326 LEU A C 1
ATOM 2266 O O . LEU A 1 326 ? -6.838 -4.953 16.603 1.00 95.06 326 LEU A O 1
ATOM 2270 N N . ILE A 1 327 ? -8.983 -4.289 16.542 1.00 94.31 327 ILE A N 1
ATOM 2271 C CA . ILE A 1 327 ? -8.749 -3.037 17.287 1.00 94.31 327 ILE A CA 1
ATOM 2272 C C . ILE A 1 327 ? -8.168 -3.323 18.679 1.00 94.31 327 ILE A C 1
ATOM 2274 O O . ILE A 1 327 ? -7.209 -2.672 19.092 1.00 94.31 327 ILE A O 1
ATOM 2278 N N . ARG A 1 328 ? -8.677 -4.332 19.397 1.00 93.50 328 ARG A N 1
ATOM 2279 C CA . ARG A 1 328 ? -8.147 -4.729 20.710 1.00 93.50 328 ARG A CA 1
ATOM 2280 C C . ARG A 1 328 ? -6.666 -5.124 20.632 1.00 93.50 328 ARG A C 1
ATOM 2282 O O . ARG A 1 328 ? -5.903 -4.785 21.534 1.00 93.50 328 ARG A O 1
ATOM 2289 N N . GLN A 1 329 ? -6.247 -5.818 19.575 1.00 92.56 329 GLN A N 1
ATOM 2290 C CA . GLN A 1 329 ? -4.839 -6.171 19.367 1.00 92.56 329 GLN A CA 1
ATOM 2291 C C . GLN A 1 329 ? -3.986 -4.965 18.951 1.00 92.56 329 GLN A C 1
ATOM 2293 O O . GLN A 1 329 ? -2.897 -4.794 19.492 1.00 92.56 329 GLN A O 1
ATOM 2298 N N . LEU A 1 330 ? -4.483 -4.099 18.064 1.00 90.88 330 LEU A N 1
ATOM 2299 C CA . LEU A 1 330 ? -3.774 -2.887 17.635 1.00 90.88 330 LEU A CA 1
ATOM 2300 C C . LEU A 1 330 ? -3.520 -1.908 18.787 1.00 90.88 330 LEU A C 1
ATOM 2302 O O . LEU A 1 330 ? -2.464 -1.287 18.824 1.00 90.88 330 LEU A O 1
ATOM 2306 N N . VAL A 1 331 ? -4.479 -1.755 19.707 1.00 88.62 331 VAL A N 1
ATOM 2307 C CA . VAL A 1 331 ? -4.424 -0.740 20.774 1.00 88.62 331 VAL A CA 1
ATOM 2308 C C . VAL A 1 331 ? -3.782 -1.273 22.063 1.00 88.62 331 VAL A C 1
ATOM 2310 O O . VAL A 1 331 ? -3.177 -0.496 22.794 1.00 88.62 331 VAL A O 1
ATOM 2313 N N . PHE A 1 332 ? -3.882 -2.580 22.349 1.00 82.75 332 PHE A N 1
ATOM 2314 C CA . PHE A 1 332 ? -3.420 -3.170 23.622 1.00 82.75 332 PHE A CA 1
ATOM 2315 C C . PHE A 1 332 ? -2.439 -4.346 23.475 1.00 82.75 332 PHE A C 1
ATOM 2317 O O . PHE A 1 332 ? -2.020 -4.915 24.482 1.00 82.75 332 PHE A O 1
ATOM 2324 N N . GLY A 1 333 ? -2.121 -4.776 22.249 1.00 75.31 333 GLY A N 1
ATOM 2325 C CA . GLY A 1 333 ? -1.302 -5.967 21.986 1.00 75.31 333 GLY A CA 1
ATOM 2326 C C . GLY A 1 333 ? 0.184 -5.700 21.733 1.00 75.31 333 GLY A C 1
ATOM 2327 O O . GLY A 1 333 ? 0.975 -6.638 21.814 1.00 75.31 333 GLY A O 1
ATOM 2328 N N . ILE A 1 334 ? 0.574 -4.456 21.438 1.00 70.81 334 ILE A N 1
ATOM 2329 C CA . ILE A 1 334 ? 1.957 -4.087 21.104 1.00 70.81 334 ILE A CA 1
ATOM 2330 C C . ILE A 1 334 ? 2.639 -3.507 22.347 1.00 70.81 334 ILE A C 1
ATOM 2332 O O . ILE A 1 334 ? 2.292 -2.430 22.820 1.00 70.81 334 ILE A O 1
ATOM 2336 N N . ALA A 1 335 ? 3.605 -4.238 22.904 1.00 59.28 335 ALA A N 1
ATOM 2337 C CA . ALA A 1 335 ? 4.296 -3.829 24.122 1.00 59.28 335 ALA A CA 1
ATOM 2338 C C . ALA A 1 335 ? 5.405 -2.800 23.832 1.00 59.28 335 ALA A C 1
ATOM 2340 O O . ALA A 1 335 ? 6.347 -3.096 23.100 1.00 59.28 335 ALA A O 1
ATOM 2341 N N . GLY A 1 336 ? 5.336 -1.633 24.480 1.00 59.84 336 GLY A N 1
ATOM 2342 C CA . GLY A 1 336 ? 6.403 -0.622 24.480 1.00 59.84 336 GLY A CA 1
ATOM 2343 C C . GLY A 1 336 ? 6.251 0.516 23.464 1.00 59.84 336 GLY A C 1
ATOM 2344 O O . GLY A 1 336 ? 7.026 1.466 23.526 1.00 59.84 336 GLY A O 1
ATOM 2345 N N . GLU A 1 337 ? 5.248 0.460 22.586 1.00 67.88 337 GLU A N 1
ATOM 2346 C CA . GLU A 1 337 ? 4.908 1.518 21.623 1.00 67.88 337 GLU A CA 1
ATOM 2347 C C . GLU A 1 337 ? 3.425 1.902 21.792 1.00 67.88 337 GLU A C 1
ATOM 2349 O O . GLU A 1 337 ? 2.569 1.595 20.965 1.00 67.88 337 GLU A O 1
ATOM 2354 N N . ASP A 1 338 ? 3.111 2.535 22.929 1.00 76.94 338 ASP A N 1
ATOM 2355 C CA . ASP A 1 338 ? 1.747 2.945 23.280 1.00 76.94 338 ASP A CA 1
ATOM 2356 C C . ASP A 1 338 ? 1.208 4.012 22.307 1.00 76.94 338 ASP A C 1
ATOM 2358 O O . ASP A 1 338 ? 1.817 5.068 22.107 1.00 76.94 338 ASP A O 1
ATOM 2362 N N . LEU A 1 339 ? 0.003 3.785 21.772 1.00 88.25 339 LEU A N 1
ATOM 2363 C CA . LEU A 1 339 ? -0.759 4.805 21.041 1.00 88.25 339 LEU A CA 1
ATOM 2364 C C . LEU A 1 339 ? -1.085 6.014 21.937 1.00 88.25 339 LEU A C 1
ATOM 2366 O O . LEU A 1 339 ? -1.081 5.912 23.166 1.00 88.25 339 LEU A O 1
ATOM 2370 N N . SER A 1 340 ? -1.425 7.162 21.340 1.00 92.38 340 SER A N 1
ATOM 2371 C CA . SER A 1 340 ? -1.808 8.352 22.112 1.00 92.38 340 SER A CA 1
ATOM 2372 C C . SER A 1 340 ? -3.039 8.114 22.992 1.00 92.38 340 SER A C 1
ATOM 2374 O O . SER A 1 340 ? -3.846 7.215 22.759 1.00 92.38 340 SER A O 1
ATOM 2376 N N . ARG A 1 341 ? -3.259 9.000 23.970 1.00 93.19 341 ARG A N 1
ATOM 2377 C CA . ARG A 1 341 ? -4.471 8.968 24.805 1.00 93.19 341 ARG A CA 1
ATOM 2378 C C . ARG A 1 341 ? -5.768 9.098 23.998 1.00 93.19 341 ARG A C 1
ATOM 2380 O O . ARG A 1 341 ? -6.778 8.559 24.436 1.00 93.19 341 ARG A O 1
ATOM 2387 N N . VAL A 1 342 ? -5.751 9.796 22.858 1.00 95.31 342 VAL A N 1
ATOM 2388 C CA . VAL A 1 342 ? -6.930 9.960 21.989 1.00 95.31 342 VAL A CA 1
ATOM 2389 C C . VAL A 1 342 ? -7.215 8.648 21.263 1.00 95.31 342 VAL A C 1
ATOM 2391 O O . VAL A 1 342 ? -8.315 8.110 21.374 1.00 95.31 342 VAL A O 1
ATOM 2394 N N . ALA A 1 343 ? -6.201 8.072 20.616 1.00 95.50 343 ALA A N 1
ATOM 2395 C CA . ALA A 1 343 ? -6.308 6.782 19.941 1.00 95.50 343 ALA A CA 1
ATOM 2396 C C . ALA A 1 343 ? -6.676 5.639 20.909 1.00 95.50 343 ALA A C 1
ATOM 2398 O O . ALA A 1 343 ? -7.526 4.807 20.590 1.00 95.50 343 ALA A O 1
ATOM 2399 N N . GLN A 1 344 ? -6.121 5.637 22.128 1.00 94.75 344 GLN A N 1
ATOM 2400 C CA . GLN A 1 344 ? -6.524 4.717 23.197 1.00 94.75 344 GLN A CA 1
ATOM 2401 C C . GLN A 1 344 ? -7.988 4.920 23.616 1.00 94.75 344 GLN A C 1
ATOM 2403 O O . GLN A 1 344 ? -8.706 3.935 23.771 1.00 94.75 344 GLN A O 1
ATOM 2408 N N . ALA A 1 345 ? -8.461 6.162 23.785 1.00 95.25 345 ALA A N 1
ATOM 2409 C CA . ALA A 1 345 ? -9.851 6.446 24.160 1.00 95.25 345 ALA A CA 1
ATOM 2410 C C . ALA A 1 345 ? -10.849 5.976 23.086 1.00 95.25 345 ALA A C 1
ATOM 2412 O O . ALA A 1 345 ? -11.811 5.271 23.412 1.00 95.25 345 ALA A O 1
ATOM 2413 N N . VAL A 1 346 ? -10.569 6.272 21.811 1.00 97.00 346 VAL A N 1
ATOM 2414 C CA . VAL A 1 346 ? -11.337 5.780 20.656 1.00 97.00 346 VAL A CA 1
ATOM 2415 C C . VAL A 1 346 ? -11.327 4.249 20.613 1.00 97.00 346 VAL A C 1
ATOM 2417 O O . VAL A 1 346 ? -12.389 3.628 20.561 1.00 97.00 346 VAL A O 1
ATOM 2420 N N . GLY A 1 347 ? -10.153 3.623 20.724 1.00 95.69 347 GLY A N 1
ATOM 2421 C CA . GLY A 1 347 ? -10.009 2.166 20.763 1.00 95.69 347 GLY A CA 1
ATOM 2422 C C . GLY A 1 347 ? -10.791 1.511 21.906 1.00 95.69 347 GLY A C 1
ATOM 2423 O O . GLY A 1 347 ? -11.516 0.541 21.690 1.00 95.69 347 GLY A O 1
ATOM 2424 N N . HIS A 1 348 ? -10.721 2.075 23.115 1.00 95.44 348 HIS A N 1
ATOM 2425 C CA . HIS A 1 348 ? -11.505 1.630 24.269 1.00 95.44 348 HIS A CA 1
ATOM 2426 C C . HIS A 1 348 ? -13.014 1.776 24.056 1.00 95.44 348 HIS A C 1
ATOM 2428 O O . HIS A 1 348 ? -13.769 0.917 24.511 1.00 95.44 348 HIS A O 1
ATOM 2434 N N . ALA A 1 349 ? -13.476 2.847 23.406 1.00 96.50 349 ALA A N 1
ATOM 2435 C CA . ALA A 1 349 ? -14.887 3.018 23.079 1.00 96.50 349 ALA A CA 1
ATOM 2436 C C . ALA A 1 349 ? -15.349 1.955 22.071 1.00 96.50 349 ALA A C 1
ATOM 2438 O O . ALA A 1 349 ? -16.289 1.221 22.376 1.00 96.50 349 ALA A O 1
ATOM 2439 N N . LEU A 1 350 ? -14.627 1.787 20.958 1.00 95.50 350 LEU A N 1
ATOM 2440 C CA . LEU A 1 350 ? -14.936 0.797 19.922 1.00 95.50 350 LEU A CA 1
ATOM 2441 C C . LEU A 1 350 ? -14.927 -0.647 20.449 1.00 95.50 350 LEU A C 1
ATOM 2443 O O . LEU A 1 350 ? -15.819 -1.423 20.106 1.00 95.50 350 LEU A O 1
ATOM 2447 N N . VAL A 1 351 ? -13.966 -1.018 21.302 1.00 95.12 351 VAL A N 1
ATOM 2448 C CA . VAL A 1 351 ? -13.920 -2.355 21.927 1.00 95.12 351 VAL A CA 1
ATOM 2449 C C . VAL A 1 351 ? -15.052 -2.542 22.945 1.00 95.12 351 VAL A C 1
ATOM 2451 O O . VAL A 1 351 ? -15.599 -3.633 23.045 1.00 95.12 351 VAL A O 1
ATOM 2454 N N . ALA A 1 352 ? -15.456 -1.485 23.657 1.00 95.56 352 ALA A N 1
ATOM 2455 C CA . ALA A 1 352 ? -16.584 -1.501 24.596 1.00 95.56 352 ALA A CA 1
ATOM 2456 C C . ALA A 1 352 ? -17.954 -1.242 23.933 1.00 95.56 352 ALA A C 1
ATOM 2458 O O . ALA A 1 352 ? -18.902 -0.868 24.623 1.00 95.56 352 ALA A O 1
ATOM 2459 N N . GLU A 1 353 ? -18.050 -1.383 22.608 1.00 94.88 353 GLU A N 1
ATOM 2460 C CA . GLU A 1 353 ? -19.268 -1.182 21.806 1.00 94.88 353 GLU A CA 1
ATOM 2461 C C . GLU A 1 353 ? -19.902 0.218 21.878 1.00 94.88 353 GLU A C 1
ATOM 2463 O O . GLU A 1 353 ? -21.041 0.423 21.457 1.00 94.88 353 GLU A O 1
ATOM 2468 N N . ARG A 1 354 ? -19.155 1.212 22.360 1.00 95.12 354 ARG A N 1
ATOM 2469 C CA . ARG A 1 354 ? -19.582 2.611 22.412 1.00 95.12 354 ARG A CA 1
ATOM 2470 C C . ARG A 1 354 ? -19.074 3.358 21.189 1.00 95.12 354 ARG A C 1
ATOM 2472 O O . ARG A 1 354 ? -17.938 3.168 20.762 1.00 95.12 354 ARG A O 1
ATOM 2479 N N . TRP A 1 355 ? -19.894 4.263 20.667 1.00 95.62 355 TRP A N 1
ATOM 2480 C CA . TRP A 1 355 ? -19.428 5.216 19.668 1.00 95.62 355 TRP A CA 1
ATOM 2481 C C . TRP A 1 355 ? -18.582 6.312 20.344 1.00 95.62 355 TRP A C 1
ATOM 2483 O O . TRP A 1 355 ? -19.030 6.850 21.364 1.00 95.62 355 TRP A O 1
ATOM 2493 N N . PRO A 1 356 ? -17.378 6.631 19.836 1.00 96.88 356 PRO A N 1
ATOM 2494 C CA . PRO A 1 356 ? -16.634 7.823 20.235 1.00 96.88 356 PRO A CA 1
ATOM 2495 C C . PRO A 1 356 ? -17.388 9.110 19.887 1.00 96.88 356 PRO A C 1
ATOM 2497 O O . PRO A 1 356 ? -18.283 9.126 19.041 1.00 96.88 356 PRO A O 1
ATOM 2500 N N . THR A 1 357 ? -17.023 10.198 20.552 1.00 96.50 357 THR A N 1
ATOM 2501 C CA . THR A 1 357 ? -17.573 11.534 20.299 1.00 96.50 357 THR A CA 1
ATOM 2502 C C . THR A 1 357 ? -16.947 12.188 19.067 1.00 96.50 357 THR A C 1
ATOM 2504 O O . THR A 1 357 ? -15.794 11.925 18.733 1.00 96.50 357 THR A O 1
ATOM 2507 N N . ASP A 1 358 ? -17.669 13.121 18.440 1.00 96.94 358 ASP A N 1
ATOM 2508 C CA . ASP A 1 358 ? -17.185 13.913 17.297 1.00 96.94 358 ASP A CA 1
ATOM 2509 C C . ASP A 1 358 ? -15.838 14.610 17.585 1.00 96.94 358 ASP A C 1
ATOM 2511 O O . ASP A 1 358 ? -15.004 14.762 16.696 1.00 96.94 358 ASP A O 1
ATOM 2515 N N . GLN A 1 359 ? -15.593 15.004 18.842 1.00 97.19 359 GLN A N 1
ATOM 2516 C CA . GLN A 1 359 ? -14.320 15.595 19.263 1.00 97.19 359 GLN A CA 1
ATOM 2517 C C . GLN A 1 359 ? -13.181 14.565 19.312 1.00 97.19 359 GLN A C 1
ATOM 2519 O O . GLN A 1 359 ? -12.061 14.883 18.921 1.00 97.19 359 GLN A O 1
ATOM 2524 N N . GLU A 1 360 ? -13.440 13.346 19.791 1.00 97.56 360 GLU A N 1
ATOM 2525 C CA . GLU A 1 360 ? -12.446 12.263 19.786 1.00 97.56 360 GLU A CA 1
ATOM 2526 C C . GLU A 1 360 ? -12.103 11.838 18.352 1.00 97.56 360 GLU A C 1
ATOM 2528 O O . GLU A 1 360 ? -10.931 11.617 18.054 1.00 97.56 360 GLU A O 1
ATOM 2533 N N . TRP A 1 361 ? -13.095 11.801 17.455 1.00 97.69 361 TRP A N 1
ATOM 2534 C CA . TRP A 1 361 ? -12.878 11.545 16.031 1.00 97.69 361 TRP A CA 1
ATOM 2535 C C . TRP A 1 361 ? -12.065 12.649 15.348 1.00 97.69 361 TRP A C 1
ATOM 2537 O O . TRP A 1 361 ? -11.073 12.346 14.686 1.00 97.69 361 TRP A O 1
ATOM 2547 N N . ALA A 1 362 ? -12.408 13.923 15.567 1.00 97.62 362 ALA A N 1
ATOM 2548 C CA . ALA A 1 362 ? -11.661 15.051 15.009 1.00 97.62 362 ALA A CA 1
ATOM 2549 C C . ALA A 1 362 ? -10.185 15.050 15.453 1.00 97.62 362 ALA A C 1
ATOM 2551 O O . ALA A 1 362 ? -9.292 15.146 14.614 1.00 97.62 362 ALA A O 1
ATOM 2552 N N . LEU A 1 363 ? -9.923 14.861 16.753 1.00 97.94 363 LEU A N 1
ATOM 2553 C CA . LEU A 1 363 ? -8.561 14.798 17.300 1.00 97.94 363 LEU A CA 1
ATOM 2554 C C . LEU A 1 363 ? -7.770 13.585 16.780 1.00 97.94 363 LEU A C 1
ATOM 2556 O O . LEU A 1 363 ? -6.564 13.685 16.561 1.00 97.94 363 LEU A O 1
ATOM 2560 N N . LEU A 1 364 ? -8.429 12.442 16.564 1.00 97.94 364 LEU A N 1
ATOM 2561 C CA . LEU A 1 364 ? -7.797 11.274 15.946 1.00 97.94 364 LEU A CA 1
ATOM 2562 C C . LEU A 1 364 ? -7.469 11.524 14.464 1.00 97.94 364 LEU A C 1
ATOM 2564 O O . LEU A 1 364 ? -6.426 11.083 13.979 1.00 97.94 364 LEU A O 1
ATOM 2568 N N . GLY A 1 365 ? -8.339 12.246 13.754 1.00 96.75 365 GLY A N 1
ATOM 2569 C CA . GLY A 1 365 ? -8.110 12.691 12.381 1.00 96.75 365 GLY A CA 1
ATOM 2570 C C . GLY A 1 365 ? -6.890 13.606 12.266 1.00 96.75 365 GLY A C 1
ATOM 2571 O O . GLY A 1 365 ? -6.050 13.384 11.395 1.00 96.75 365 GLY A O 1
ATOM 2572 N N . GLU A 1 366 ? -6.757 14.577 13.175 1.00 96.62 366 GLU A N 1
ATOM 2573 C CA . GLU A 1 366 ? -5.574 15.443 13.290 1.00 96.62 366 GLU A CA 1
ATOM 2574 C C . GLU A 1 366 ? -4.297 14.621 13.553 1.00 96.62 366 GLU A C 1
ATOM 2576 O O . GLU A 1 366 ? -3.336 14.737 12.792 1.00 96.62 366 GLU A O 1
ATOM 2581 N N . GLU A 1 367 ? -4.299 13.709 14.539 1.00 96.38 367 GLU A N 1
ATOM 2582 C CA . GLU A 1 367 ? -3.129 12.861 14.832 1.00 96.38 367 GLU A CA 1
ATOM 2583 C C . GLU A 1 367 ? -2.728 11.973 13.639 1.00 96.38 367 GLU A C 1
ATOM 2585 O O . GLU A 1 367 ? -1.537 11.771 13.385 1.00 96.38 367 GLU A O 1
ATOM 2590 N N . HIS A 1 368 ? -3.695 11.444 12.884 1.00 95.75 368 HIS A N 1
ATOM 2591 C CA . HIS A 1 368 ? -3.412 10.647 11.690 1.00 95.75 368 HIS A CA 1
ATOM 2592 C C . HIS A 1 368 ? -2.774 11.483 10.571 1.00 95.75 368 HIS A C 1
ATOM 2594 O O . HIS A 1 368 ? -1.836 11.005 9.933 1.00 95.75 368 HIS A O 1
ATOM 2600 N N . GLN A 1 369 ? -3.219 12.728 10.357 1.00 94.38 369 GLN A N 1
ATOM 2601 C CA . GLN A 1 369 ? -2.599 13.634 9.379 1.00 94.38 369 GLN A CA 1
ATOM 2602 C C . GLN A 1 369 ? -1.165 14.011 9.781 1.00 94.38 369 GLN A C 1
ATOM 2604 O O . GLN A 1 369 ? -0.260 13.921 8.951 1.00 94.38 369 GLN A O 1
ATOM 2609 N N . ASP A 1 370 ? -0.925 14.338 11.053 1.00 94.12 370 ASP A N 1
ATOM 2610 C CA . ASP A 1 370 ? 0.431 14.595 11.557 1.00 94.12 370 ASP A CA 1
ATOM 2611 C C . ASP A 1 370 ? 1.329 13.352 11.411 1.00 94.12 370 ASP A C 1
ATOM 2613 O O . ASP A 1 370 ? 2.476 13.450 10.967 1.00 94.12 370 ASP A O 1
ATOM 2617 N N . SER A 1 371 ? 0.793 12.163 11.707 1.00 93.44 371 SER A N 1
ATOM 2618 C CA . SER A 1 371 ? 1.513 10.890 11.565 1.00 93.44 371 SER A CA 1
ATOM 2619 C C . SER A 1 371 ? 1.851 10.567 10.104 1.00 93.44 371 SER A C 1
ATOM 2621 O O . SER A 1 371 ? 2.956 10.100 9.837 1.00 93.44 371 SER A O 1
ATOM 2623 N N . LEU A 1 372 ? 0.954 10.852 9.148 1.00 93.44 372 LEU A N 1
ATOM 2624 C CA . LEU A 1 372 ? 1.236 10.738 7.708 1.00 93.44 372 LEU A CA 1
ATOM 2625 C C . LEU A 1 372 ? 2.413 11.634 7.299 1.00 93.44 372 LEU A C 1
ATOM 2627 O O . LEU A 1 372 ? 3.321 11.183 6.598 1.00 93.44 372 LEU A O 1
ATOM 2631 N N . VAL A 1 373 ? 2.433 12.889 7.763 1.00 92.75 373 VAL A N 1
ATOM 2632 C CA . VAL A 1 373 ? 3.525 13.828 7.464 1.00 92.75 373 VAL A CA 1
ATOM 2633 C C . VAL A 1 373 ? 4.848 13.316 8.039 1.00 92.75 373 VAL A C 1
ATOM 2635 O O . VAL A 1 373 ? 5.822 13.207 7.291 1.00 92.75 373 VAL A O 1
ATOM 2638 N N . ILE A 1 374 ? 4.885 12.931 9.319 1.00 91.75 374 ILE A N 1
ATOM 2639 C CA . ILE A 1 374 ? 6.091 12.395 9.979 1.00 91.75 374 ILE A CA 1
ATOM 2640 C C . ILE A 1 374 ? 6.612 11.142 9.260 1.00 91.75 374 ILE A C 1
ATOM 2642 O O . ILE A 1 374 ? 7.796 11.074 8.929 1.00 91.75 374 ILE A O 1
ATOM 2646 N N . MET A 1 375 ? 5.730 10.185 8.968 1.00 93.06 375 MET A N 1
ATOM 2647 C CA . MET A 1 375 ? 6.057 8.935 8.277 1.00 93.06 375 MET A CA 1
ATOM 2648 C C . MET A 1 375 ? 6.616 9.189 6.868 1.00 93.06 375 MET A C 1
ATOM 2650 O O . MET A 1 375 ? 7.678 8.666 6.522 1.00 93.06 375 MET A O 1
ATOM 2654 N N . SER A 1 376 ? 5.984 10.074 6.088 1.00 90.50 376 SER A N 1
ATOM 2655 C CA . SER A 1 376 ? 6.455 10.431 4.741 1.00 90.50 376 SER A CA 1
ATOM 2656 C C . SER A 1 376 ? 7.849 11.080 4.736 1.00 90.50 376 SER A C 1
ATOM 2658 O O . SER A 1 376 ? 8.636 10.838 3.820 1.00 90.50 376 SER A O 1
ATOM 2660 N N . CYS A 1 377 ? 8.198 11.837 5.785 1.00 89.75 377 CYS A N 1
ATOM 2661 C CA . CYS A 1 377 ? 9.521 12.451 5.945 1.00 89.75 377 CYS A CA 1
ATOM 2662 C C . CYS A 1 377 ? 10.626 11.445 6.303 1.00 89.75 377 CYS A C 1
ATOM 2664 O O . CYS A 1 377 ? 11.803 11.779 6.179 1.00 89.75 377 CYS A O 1
ATOM 2666 N N . GLN A 1 378 ? 10.272 10.238 6.757 1.00 91.31 378 GLN A N 1
ATOM 2667 C CA . GLN A 1 378 ? 11.231 9.201 7.152 1.00 91.31 378 GLN A CA 1
ATOM 2668 C C . GLN A 1 378 ? 11.487 8.141 6.065 1.00 91.31 378 GLN A C 1
ATOM 2670 O O . GLN A 1 378 ? 12.388 7.323 6.252 1.00 91.31 378 GLN A O 1
ATOM 2675 N N . ARG A 1 379 ? 10.758 8.159 4.933 1.00 92.69 379 ARG A N 1
ATOM 2676 C CA . ARG A 1 379 ? 10.856 7.158 3.844 1.00 92.69 379 ARG A CA 1
ATOM 2677 C C . ARG A 1 379 ? 12.318 6.844 3.453 1.00 92.69 379 ARG A C 1
ATOM 2679 O O . ARG A 1 379 ? 13.060 7.778 3.135 1.00 92.69 379 ARG A O 1
ATOM 2686 N N . PRO A 1 380 ? 12.760 5.569 3.457 1.00 93.69 380 PRO A N 1
ATOM 2687 C CA . PRO A 1 380 ? 14.124 5.205 3.070 1.00 93.69 380 PRO A CA 1
ATOM 2688 C C . PRO A 1 380 ? 14.452 5.536 1.608 1.00 93.69 380 PRO A C 1
ATOM 2690 O O . PRO A 1 380 ? 13.584 5.513 0.733 1.00 93.69 380 PRO A O 1
ATOM 2693 N N . GLY A 1 381 ? 15.728 5.835 1.348 1.00 89.00 381 GLY A N 1
ATOM 2694 C CA . GLY A 1 381 ? 16.239 6.166 0.013 1.00 89.00 381 GLY A CA 1
ATOM 2695 C C . GLY A 1 381 ? 16.088 7.634 -0.402 1.00 89.00 381 GLY A C 1
ATOM 2696 O O . GLY A 1 381 ? 16.329 7.959 -1.562 1.00 89.00 381 GLY A O 1
ATOM 2697 N N . LEU A 1 382 ? 15.710 8.537 0.515 1.00 83.00 382 LEU A N 1
ATOM 2698 C CA . LEU A 1 382 ? 15.643 9.990 0.264 1.00 83.00 382 LEU A CA 1
ATOM 2699 C C . LEU A 1 382 ? 16.988 10.605 -0.173 1.00 83.00 382 LEU A C 1
ATOM 2701 O O . LEU A 1 382 ? 16.996 11.621 -0.865 1.00 83.00 382 LEU A O 1
ATOM 2705 N N . ASP A 1 383 ? 18.106 9.992 0.217 1.00 79.75 383 ASP A N 1
ATOM 2706 C CA . ASP A 1 383 ? 19.478 10.331 -0.178 1.00 79.75 383 ASP A CA 1
ATOM 2707 C C . ASP A 1 383 ? 20.045 9.400 -1.273 1.00 79.75 383 ASP A C 1
ATOM 2709 O O . ASP A 1 383 ? 21.231 9.476 -1.585 1.00 79.75 383 ASP A O 1
ATOM 2713 N N . GLY A 1 384 ? 19.208 8.525 -1.846 1.00 75.44 384 GLY A N 1
ATOM 2714 C CA . GLY A 1 384 ? 19.587 7.484 -2.808 1.00 75.44 384 GLY A CA 1
ATOM 2715 C C . GLY A 1 384 ? 20.137 6.196 -2.180 1.00 75.44 384 GLY A C 1
ATOM 2716 O O . GLY A 1 384 ? 20.245 5.182 -2.870 1.00 75.44 384 GLY A O 1
ATOM 2717 N N . LEU A 1 385 ? 20.444 6.189 -0.877 1.00 80.62 385 LEU A N 1
ATOM 2718 C CA . LEU A 1 385 ? 21.191 5.110 -0.232 1.00 80.62 385 LEU A CA 1
ATOM 2719 C C . LEU A 1 385 ? 20.298 4.146 0.558 1.00 80.62 385 LEU A C 1
ATOM 2721 O O . LEU A 1 385 ? 19.245 4.488 1.095 1.00 80.62 385 LEU A O 1
ATOM 2725 N N . GLU A 1 386 ? 20.747 2.896 0.648 1.00 85.31 386 GLU A N 1
ATOM 2726 C CA . GLU A 1 386 ? 20.128 1.895 1.513 1.00 85.31 386 GLU A CA 1
ATOM 2727 C C . GLU A 1 386 ? 20.599 2.081 2.959 1.00 85.31 386 GLU A C 1
ATOM 2729 O O . GLU A 1 386 ? 21.781 1.912 3.265 1.00 85.31 386 GLU A O 1
ATOM 2734 N N . ASN A 1 387 ? 19.665 2.384 3.863 1.00 87.25 387 ASN A N 1
ATOM 2735 C CA . ASN A 1 387 ? 19.942 2.552 5.285 1.00 87.25 387 ASN A CA 1
ATOM 2736 C C . ASN A 1 387 ? 18.964 1.714 6.136 1.00 87.25 387 ASN A C 1
ATOM 2738 O O . ASN A 1 387 ? 17.813 2.119 6.313 1.00 87.25 387 ASN A O 1
ATOM 2742 N N . PRO A 1 388 ? 19.403 0.567 6.696 1.00 86.25 388 PRO A N 1
ATOM 2743 C CA . PRO A 1 388 ? 18.551 -0.289 7.524 1.00 86.25 388 PRO A CA 1
ATOM 2744 C C . PRO A 1 388 ? 17.961 0.416 8.753 1.00 86.25 388 PRO A C 1
ATOM 2746 O O . PRO A 1 388 ? 16.803 0.173 9.088 1.00 86.25 388 PRO A O 1
ATOM 2749 N N . ASP A 1 389 ? 18.710 1.316 9.399 1.00 86.94 389 ASP A N 1
ATOM 2750 C CA . ASP A 1 389 ? 18.233 2.042 10.585 1.00 86.94 389 ASP A CA 1
ATOM 2751 C C . ASP A 1 389 ? 17.100 3.015 10.220 1.00 86.94 389 ASP A C 1
ATOM 2753 O O . ASP A 1 389 ? 16.119 3.146 10.958 1.00 86.94 389 ASP A O 1
ATOM 2757 N N . GLN A 1 390 ? 17.190 3.647 9.042 1.00 89.25 390 GLN A N 1
ATOM 2758 C CA . GLN A 1 390 ? 16.111 4.474 8.502 1.00 89.25 390 GLN A CA 1
ATOM 2759 C C . GLN A 1 390 ? 14.865 3.632 8.206 1.00 89.25 390 GLN A C 1
ATOM 2761 O O . GLN A 1 390 ? 13.763 4.031 8.579 1.00 89.25 390 GLN A O 1
ATOM 2766 N N . THR A 1 391 ? 15.027 2.449 7.605 1.00 90.50 391 THR A N 1
ATOM 2767 C CA . THR A 1 391 ? 13.911 1.533 7.331 1.00 90.50 391 THR A CA 1
ATOM 2768 C C . THR A 1 391 ? 13.224 1.066 8.618 1.00 90.50 391 THR A C 1
ATOM 2770 O O . THR A 1 391 ? 11.995 1.023 8.670 1.00 90.50 391 THR A O 1
ATOM 2773 N N . VAL A 1 392 ? 13.977 0.789 9.691 1.00 89.75 392 VAL A N 1
ATOM 2774 C CA . VAL A 1 392 ? 13.411 0.463 11.015 1.00 89.75 392 VAL A CA 1
ATOM 2775 C C . VAL A 1 392 ? 12.631 1.647 11.599 1.00 89.75 392 VAL A C 1
ATOM 2777 O O . VAL A 1 392 ? 11.523 1.451 12.099 1.00 89.75 392 VAL A O 1
ATOM 2780 N N . SER A 1 393 ? 13.168 2.870 11.514 1.00 90.38 393 SER A N 1
ATOM 2781 C CA . SER A 1 393 ? 12.477 4.082 11.985 1.00 90.38 393 SER A CA 1
ATOM 2782 C C . SER A 1 393 ? 11.172 4.320 11.218 1.00 90.38 393 SER A C 1
ATOM 2784 O O . SER A 1 393 ? 10.104 4.407 11.822 1.00 90.38 393 SER A O 1
ATOM 2786 N N . TYR A 1 394 ? 11.238 4.299 9.884 1.00 94.69 394 TYR A N 1
ATOM 2787 C CA . TYR A 1 394 ? 10.077 4.426 9.008 1.00 94.69 394 TYR A CA 1
ATOM 2788 C C . TYR A 1 394 ? 9.015 3.351 9.285 1.00 94.69 394 TYR A C 1
ATOM 2790 O O . TYR A 1 394 ? 7.826 3.659 9.331 1.00 94.69 394 TYR A O 1
ATOM 2798 N N . THR A 1 395 ? 9.423 2.097 9.515 1.00 93.50 395 THR A N 1
ATOM 2799 C CA . THR A 1 395 ? 8.488 0.988 9.771 1.00 93.50 395 THR A CA 1
ATOM 2800 C C . THR A 1 395 ? 7.629 1.244 11.012 1.00 93.50 395 THR A C 1
ATOM 2802 O O . THR A 1 395 ? 6.432 0.961 10.978 1.00 93.50 395 THR A O 1
ATOM 2805 N N . ARG A 1 396 ? 8.194 1.834 12.076 1.00 91.62 396 ARG A N 1
ATOM 2806 C CA . ARG A 1 396 ? 7.433 2.224 13.277 1.00 91.62 396 ARG A CA 1
ATOM 2807 C C . ARG A 1 396 ? 6.383 3.286 12.971 1.00 91.62 396 ARG A C 1
ATOM 2809 O O . ARG A 1 396 ? 5.217 3.104 13.310 1.00 91.62 396 ARG A O 1
ATOM 2816 N N . GLU A 1 397 ? 6.770 4.362 12.288 1.00 93.69 397 GLU A N 1
ATOM 2817 C CA . GLU A 1 397 ? 5.834 5.440 11.936 1.00 93.69 397 GLU A CA 1
ATOM 2818 C C . GLU A 1 397 ? 4.751 4.963 10.958 1.00 93.69 397 GLU A C 1
ATOM 2820 O O . GLU A 1 397 ? 3.594 5.369 11.062 1.00 93.69 397 GLU A O 1
ATOM 2825 N N . PHE A 1 398 ? 5.094 4.053 10.041 1.00 95.19 398 PHE A N 1
ATOM 2826 C CA . PHE A 1 398 ? 4.129 3.401 9.159 1.00 95.19 398 PHE A CA 1
ATOM 2827 C C . PHE A 1 398 ? 3.129 2.556 9.952 1.00 95.19 398 PHE A C 1
ATOM 2829 O O . PHE A 1 398 ? 1.926 2.762 9.805 1.00 95.19 398 PHE A O 1
ATOM 2836 N N . VAL A 1 399 ? 3.588 1.653 10.829 1.00 93.88 399 VAL A N 1
ATOM 2837 C CA . VAL A 1 399 ? 2.695 0.837 11.674 1.00 93.88 399 VAL A CA 1
ATOM 2838 C C . VAL A 1 399 ? 1.793 1.729 12.528 1.00 93.88 399 VAL A C 1
ATOM 2840 O O . VAL A 1 399 ? 0.579 1.522 12.531 1.00 93.88 399 VAL A O 1
ATOM 2843 N N . ARG A 1 400 ? 2.346 2.780 13.145 1.00 92.88 400 ARG A N 1
ATOM 2844 C CA . ARG A 1 400 ? 1.582 3.777 13.905 1.00 92.88 400 ARG A CA 1
ATOM 2845 C C . ARG A 1 400 ? 0.507 4.452 13.058 1.00 92.88 400 ARG A C 1
ATOM 2847 O O . ARG A 1 400 ? -0.655 4.495 13.456 1.00 92.88 400 ARG A O 1
ATOM 2854 N N . CYS A 1 401 ? 0.866 4.946 11.877 1.00 94.69 401 CYS A N 1
ATOM 2855 C CA . CYS A 1 401 ? -0.076 5.579 10.961 1.00 94.69 401 CYS A CA 1
ATOM 2856 C C . CYS A 1 401 ? -1.219 4.619 10.574 1.00 94.69 401 CYS A C 1
ATOM 2858 O O . CYS A 1 401 ? -2.390 4.994 10.626 1.00 94.69 401 CYS A O 1
ATOM 2860 N N . ARG A 1 402 ? -0.904 3.348 10.293 1.00 95.19 402 ARG A N 1
ATOM 2861 C CA . ARG A 1 402 ? -1.894 2.311 9.956 1.00 95.19 402 ARG A CA 1
ATOM 2862 C C . ARG A 1 402 ? -2.753 1.865 11.156 1.00 95.19 402 ARG A C 1
ATOM 2864 O O . ARG A 1 402 ? -3.925 1.546 10.963 1.00 95.19 402 ARG A O 1
ATOM 2871 N N . GLN A 1 403 ? -2.240 1.906 12.392 1.00 94.75 403 GLN A N 1
ATOM 2872 C CA . GLN A 1 403 ? -3.051 1.727 13.612 1.00 94.75 403 GLN A CA 1
ATOM 2873 C C . GLN A 1 403 ? -4.113 2.833 13.747 1.00 94.75 403 GLN A C 1
ATOM 2875 O O . GLN A 1 403 ? -5.271 2.535 14.042 1.00 94.75 403 GLN A O 1
ATOM 2880 N N . LEU A 1 404 ? -3.742 4.097 13.504 1.00 95.81 404 LEU A N 1
ATOM 2881 C CA . LEU A 1 404 ? -4.677 5.231 13.536 1.00 95.81 404 LEU A CA 1
ATOM 2882 C C . LEU A 1 404 ? -5.700 5.152 12.389 1.00 95.81 404 LEU A C 1
ATOM 2884 O O . LEU A 1 404 ? -6.894 5.351 12.614 1.00 95.81 404 LEU A O 1
ATOM 2888 N N . GLU A 1 405 ? -5.263 4.778 11.183 1.00 95.56 405 GLU A N 1
ATOM 2889 C CA . GLU A 1 405 ? -6.147 4.535 10.036 1.00 95.56 405 GLU A CA 1
ATOM 2890 C C . GLU A 1 405 ? -7.194 3.449 10.339 1.00 95.56 405 GLU A C 1
ATOM 2892 O O . GLU A 1 405 ? -8.370 3.621 10.021 1.00 95.56 405 GLU A O 1
ATOM 2897 N N . ALA A 1 406 ? -6.804 2.346 10.990 1.00 95.50 406 ALA A N 1
ATOM 2898 C CA . ALA A 1 406 ? -7.722 1.261 11.339 1.00 95.50 406 ALA A CA 1
ATOM 2899 C C . ALA A 1 406 ? -8.846 1.715 12.286 1.00 95.50 406 ALA A C 1
ATOM 2901 O O . ALA A 1 406 ? -9.978 1.242 12.165 1.00 95.50 406 ALA A O 1
ATOM 2902 N N . LEU A 1 407 ? -8.555 2.653 13.193 1.00 96.06 407 LEU A N 1
ATOM 2903 C CA . LEU A 1 407 ? -9.561 3.296 14.040 1.00 96.06 407 LEU A CA 1
ATOM 2904 C C . LEU A 1 407 ? -10.469 4.223 13.211 1.00 96.06 407 LEU A C 1
ATOM 2906 O O . LEU A 1 407 ? -11.689 4.093 13.284 1.00 96.06 407 LEU A O 1
ATOM 2910 N N . LEU A 1 408 ? -9.895 5.104 12.380 1.00 95.69 408 LEU A N 1
ATOM 2911 C CA . LEU A 1 408 ? -10.646 6.052 11.538 1.00 95.69 408 LEU A CA 1
ATOM 2912 C C . LEU 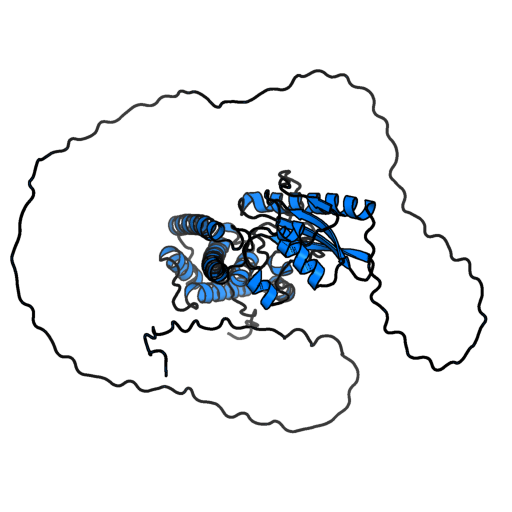A 1 408 ? -11.529 5.375 10.480 1.00 95.69 408 LEU A C 1
ATOM 2914 O O . LEU A 1 408 ? -12.592 5.895 10.145 1.00 95.69 408 LEU A O 1
ATOM 2918 N N . CYS A 1 409 ? -11.154 4.186 10.002 1.00 95.12 409 CYS A N 1
ATOM 2919 C CA . CYS A 1 409 ? -11.974 3.395 9.083 1.00 95.12 409 CYS A CA 1
ATOM 2920 C C . CYS A 1 409 ? -13.374 3.081 9.646 1.00 95.12 409 CYS A C 1
ATOM 2922 O O . CYS A 1 409 ? -14.306 2.920 8.861 1.00 95.12 409 CYS A O 1
ATOM 2924 N N . TRP A 1 410 ? -13.559 3.029 10.973 1.00 94.00 410 TRP A N 1
ATOM 2925 C CA . TRP A 1 410 ? -14.892 2.864 11.570 1.00 94.00 410 TRP A CA 1
ATOM 2926 C C . TRP A 1 410 ? -15.793 4.078 11.334 1.00 94.00 410 TRP A C 1
ATOM 2928 O O . TRP A 1 410 ? -16.962 3.900 11.003 1.00 94.00 410 TRP A O 1
ATOM 2938 N N . GLU A 1 411 ? -15.268 5.293 11.496 1.00 94.25 411 GLU A N 1
ATOM 2939 C CA . GLU A 1 411 ? -16.007 6.539 11.269 1.00 94.25 411 GLU A CA 1
ATOM 2940 C C . GLU A 1 411 ? -16.222 6.773 9.768 1.00 94.25 411 GLU A C 1
ATOM 2942 O O . GLU A 1 411 ? -17.351 6.883 9.291 1.00 94.25 411 GLU A O 1
ATOM 2947 N N . GLN A 1 412 ? -15.126 6.810 9.012 1.00 88.19 412 GLN A N 1
ATOM 2948 C CA . GLN A 1 412 ? -15.098 7.307 7.635 1.00 88.19 412 GLN A CA 1
ATOM 2949 C C . GLN A 1 412 ? -15.610 6.274 6.629 1.00 88.19 412 GLN A C 1
ATOM 2951 O O . GLN A 1 412 ? -16.086 6.625 5.545 1.00 88.19 412 GLN A O 1
ATOM 2956 N N . HIS A 1 413 ? -15.500 4.989 6.972 1.00 82.38 413 HIS A N 1
ATOM 2957 C CA . HIS A 1 413 ? -15.830 3.856 6.109 1.00 82.38 413 HIS A CA 1
ATOM 2958 C C . HIS A 1 413 ? -16.677 2.807 6.847 1.00 82.38 413 HIS A C 1
ATOM 2960 O O . HIS A 1 413 ? -16.639 1.634 6.494 1.00 82.38 413 HIS A O 1
ATOM 2966 N N . GLY A 1 414 ? -17.484 3.204 7.840 1.00 64.19 414 GLY A N 1
ATOM 2967 C CA . GLY A 1 414 ? -18.268 2.283 8.682 1.00 64.19 414 GLY A CA 1
ATOM 2968 C C . GLY A 1 414 ? -19.295 1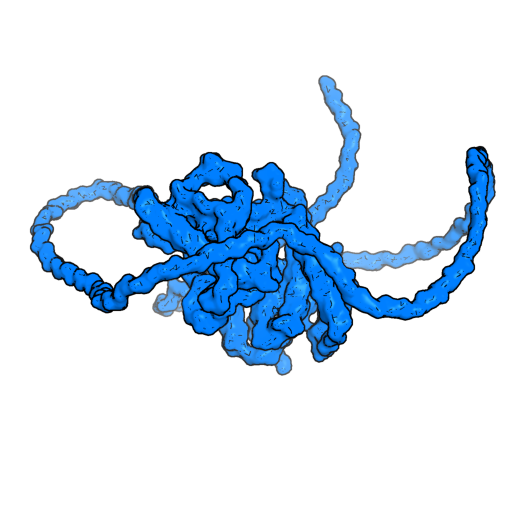.390 7.962 1.00 64.19 414 GLY A C 1
ATOM 2969 O O . GLY A 1 414 ? -19.852 0.491 8.590 1.00 64.19 414 GLY A O 1
ATOM 2970 N N . GLY A 1 415 ? -19.542 1.617 6.665 1.00 71.12 415 GLY A N 1
ATOM 2971 C CA . GLY A 1 415 ? -20.302 0.722 5.778 1.00 71.12 415 GLY A CA 1
ATOM 2972 C C . GLY A 1 415 ? -19.461 -0.326 5.026 1.00 71.12 415 GLY A C 1
ATOM 2973 O O . GLY A 1 415 ? -20.031 -1.197 4.380 1.00 71.12 415 GLY A O 1
ATOM 2974 N N . ASP A 1 416 ? -18.128 -0.259 5.102 1.00 87.56 416 ASP A N 1
ATOM 2975 C CA . ASP A 1 416 ? -17.170 -1.223 4.543 1.00 87.56 416 ASP A CA 1
ATOM 2976 C C . ASP A 1 416 ? -16.038 -1.490 5.555 1.00 87.56 416 ASP A C 1
ATOM 2978 O O . ASP A 1 416 ? -14.927 -0.945 5.488 1.00 87.56 416 ASP A O 1
ATOM 2982 N N . LEU A 1 417 ? -16.340 -2.376 6.508 1.00 93.25 417 LEU A N 1
ATOM 2983 C CA . LEU A 1 417 ? -15.427 -2.809 7.569 1.00 93.25 417 LEU A CA 1
ATOM 2984 C C . LEU A 1 417 ? -14.191 -3.559 7.047 1.00 93.25 417 LEU A C 1
ATOM 2986 O O . LEU A 1 417 ? -13.217 -3.702 7.785 1.00 93.25 417 LEU A O 1
ATOM 2990 N N . LEU A 1 418 ? -14.163 -3.975 5.776 1.00 95.50 418 LEU A N 1
ATOM 2991 C CA . LEU A 1 418 ? -12.978 -4.593 5.174 1.00 95.50 418 LEU A CA 1
ATOM 2992 C C . LEU A 1 418 ? -11.808 -3.596 5.099 1.00 95.50 418 LEU A C 1
ATOM 2994 O O . LEU A 1 418 ? -10.648 -4.005 5.051 1.00 95.50 418 LEU A O 1
ATOM 2998 N N . ASN A 1 419 ? -12.084 -2.286 5.160 1.00 95.50 419 ASN A N 1
ATOM 2999 C CA . ASN A 1 419 ? -11.052 -1.259 5.311 1.00 95.50 419 ASN A CA 1
ATOM 3000 C C . ASN A 1 419 ? -10.378 -1.284 6.687 1.00 95.50 419 ASN A C 1
ATOM 3002 O O . ASN A 1 419 ? -9.166 -1.085 6.735 1.00 95.50 419 ASN A O 1
ATOM 3006 N N . VAL A 1 420 ? -11.118 -1.581 7.765 1.00 95.94 420 VAL A N 1
ATOM 3007 C CA . VAL A 1 420 ? -10.554 -1.784 9.115 1.00 95.94 420 VAL A CA 1
ATOM 3008 C C . VAL A 1 420 ? -9.626 -2.997 9.102 1.00 95.94 420 VAL A C 1
ATOM 3010 O O . VAL A 1 420 ? -8.498 -2.919 9.587 1.00 95.94 420 VAL A O 1
ATOM 3013 N N . VAL A 1 421 ? -10.074 -4.103 8.493 1.00 96.81 421 VAL A N 1
ATOM 3014 C CA . VAL A 1 421 ? -9.275 -5.332 8.376 1.00 96.81 421 VAL A CA 1
ATOM 3015 C C . VAL A 1 421 ? -8.007 -5.089 7.563 1.00 96.81 421 VAL A C 1
ATOM 3017 O O . VAL A 1 421 ? -6.931 -5.486 8.002 1.00 96.81 421 VAL A O 1
ATOM 3020 N N . TYR A 1 422 ? -8.092 -4.395 6.422 1.00 96.75 422 TYR A N 1
ATOM 3021 C CA . TYR A 1 422 ? -6.904 -4.047 5.641 1.00 96.75 422 TYR A CA 1
ATOM 3022 C C . TYR A 1 422 ? -5.923 -3.181 6.433 1.00 96.75 422 TYR A C 1
ATOM 3024 O O . TYR A 1 422 ? -4.736 -3.489 6.446 1.00 96.75 422 TYR A O 1
ATOM 3032 N N . ALA A 1 423 ? -6.391 -2.130 7.112 1.00 95.88 423 ALA A N 1
ATOM 3033 C CA . ALA A 1 423 ? -5.525 -1.251 7.896 1.00 95.88 423 ALA A CA 1
ATOM 3034 C C . ALA A 1 423 ? -4.824 -2.016 9.039 1.00 95.88 423 ALA A C 1
ATOM 3036 O O . ALA A 1 423 ? -3.610 -1.899 9.213 1.00 95.88 423 ALA A O 1
ATOM 3037 N N . ALA A 1 424 ? -5.547 -2.898 9.739 1.00 95.31 424 ALA A N 1
ATOM 3038 C CA . ALA A 1 424 ? -4.968 -3.816 10.723 1.00 95.31 424 ALA A CA 1
ATOM 3039 C C . ALA A 1 424 ? -3.946 -4.788 10.099 1.00 95.31 424 ALA A C 1
ATOM 3041 O O . ALA A 1 424 ? -2.907 -5.072 10.699 1.00 95.31 424 ALA A O 1
ATOM 3042 N N . TRP A 1 425 ? -4.213 -5.263 8.878 1.00 95.12 425 TRP A N 1
ATOM 3043 C CA . TRP A 1 425 ? -3.303 -6.105 8.105 1.00 95.12 425 TRP A CA 1
ATOM 3044 C C . TRP A 1 425 ? -2.020 -5.332 7.755 1.00 95.12 425 TRP A C 1
ATOM 3046 O O . TRP A 1 425 ? -0.923 -5.781 8.083 1.00 95.12 425 TRP A O 1
ATOM 3056 N N . VAL A 1 426 ? -2.077 -4.130 7.182 1.00 94.19 426 VAL A N 1
ATOM 3057 C CA . VAL A 1 426 ? -0.835 -3.379 6.902 1.00 94.19 426 VAL A CA 1
ATOM 3058 C C . VAL A 1 426 ? -0.105 -2.924 8.177 1.00 94.19 426 VAL A C 1
ATOM 3060 O O . VAL A 1 426 ? 1.117 -2.833 8.151 1.00 94.19 426 VAL A O 1
ATOM 3063 N N . ALA A 1 427 ? -0.796 -2.782 9.314 1.00 93.25 427 ALA A N 1
ATOM 3064 C CA . ALA A 1 427 ? -0.193 -2.592 10.643 1.00 93.25 427 ALA A CA 1
ATOM 3065 C C . ALA A 1 427 ? 0.413 -3.872 11.279 1.00 93.25 427 ALA A C 1
ATOM 3067 O O . ALA A 1 427 ? 0.894 -3.831 12.408 1.00 93.25 427 ALA A O 1
ATOM 3068 N N . GLY A 1 428 ? 0.396 -5.017 10.585 1.00 90.56 428 GLY A N 1
ATOM 3069 C CA . GLY A 1 428 ? 1.062 -6.258 11.014 1.00 90.56 428 GLY A CA 1
ATOM 3070 C C . GLY A 1 428 ? 0.185 -7.290 11.736 1.00 90.56 428 GLY A C 1
ATOM 3071 O O . GLY A 1 428 ? 0.655 -8.391 12.018 1.00 90.56 428 GLY A O 1
ATOM 3072 N N . ILE A 1 429 ? -1.100 -7.017 11.982 1.00 91.19 429 ILE A N 1
ATOM 3073 C CA . ILE A 1 429 ? -2.005 -7.997 12.603 1.00 91.19 429 ILE A CA 1
ATOM 3074 C C . ILE A 1 429 ? -2.483 -9.015 11.551 1.00 91.19 429 ILE A C 1
ATOM 3076 O O . ILE A 1 429 ? -3.025 -8.647 10.511 1.00 91.19 429 ILE A O 1
ATOM 3080 N N . ARG A 1 430 ? -2.266 -10.316 11.792 1.00 87.19 430 ARG A N 1
ATOM 3081 C CA . ARG A 1 430 ? -2.662 -11.442 10.906 1.00 87.19 430 ARG A CA 1
ATOM 3082 C C . ARG A 1 430 ? -3.620 -12.425 11.588 1.00 87.19 430 ARG A C 1
ATOM 3084 O O . ARG A 1 430 ? -3.535 -13.632 11.385 1.00 87.19 430 ARG A O 1
ATOM 3091 N N . THR A 1 431 ? -4.507 -11.935 12.454 1.00 86.56 431 THR A N 1
ATOM 3092 C CA . THR A 1 431 ? -5.467 -12.816 13.137 1.00 86.56 431 THR A CA 1
ATOM 3093 C C . THR A 1 431 ? -6.423 -13.432 12.109 1.00 86.56 431 THR A C 1
ATOM 3095 O O . THR A 1 431 ? -7.090 -12.672 11.407 1.00 86.56 431 THR A O 1
ATOM 3098 N N . PRO A 1 432 ? -6.533 -14.771 12.005 1.00 85.19 432 PRO A N 1
ATOM 3099 C CA . PRO A 1 432 ? -7.486 -15.395 11.093 1.00 85.19 432 PRO A CA 1
ATOM 3100 C C . PRO A 1 432 ? -8.917 -15.108 11.551 1.00 85.19 432 PRO A C 1
ATOM 3102 O O . PRO A 1 432 ? -9.174 -15.007 12.757 1.00 85.19 432 PRO A O 1
ATOM 3105 N N . LEU A 1 433 ? -9.858 -15.048 10.605 1.00 84.06 433 LEU A N 1
ATOM 3106 C CA . LEU A 1 433 ? -11.285 -15.069 10.912 1.00 84.06 433 LEU A CA 1
ATOM 3107 C C . LEU A 1 433 ? -11.629 -16.443 11.508 1.00 84.06 433 LEU A C 1
ATOM 3109 O O . LEU A 1 433 ? -11.958 -17.395 10.802 1.00 84.06 433 LEU A O 1
ATOM 3113 N N . LYS A 1 434 ? -11.482 -16.580 12.829 1.00 73.44 434 LYS A N 1
ATOM 3114 C CA . LYS A 1 434 ? -11.915 -17.784 13.540 1.00 73.44 434 LYS A CA 1
ATOM 3115 C C . LYS A 1 434 ? -13.402 -17.961 13.281 1.00 73.44 434 LYS A C 1
ATOM 3117 O O . LYS A 1 434 ? -14.156 -17.011 13.465 1.00 73.44 434 LYS A O 1
ATOM 3122 N N . ALA A 1 435 ? -13.813 -19.176 12.927 1.00 46.97 435 ALA A N 1
ATOM 3123 C CA . ALA A 1 435 ? -15.220 -19.533 12.880 1.00 46.97 435 ALA A CA 1
ATOM 3124 C C . ALA A 1 435 ? -15.837 -19.272 14.263 1.00 46.97 435 ALA A C 1
ATOM 3126 O O . ALA A 1 435 ? -15.627 -20.041 15.201 1.00 46.97 435 ALA A O 1
ATOM 3127 N N . THR A 1 436 ? -16.565 -18.162 14.393 1.00 43.53 436 THR A N 1
ATOM 3128 C CA . THR A 1 436 ? -17.358 -17.796 15.570 1.00 43.53 436 THR A CA 1
ATOM 3129 C C . THR A 1 436 ? -18.638 -18.621 15.575 1.00 43.53 436 THR A C 1
ATOM 3131 O O . THR A 1 436 ? -19.747 -18.113 15.436 1.00 43.53 436 THR A O 1
ATOM 3134 N N . VAL A 1 437 ? -18.446 -19.929 15.693 1.00 40.03 437 VAL A N 1
ATOM 3135 C CA . VAL A 1 437 ? -19.471 -20.915 16.002 1.00 40.03 437 VAL A CA 1
ATOM 3136 C C . VAL A 1 437 ? -19.162 -21.375 17.426 1.00 40.03 437 VAL A C 1
ATOM 3138 O O . VAL A 1 437 ? -18.005 -21.642 17.746 1.00 40.03 437 VAL A O 1
ATOM 3141 N N . ASP A 1 438 ? -20.193 -21.415 18.268 1.00 34.59 438 ASP A N 1
ATOM 3142 C CA . ASP A 1 438 ? -20.165 -21.753 19.700 1.00 34.59 438 ASP A CA 1
ATOM 3143 C C . ASP A 1 438 ? -19.634 -20.662 20.662 1.00 34.59 438 ASP A C 1
ATOM 3145 O O . ASP A 1 438 ? -18.566 -20.770 21.278 1.00 34.59 438 ASP A O 1
ATOM 3149 N N . ARG A 1 439 ? -20.479 -19.645 20.890 1.00 34.81 439 ARG A N 1
ATOM 3150 C CA . ARG A 1 439 ? -20.679 -19.018 22.209 1.00 34.81 439 ARG A CA 1
ATOM 3151 C C . ARG A 1 439 ? -22.164 -18.878 22.520 1.00 34.81 439 ARG A C 1
ATOM 3153 O O . ARG A 1 439 ? -22.917 -18.570 21.574 1.00 34.81 439 ARG A O 1
#

Foldseek 3Di:
DDDDDDDDDDDPPDDDDDDDDDDDDDDDDDDDDDDDDDDDDDDDDDDDDDDDDDDDDDDDDDDDDDDDDDDDDDDDDDDDDDDDDDDDDDDDDDDDDDDDDDDDDDDDDDDDDDDDDDDDDDDDDDDDDDDDDDDDPDDPPPPPQDPQDQDPVNLVVVAVVFLVQQQLQCQQCCVFPVLKKKKWWWFQASVRDTATEIAILAQQRDRTPLFWDFPRHAYLGPPDDVLRLQRHNAPFRQLSRVVSSVVNPTQTSEMEMLAADDAPSCVVVNHNYYYYNRHHDNDPPRPRNDPVPPRTDDLCCNNPVPLVVVLVVDDPVLLLLVLLVLLCCLQPVDPPLHADPLLNVLNVCSNVVHHDDPVSLVVLVVVLVVLSVVLSVLRPCPVPDRDSVSSVVSLSSSLNSLSSQLSNCCVPVVVDNVSNVSSSVSNPDDDGSPPPDDD

pLDDT: mean 71.8, std 28.81, range [25.75, 98.69]

Organism: NCBI:txid439334

Radius of gyration: 31.21 Å; chains: 1; bounding box: 76×95×100 Å

Sequence (439 aa):
MAPPTGLSAPGLQGSPMPSLGMDFGRGLAAGASAAGAVPPVTQAPMAPLAAPIETAPTSAAPAAAAVPTGPQAAAAASQPPVQAPAGGMPAGGMTSYGSVLPPQGAPALPAGGAPAPAAPSVPAETGGGASGAGAGAGLMPVAGRRDVVVRKNDAYSDLETAKGLVAELAGAAKVTDPGLDWAVAVGRNTSGMPTYWVATNDGATYIPPQVFLRKTMPIAGGHDADFDARWFGWVNPADKAVRAAREFGDTVSAVATSWALPSEYLAEHPAPEVATGVKPRLEPDNMAADPSAAARAHRLQTVDAALYADLVAADESVVRDYCRELIRQLVFGIAGEDLSRVAQAVGHALVAERWPTDQEWALLGEEHQDSLVIMSCQRPGLDGLENPDQTVSYTREFVRCRQLEALLCWEQHGGDLLNVVYAAWVAGIRTPLKATVDR

Secondary structure (DSSP, 8-state):
-PPPP--PPPP--PPPP---------------------PPPPPPPPPP-PPPPP----------------------------------------------PPPP----------PPPPPPPPPPP-------------PPPP---------HHHHHHHHHHHHHHHHHHHHHHTTT-TT--EEEEEEE-TTS-EEEEEEESSTTT---TT--EETT--BSSSS-HHHHHHTTT-S-HHHHHHHHHHHTT-EEEEEEES--S--HHHHHS--SEEE-SPPP---TT-TTS-TT-TTEE-HHHHH-HHHHHHHHHS-HHHHHHHHHHHHHHHHHSSTT-PPPHHHHHHHHHHHTTPPPPHHHHHHHHHHHHHHHHHHHHH-TTTTSS--HHHHHHHHHHHHHHHHHHHHHHHHHTTT-THHHHHHHHHTT-----------